Protein AF-A0A813ZMN7-F1 (afdb_monomer)

Secondary structure (DSSP, 8-state):
----------------------------------------SSTTS-S-EEEEEEEETTEEEEEEEE----S-S-----SS-TT----SSTT--SSEEEEEEEGGGTEEEEEEGGGTEEEEEETTSTTSPPEEEEE-S-S-SSSTT--S-EEEEEE-TT--EEEEETTTTEEEEE-TT--TTPPPEEEEE-SSEEEEEE-TTT--EEEEETTTTEEEEE-------HHHHHHHHHHHHHHHSS--HHHHHHHHHHHHHHHHHHHHHHHHHHHHTGGGS---TTS-TTT-SSHHIIIIIIHHHHHTT-TTTS-TTS-SSGGGHHHHHHHHHHHHTHHHHHHHHTT-HHHHHHHHHHHHHHHHHHHHHHHHH-TT----TTHHHHSTTHHHHIIIIIS-GGGTHHHHHHHHHHHHHHHHH-TT----HHHHHHHHHHHHHHHHHHHHTTHHHHHH-----HHHHHHHHHHHHHHHHHHHHHHHHHHHTT--HHHHHHHT-TTHHHHHHHHHHHHHHHHHHHHHHHHT--SPPP--HHHHHHHHHHHHHHHHHHHHHHIIIIIHHHHHHHHHHTT-

Mean predicted aligned error: 17.38 Å

pLDDT: mean 77.16, std 20.3, range [21.75, 97.31]

Structure (mmCIF, N/CA/C/O backbone):
data_AF-A0A813ZMN7-F1
#
_entry.id   AF-A0A813ZMN7-F1
#
loop_
_atom_site.group_PDB
_atom_site.id
_atom_site.type_symbol
_atom_site.label_atom_id
_atom_site.label_alt_id
_atom_site.label_comp_id
_atom_site.label_asym_id
_atom_site.label_entity_id
_atom_site.label_seq_id
_atom_site.pdbx_PDB_ins_code
_atom_site.Cartn_x
_atom_site.Cartn_y
_atom_site.Cartn_z
_atom_site.occupancy
_atom_site.B_iso_or_equiv
_atom_site.auth_seq_id
_atom_site.auth_comp_id
_atom_site.auth_asym_id
_atom_site.auth_atom_id
_atom_site.pdbx_PDB_model_num
ATOM 1 N N . MET A 1 1 ? 0.072 -62.029 56.275 1.00 32.22 1 MET A N 1
ATOM 2 C CA . MET A 1 1 ? -0.242 -61.185 55.103 1.00 32.22 1 MET A CA 1
ATOM 3 C C . MET A 1 1 ? -1.616 -61.601 54.606 1.00 32.22 1 MET A C 1
ATOM 5 O O . MET A 1 1 ? -1.806 -62.754 54.251 1.00 32.22 1 MET A O 1
ATOM 9 N N . ILE A 1 2 ? -2.563 -60.681 54.778 1.00 26.11 2 ILE A N 1
ATOM 10 C CA . ILE A 1 2 ? -4.036 -60.770 54.687 1.00 26.11 2 ILE A CA 1
ATOM 11 C C . ILE A 1 2 ? -4.437 -61.089 53.230 1.00 26.11 2 ILE A C 1
ATOM 13 O O . ILE A 1 2 ? -3.983 -60.393 52.329 1.00 26.11 2 ILE A O 1
ATOM 17 N N . SER A 1 3 ? -4.996 -62.264 52.907 1.00 22.25 3 SER A N 1
ATOM 18 C CA . SER A 1 3 ? -6.402 -62.733 53.009 1.00 22.25 3 SER A CA 1
ATOM 19 C C . SER A 1 3 ? -7.408 -61.857 52.230 1.00 22.25 3 SER A C 1
ATOM 21 O O . SER A 1 3 ? -7.733 -60.764 52.666 1.00 22.25 3 SER A O 1
ATOM 23 N N . SER A 1 4 ? -7.792 -62.206 50.999 1.00 24.48 4 SER A N 1
ATOM 24 C CA . SER A 1 4 ? -8.794 -63.219 50.605 1.00 24.48 4 SER A CA 1
ATOM 25 C C . SER A 1 4 ? -10.219 -62.668 50.402 1.00 24.48 4 SER A C 1
ATOM 27 O O . SER A 1 4 ? -10.789 -62.134 51.347 1.00 24.48 4 SER A O 1
ATOM 29 N N . LYS A 1 5 ? -10.787 -63.036 49.231 1.00 25.81 5 LYS A N 1
ATOM 30 C CA . LYS A 1 5 ? -12.204 -63.385 48.941 1.00 25.81 5 LYS A CA 1
ATOM 31 C C . LYS A 1 5 ? -13.212 -62.222 48.734 1.00 25.81 5 LYS A C 1
ATOM 33 O O . LYS A 1 5 ? -13.104 -61.215 49.410 1.00 25.81 5 LYS A O 1
ATOM 38 N N . THR A 1 6 ? -14.213 -62.260 47.834 1.00 25.73 6 THR A N 1
ATOM 39 C CA . THR A 1 6 ? -14.795 -63.323 46.968 1.00 25.73 6 THR A CA 1
ATOM 40 C C . THR A 1 6 ? -15.832 -62.736 45.977 1.00 25.73 6 THR A C 1
ATOM 42 O O . THR A 1 6 ? -16.518 -61.791 46.342 1.00 25.73 6 THR A O 1
ATOM 45 N N . GLU A 1 7 ? -15.914 -63.342 44.775 1.00 24.47 7 GLU A N 1
ATOM 46 C CA . GLU A 1 7 ? -17.092 -63.797 43.970 1.00 24.47 7 GLU A CA 1
ATOM 47 C C . GLU A 1 7 ? -18.316 -62.880 43.680 1.00 24.47 7 GLU A C 1
ATOM 49 O O . GLU A 1 7 ? -18.932 -62.347 44.590 1.00 24.47 7 GLU A O 1
ATOM 54 N N . CYS A 1 8 ? -18.618 -62.608 42.387 1.00 22.05 8 CYS A N 1
ATOM 55 C CA . CYS A 1 8 ? -19.657 -63.225 41.494 1.00 22.05 8 CYS A CA 1
ATOM 56 C C . CYS A 1 8 ? -21.108 -62.752 41.777 1.00 22.05 8 CYS A C 1
ATOM 58 O O . CYS A 1 8 ? -21.481 -62.630 42.926 1.00 22.05 8 CYS A O 1
ATOM 60 N N . ALA A 1 9 ? -22.057 -62.538 40.853 1.00 23.30 9 ALA A N 1
ATOM 61 C CA . ALA A 1 9 ? -22.191 -62.624 39.396 1.00 23.30 9 ALA A CA 1
ATOM 62 C C . ALA A 1 9 ? -23.596 -62.070 38.987 1.00 23.30 9 ALA A C 1
ATOM 64 O O . ALA A 1 9 ? -24.506 -62.036 39.805 1.00 23.30 9 ALA A O 1
ATOM 65 N N . HIS A 1 10 ? -23.770 -61.784 37.685 1.00 24.17 10 HIS A N 1
ATOM 66 C CA . HIS A 1 10 ? -24.981 -61.987 36.847 1.00 24.17 10 HIS A CA 1
ATOM 67 C C . HIS A 1 10 ? -26.207 -61.017 36.764 1.00 24.17 10 HIS A C 1
ATOM 69 O O . HIS A 1 10 ? -27.083 -61.017 37.614 1.00 24.17 10 HIS A O 1
ATOM 75 N N . LYS A 1 11 ? -26.351 -60.452 35.536 1.00 24.41 11 LYS A N 1
ATOM 76 C CA . LYS A 1 11 ? -27.468 -60.541 34.534 1.00 24.41 11 LYS A CA 1
ATOM 77 C C . LYS A 1 11 ? -28.683 -59.565 34.504 1.00 24.41 11 LYS A C 1
ATOM 79 O O . LYS A 1 11 ? -29.326 -59.305 35.505 1.00 24.41 11 LYS A O 1
ATOM 84 N N . CYS A 1 12 ? -29.047 -59.260 33.236 1.00 21.75 12 CYS A N 1
ATOM 85 C CA . CYS A 1 12 ? -30.327 -58.814 32.614 1.00 21.75 12 CYS A CA 1
ATOM 86 C C . CYS A 1 12 ? -30.653 -57.296 32.612 1.00 21.75 12 CYS A C 1
ATOM 88 O O . CYS A 1 12 ? -30.684 -56.690 33.670 1.00 21.75 12 CYS A O 1
ATOM 90 N N . LEU A 1 13 ? -30.747 -56.550 31.486 1.00 24.56 13 LEU A N 1
ATOM 91 C CA . LEU A 1 13 ? -31.627 -56.564 30.276 1.00 24.56 13 LEU A CA 1
ATOM 92 C C . LEU A 1 13 ? -33.136 -56.394 30.555 1.00 24.56 13 LEU A C 1
ATOM 94 O O . LEU A 1 13 ? -33.720 -57.362 31.018 1.00 24.56 13 LEU A O 1
ATOM 98 N N . THR A 1 14 ? -33.711 -55.217 30.201 1.00 24.73 14 THR A N 1
ATOM 99 C CA . THR A 1 14 ? -34.975 -54.908 29.437 1.00 24.73 14 THR A CA 1
ATOM 100 C C . THR A 1 14 ? -35.544 -53.509 29.793 1.00 24.73 14 THR A C 1
ATOM 102 O O . THR A 1 14 ? -35.632 -53.194 30.971 1.00 24.73 14 THR A O 1
ATOM 105 N N . TYR A 1 15 ? -35.725 -52.593 28.813 1.00 25.09 15 TYR A N 1
ATOM 106 C CA . TYR A 1 15 ? -37.006 -52.049 28.255 1.00 25.09 15 TYR A CA 1
ATOM 107 C C . TYR A 1 15 ? -38.019 -51.517 29.314 1.00 25.09 15 TYR A C 1
ATOM 109 O O . TYR A 1 15 ? -38.305 -52.213 30.273 1.00 25.09 15 TYR A O 1
ATOM 117 N N . THR A 1 16 ? -38.663 -50.334 29.238 1.00 24.77 16 THR A N 1
ATOM 118 C CA . THR A 1 16 ? -39.565 -49.837 28.170 1.00 24.77 16 THR A CA 1
ATOM 119 C C . THR A 1 16 ? -40.020 -48.374 28.435 1.00 24.77 16 THR A C 1
ATOM 121 O O . THR A 1 16 ? -40.242 -47.993 29.576 1.00 24.77 16 THR A O 1
ATOM 124 N N . MET A 1 17 ? -40.167 -47.607 27.345 1.00 22.91 17 MET A N 1
ATOM 125 C CA . MET A 1 17 ? -40.930 -46.368 27.051 1.00 22.91 17 MET A CA 1
ATOM 126 C C . MET A 1 17 ? -41.770 -45.624 28.121 1.00 22.91 17 MET A C 1
ATOM 128 O O . MET A 1 17 ? -42.698 -46.192 28.683 1.00 22.91 17 MET A O 1
ATOM 132 N N . CYS A 1 18 ? -41.619 -44.288 28.175 1.00 23.50 18 CYS A N 1
ATOM 133 C CA . CYS A 1 18 ? -42.688 -43.343 27.790 1.00 23.50 18 CYS A CA 1
ATOM 134 C C . CYS A 1 18 ? -42.127 -41.928 27.519 1.00 23.50 18 CYS A C 1
ATOM 136 O O . CYS A 1 18 ? -41.324 -41.403 28.286 1.00 23.50 18 CYS A O 1
ATOM 138 N N . GLN A 1 19 ? -42.524 -41.345 26.386 1.00 24.27 19 GLN A N 1
ATOM 139 C CA . GLN A 1 19 ? -42.164 -40.006 25.915 1.00 24.27 19 GLN A CA 1
ATOM 140 C C . GLN A 1 19 ? -43.077 -38.918 26.514 1.00 24.27 19 GLN A C 1
ATOM 142 O O . GLN A 1 19 ? -44.246 -39.166 26.787 1.00 24.27 19 GLN A O 1
ATOM 147 N N . THR A 1 20 ? -42.545 -37.689 26.500 1.00 23.92 20 THR A N 1
ATOM 148 C CA . THR A 1 20 ? -43.190 -36.358 26.408 1.00 23.92 20 THR A CA 1
ATOM 149 C C . THR A 1 20 ? -43.264 -35.467 27.663 1.00 23.92 20 THR A C 1
ATOM 151 O O . THR A 1 20 ? -43.864 -35.802 28.672 1.00 23.92 20 THR A O 1
ATOM 154 N N . ALA A 1 21 ? -42.696 -34.266 27.462 1.00 22.50 21 ALA A N 1
ATOM 155 C CA . ALA A 1 21 ? -42.939 -32.965 28.096 1.00 22.50 21 ALA A CA 1
ATOM 156 C C . ALA A 1 21 ? -42.191 -32.552 29.393 1.00 22.50 21 ALA A C 1
ATOM 158 O O . ALA A 1 21 ? -42.522 -32.941 30.502 1.00 22.50 21 ALA A O 1
ATOM 159 N N . THR A 1 22 ? -41.262 -31.605 29.168 1.00 23.03 22 THR A N 1
ATOM 160 C CA . THR A 1 22 ? -40.980 -30.363 29.927 1.00 23.03 22 THR A CA 1
ATOM 161 C C . THR A 1 22 ? -40.459 -30.409 31.370 1.00 23.03 22 THR A C 1
ATOM 163 O O . THR A 1 22 ? -41.184 -30.749 32.285 1.00 23.03 22 THR A O 1
ATOM 166 N N . TYR A 1 23 ? -39.245 -29.851 31.514 1.00 25.08 23 TYR A N 1
ATOM 167 C CA . TYR A 1 23 ? -38.775 -28.927 32.563 1.00 25.08 23 TYR A CA 1
ATOM 168 C C . TYR A 1 23 ? -38.907 -29.320 34.054 1.00 25.08 23 TYR A C 1
ATOM 170 O O . TYR A 1 23 ? -39.993 -29.510 34.576 1.00 25.08 23 TYR A O 1
ATOM 178 N N . TYR A 1 24 ? -37.762 -29.199 34.741 1.00 24.81 24 TYR A N 1
ATOM 179 C CA . TYR A 1 24 ? -37.528 -29.197 36.195 1.00 24.81 24 TYR A CA 1
ATOM 180 C C . TYR A 1 24 ? -37.445 -30.550 36.933 1.00 24.81 24 TYR A C 1
ATOM 182 O O . TYR A 1 24 ? -38.366 -31.348 36.946 1.00 24.81 24 TYR A O 1
ATOM 190 N N . GLU A 1 25 ? -36.296 -30.709 37.606 1.00 27.67 25 GLU A N 1
ATOM 191 C CA . GLU A 1 25 ? -36.029 -31.523 38.805 1.00 27.67 25 GLU A CA 1
ATOM 192 C C . GLU A 1 25 ? -36.238 -33.045 38.749 1.00 27.67 25 GLU A C 1
ATOM 194 O O . GLU A 1 25 ? -37.345 -33.541 38.885 1.00 27.67 25 GLU A O 1
ATOM 199 N N . GLN A 1 26 ? -35.121 -33.791 38.727 1.00 24.73 26 GLN A N 1
ATOM 200 C CA . GLN A 1 26 ? -34.881 -34.916 39.649 1.00 24.73 26 GLN A CA 1
ATOM 201 C C . GLN A 1 26 ? -33.433 -35.431 39.525 1.00 24.73 26 GLN A C 1
ATOM 203 O O . GLN A 1 26 ? -33.097 -36.217 38.644 1.00 24.73 26 GLN A O 1
ATOM 208 N N . ILE A 1 27 ? -32.563 -35.007 40.448 1.00 28.08 27 ILE A N 1
ATOM 209 C CA . ILE A 1 27 ? -31.417 -35.816 40.890 1.00 28.08 27 ILE A CA 1
ATOM 210 C C . ILE A 1 27 ? -31.822 -36.358 42.258 1.00 28.08 27 ILE A C 1
ATOM 212 O O . ILE A 1 27 ? -31.772 -35.643 43.257 1.00 28.08 27 ILE A O 1
ATOM 216 N N . GLN A 1 28 ? -32.290 -37.604 42.293 1.00 26.22 28 GLN A N 1
ATOM 217 C CA . GLN A 1 28 ? -32.590 -38.312 43.531 1.00 26.22 28 GLN A CA 1
ATOM 218 C C . GLN A 1 28 ? -31.318 -39.027 44.006 1.00 26.22 28 GLN A C 1
ATOM 220 O O . GLN A 1 28 ? -30.752 -39.868 43.310 1.00 26.22 28 GLN A O 1
ATOM 225 N N . ILE A 1 29 ? -30.855 -38.642 45.192 1.00 26.92 29 ILE A N 1
ATOM 226 C CA . ILE A 1 29 ? -29.760 -39.272 45.927 1.00 26.92 29 ILE A CA 1
ATOM 227 C C . ILE A 1 29 ? -30.293 -40.568 46.553 1.00 26.92 29 ILE A C 1
ATOM 229 O O . ILE A 1 29 ? -31.204 -40.520 47.377 1.00 26.92 29 ILE A O 1
ATOM 233 N N . CYS A 1 30 ? -29.696 -41.715 46.220 1.00 22.34 30 CYS A N 1
ATOM 234 C CA . CYS A 1 30 ? -29.740 -42.892 47.087 1.00 22.34 30 CYS A CA 1
ATOM 235 C C . CYS A 1 30 ? -28.824 -42.630 48.289 1.00 22.34 30 CYS A C 1
ATOM 237 O O . CYS A 1 30 ? -27.602 -42.668 48.151 1.00 22.34 30 CYS A O 1
ATOM 239 N N . SER A 1 31 ? -29.399 -42.367 49.463 1.00 25.11 31 SER A N 1
ATOM 240 C CA . SER A 1 31 ? -28.693 -42.493 50.737 1.00 25.11 31 SER A CA 1
ATOM 241 C C . SER A 1 31 ? -29.116 -43.799 51.414 1.00 25.11 31 SER A C 1
ATOM 243 O O . SER A 1 31 ? -30.293 -44.052 51.652 1.00 25.11 31 SER A O 1
ATOM 245 N N . LEU A 1 32 ? -28.138 -44.647 51.728 1.00 24.06 32 LEU A N 1
ATOM 246 C CA . LEU A 1 32 ? -28.273 -45.729 52.698 1.00 24.06 32 LEU A CA 1
ATOM 247 C C . LEU A 1 32 ? -27.152 -45.531 53.726 1.00 24.06 32 LEU A C 1
ATOM 249 O O . LEU A 1 32 ? -25.996 -45.751 53.394 1.00 24.06 32 LEU A O 1
ATOM 253 N N . TYR A 1 33 ? -27.562 -45.051 54.912 1.00 23.45 33 TYR A N 1
ATOM 254 C CA . TYR A 1 33 ? -27.023 -45.243 56.276 1.00 23.45 33 TYR A CA 1
ATOM 255 C C . TYR A 1 33 ? -25.490 -45.106 56.492 1.00 23.45 33 TYR A C 1
ATOM 257 O O . TYR A 1 33 ? -24.697 -45.734 55.817 1.00 23.45 33 TYR A O 1
ATOM 265 N N . SER A 1 34 ? -24.967 -44.364 57.476 1.00 22.88 34 SER A N 1
ATOM 266 C CA . SER A 1 34 ? -25.433 -44.252 58.860 1.00 22.88 34 SER A CA 1
ATOM 267 C C . SER A 1 34 ? -24.844 -43.046 59.619 1.00 22.88 34 SER A C 1
ATOM 269 O O . SER A 1 34 ? -23.657 -42.758 59.524 1.00 22.88 34 SER A O 1
ATOM 271 N N . GLU A 1 35 ? -25.699 -42.495 60.483 1.00 26.41 35 GLU A N 1
ATOM 272 C CA . GLU A 1 35 ? -25.437 -41.874 61.792 1.00 26.41 35 GLU A CA 1
ATOM 273 C C . GLU A 1 35 ? -24.870 -40.444 61.944 1.00 26.41 35 GLU A C 1
ATOM 275 O O . GLU A 1 35 ? -23.693 -40.162 61.767 1.00 26.41 35 GLU A O 1
ATOM 280 N N . LYS A 1 36 ? -25.781 -39.617 62.497 1.00 30.44 36 LYS A N 1
ATOM 281 C CA . LYS A 1 36 ? -25.610 -38.482 63.422 1.00 30.44 36 LYS A CA 1
ATOM 282 C C . LYS A 1 36 ? -24.902 -37.240 62.876 1.00 30.44 36 LYS A C 1
ATOM 284 O O . LYS A 1 36 ? -23.691 -37.154 62.914 1.00 30.44 36 LYS A O 1
ATOM 289 N N . TYR A 1 37 ? -25.690 -36.250 62.444 1.00 26.97 37 TYR A N 1
ATOM 290 C CA . TYR A 1 37 ? -25.838 -34.899 63.031 1.00 26.97 37 TYR A CA 1
ATOM 291 C C . TYR A 1 37 ? -26.870 -34.113 62.187 1.00 26.97 37 TYR A C 1
ATOM 293 O O . TYR A 1 37 ? -27.010 -34.336 60.987 1.00 26.97 37 TYR A O 1
ATOM 301 N N . SER A 1 38 ? -27.676 -33.257 62.820 1.00 28.86 38 SER A N 1
ATOM 302 C CA . SER A 1 38 ? -28.870 -32.624 62.239 1.00 28.86 38 SER A CA 1
ATOM 303 C C . SER A 1 38 ? -28.560 -31.601 61.135 1.00 28.86 38 SER A C 1
ATOM 305 O O . SER A 1 38 ? -28.075 -30.509 61.421 1.00 28.86 38 SER A O 1
ATOM 307 N N . VAL A 1 39 ? -28.938 -31.901 59.887 1.00 29.95 39 VAL A N 1
ATOM 308 C CA . VAL A 1 39 ? -28.857 -30.985 58.724 1.00 29.95 39 VAL A CA 1
ATOM 309 C C . VAL A 1 39 ? -30.263 -30.502 58.336 1.00 29.95 39 VAL A C 1
ATOM 311 O O . VAL A 1 39 ? -30.726 -30.681 57.217 1.00 29.95 39 VAL A O 1
ATOM 314 N N . GLY A 1 40 ? -30.992 -29.939 59.304 1.00 30.53 40 GLY A N 1
ATOM 315 C CA . GLY A 1 40 ? -32.387 -29.505 59.130 1.00 30.53 40 GLY A CA 1
ATOM 316 C C . GLY A 1 40 ? -32.600 -28.003 58.904 1.00 30.53 40 GLY A C 1
ATOM 317 O O . GLY A 1 40 ? -33.737 -27.588 58.730 1.00 30.53 40 GLY A O 1
ATOM 318 N N . GLN A 1 41 ? -31.553 -27.168 58.920 1.00 30.66 41 GLN A N 1
ATOM 319 C CA . GLN A 1 41 ? -31.711 -25.699 58.883 1.00 30.66 41 GLN A CA 1
ATOM 320 C C . GLN A 1 41 ? -30.813 -24.952 57.877 1.00 30.66 41 GLN A C 1
ATOM 322 O O . GLN A 1 41 ? -30.741 -23.730 57.926 1.00 30.66 41 GLN A O 1
ATOM 327 N N . ILE A 1 42 ? -30.148 -25.637 56.935 1.00 33.94 42 ILE A N 1
ATOM 328 C CA . ILE A 1 42 ? -29.199 -24.983 55.996 1.00 33.94 42 ILE A CA 1
ATOM 329 C C . ILE A 1 42 ? -29.599 -25.135 54.508 1.00 33.94 42 ILE A C 1
ATOM 331 O O . ILE A 1 42 ? -28.972 -24.561 53.624 1.00 33.94 42 ILE A O 1
ATOM 335 N N . LEU A 1 43 ? -30.693 -25.829 54.182 1.00 30.78 43 LEU A N 1
ATOM 336 C CA . LEU A 1 43 ? -31.072 -26.134 52.788 1.00 30.78 43 LEU A CA 1
ATOM 337 C C . LEU A 1 43 ? -32.051 -25.124 52.157 1.00 30.78 43 LEU A C 1
ATOM 339 O O . LEU A 1 43 ? -32.986 -25.504 51.464 1.00 30.78 43 LEU A O 1
ATOM 343 N N . GLY A 1 44 ? -31.825 -23.827 52.382 1.00 29.19 44 GLY A N 1
ATOM 344 C CA . GLY A 1 44 ? -32.607 -22.745 51.766 1.00 29.19 44 GLY A CA 1
ATOM 345 C C . GLY A 1 44 ? -31.935 -22.019 50.593 1.00 29.19 44 GLY A C 1
ATOM 346 O O . GLY A 1 44 ? -32.529 -21.093 50.054 1.00 29.19 44 GLY A O 1
ATOM 347 N N . GLY A 1 45 ? -30.702 -22.365 50.193 1.00 31.86 45 GLY A N 1
ATOM 348 C CA . GLY A 1 45 ? -29.975 -21.497 49.253 1.00 31.86 45 GLY A CA 1
ATOM 349 C C . GLY A 1 45 ? -28.700 -22.040 48.616 1.00 31.86 45 GLY A C 1
ATOM 350 O O . GLY A 1 45 ? -27.716 -21.309 48.545 1.00 31.86 45 GLY A O 1
ATOM 351 N N . ILE A 1 46 ? -28.669 -23.292 48.148 1.00 37.38 46 ILE A N 1
ATOM 352 C CA . ILE A 1 46 ? -27.467 -23.844 47.497 1.00 37.38 46 ILE A CA 1
ATOM 353 C C . ILE A 1 46 ? -27.847 -24.646 46.243 1.00 37.38 46 ILE A C 1
ATOM 355 O O . ILE A 1 46 ? -27.881 -25.867 46.276 1.00 37.38 46 ILE A O 1
ATOM 359 N N . ASN A 1 47 ? -28.103 -23.955 45.125 1.00 34.16 47 ASN A N 1
ATOM 360 C CA . ASN A 1 47 ? -28.304 -24.586 43.806 1.00 34.16 47 ASN A CA 1
ATOM 361 C C . ASN A 1 47 ? -27.114 -24.422 42.837 1.00 34.16 47 ASN A C 1
ATOM 363 O O . ASN A 1 47 ? -27.204 -24.857 41.694 1.00 34.16 47 ASN A O 1
ATOM 367 N N . GLN A 1 48 ? -25.987 -23.823 43.247 1.00 41.31 48 GLN A N 1
ATOM 368 C CA . GLN A 1 48 ? -24.813 -23.646 42.371 1.00 41.31 48 GLN A CA 1
ATOM 369 C C . GLN A 1 48 ? -23.489 -23.661 43.150 1.00 41.31 48 GLN A C 1
ATOM 371 O O . GLN A 1 48 ? -22.864 -22.621 43.354 1.00 41.31 48 GLN A O 1
ATOM 376 N N . ALA A 1 49 ? -23.038 -24.833 43.595 1.00 35.75 49 ALA A N 1
ATOM 377 C CA . ALA A 1 49 ? -21.684 -24.980 44.121 1.00 35.75 49 ALA A CA 1
ATOM 378 C C . ALA A 1 49 ? -20.996 -26.205 43.514 1.00 35.75 49 ALA A C 1
ATOM 380 O O . ALA A 1 49 ? -21.399 -27.342 43.745 1.00 35.75 49 ALA A O 1
ATOM 381 N N . SER A 1 50 ? -19.932 -25.966 42.753 1.00 40.41 50 SER A N 1
ATOM 382 C CA . SER A 1 50 ? -18.938 -26.978 42.404 1.00 40.41 50 SER A CA 1
ATOM 383 C C . SER A 1 50 ? -17.948 -27.106 43.564 1.00 40.41 50 SER A C 1
ATOM 385 O O . SER A 1 50 ? -17.258 -26.142 43.901 1.00 40.41 50 SER A O 1
ATOM 387 N N . SER A 1 51 ? -17.894 -28.276 44.198 1.00 39.09 51 SER A N 1
ATOM 388 C CA . SER A 1 51 ? -16.962 -28.589 45.284 1.00 39.09 51 SER A CA 1
ATOM 389 C C . SER A 1 5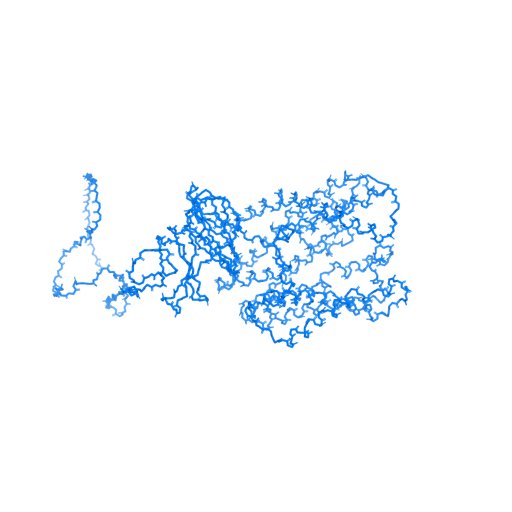1 ? -15.645 -29.145 44.734 1.00 39.09 51 SER A C 1
ATOM 391 O O . SER A 1 51 ? -15.632 -29.970 43.823 1.00 39.09 51 SER A O 1
ATOM 393 N N . VAL A 1 52 ? -14.520 -28.697 45.297 1.00 39.72 52 VAL A N 1
ATOM 394 C CA . VAL A 1 52 ? -13.186 -29.264 45.039 1.00 39.72 52 VAL A CA 1
ATOM 395 C C . VAL A 1 52 ? -12.700 -29.909 46.333 1.00 39.72 52 VAL A C 1
ATOM 397 O O . VAL A 1 52 ? -12.705 -29.272 47.386 1.00 39.72 52 VAL A O 1
ATOM 400 N N . LEU A 1 53 ? -12.307 -31.181 46.256 1.00 35.09 53 LEU A N 1
ATOM 401 C CA . LEU A 1 53 ? -11.679 -31.919 47.351 1.00 35.09 53 LEU A CA 1
ATOM 402 C C . LEU A 1 53 ? -10.169 -31.665 47.315 1.00 35.09 53 LEU A C 1
ATOM 404 O O . LEU A 1 53 ? -9.482 -32.152 46.421 1.00 35.09 53 LEU A O 1
ATOM 408 N N . GLU A 1 54 ? -9.649 -30.926 48.292 1.00 39.47 54 GLU A N 1
ATOM 409 C CA . GLU A 1 54 ? -8.209 -30.818 48.540 1.00 39.47 54 GLU A CA 1
ATOM 410 C C . GLU A 1 54 ? -7.856 -31.557 49.835 1.00 39.47 54 GLU A C 1
ATOM 412 O O . GLU A 1 54 ? -8.452 -31.327 50.887 1.00 39.47 54 GLU A O 1
ATOM 417 N N . MET A 1 55 ? -6.865 -32.450 49.771 1.00 35.03 55 MET A N 1
ATOM 418 C CA . MET A 1 55 ? -6.308 -33.096 50.957 1.00 35.03 55 MET A CA 1
ATOM 419 C C . MET A 1 55 ? -5.168 -32.247 51.514 1.00 35.03 55 MET A C 1
ATOM 421 O O . MET A 1 55 ? -4.089 -32.177 50.925 1.00 35.03 55 MET A O 1
ATOM 425 N N . LYS A 1 56 ? -5.374 -31.657 52.692 1.00 37.66 56 LYS A N 1
ATOM 426 C CA . LYS A 1 56 ? -4.299 -31.075 53.502 1.00 37.66 56 LYS A CA 1
ATOM 427 C C . LYS A 1 56 ? -4.329 -31.735 54.878 1.00 37.66 56 LYS A C 1
ATOM 429 O O . LYS A 1 56 ? -5.361 -31.748 55.529 1.00 37.66 56 LYS A O 1
ATOM 434 N N . ASN A 1 57 ? -3.202 -32.309 55.302 1.00 39.97 57 ASN A N 1
ATOM 435 C CA . ASN A 1 57 ? -3.021 -32.924 56.626 1.00 39.97 57 ASN A CA 1
ATOM 436 C C . ASN A 1 57 ? -4.055 -34.002 57.015 1.00 39.97 57 ASN A C 1
ATOM 438 O O . ASN A 1 57 ? -4.506 -34.038 58.151 1.00 39.97 57 ASN A O 1
ATOM 442 N N . ARG A 1 58 ? -4.383 -34.920 56.092 1.00 43.97 58 ARG A N 1
ATOM 443 C CA . ARG A 1 58 ? -5.206 -36.125 56.353 1.00 43.97 58 ARG A CA 1
ATOM 444 C C . ARG A 1 58 ? -6.626 -35.880 56.902 1.00 43.97 58 ARG A C 1
ATOM 446 O O . ARG A 1 58 ? -7.291 -36.852 57.243 1.00 43.97 58 ARG A O 1
ATOM 453 N N . GLU A 1 59 ? -7.132 -34.649 56.873 1.00 35.94 59 GLU A N 1
ATOM 454 C CA . GLU A 1 59 ? -8.548 -34.349 57.106 1.00 35.94 59 GLU A CA 1
ATOM 455 C C . GLU A 1 59 ? -9.203 -33.825 55.814 1.00 35.94 59 GLU A C 1
ATOM 457 O O . GLU A 1 59 ? -8.668 -32.907 55.180 1.00 35.94 59 GLU A O 1
ATOM 462 N N . PRO A 1 60 ? -10.339 -34.395 55.367 1.00 40.97 60 PRO A N 1
ATOM 463 C CA . PRO A 1 60 ? -11.059 -33.882 54.210 1.00 40.97 60 PRO A CA 1
ATOM 464 C C . PRO A 1 60 ? -11.785 -32.589 54.600 1.00 40.97 60 PRO A C 1
ATOM 466 O O . PRO A 1 60 ? -12.770 -32.615 55.333 1.00 40.97 60 PRO A O 1
ATOM 469 N N . THR A 1 61 ? -11.321 -31.446 54.094 1.00 42.03 61 THR A N 1
ATOM 470 C CA . THR A 1 61 ? -12.040 -30.172 54.244 1.00 42.03 61 THR A CA 1
ATOM 471 C C . THR A 1 61 ? -12.782 -29.848 52.949 1.00 42.03 61 THR A C 1
ATOM 473 O O . THR A 1 61 ? -12.185 -29.690 51.887 1.00 42.03 61 THR A O 1
ATOM 476 N N . ILE A 1 62 ? -14.115 -29.780 53.019 1.00 43.84 62 ILE A N 1
ATOM 477 C CA . ILE A 1 62 ? -14.964 -29.380 51.889 1.00 43.84 62 ILE A CA 1
ATOM 478 C C . ILE A 1 62 ? -15.028 -27.851 51.871 1.00 43.84 62 ILE A C 1
ATOM 480 O O . ILE A 1 62 ? -15.652 -27.243 52.740 1.00 43.84 62 ILE A O 1
ATOM 484 N N . ARG A 1 63 ? -14.412 -27.208 50.872 1.00 42.09 63 ARG A N 1
ATOM 485 C CA . ARG A 1 63 ? -14.684 -25.795 50.564 1.00 42.09 63 ARG A CA 1
ATOM 486 C C . ARG A 1 63 ? -15.826 -25.707 49.557 1.00 42.09 63 ARG A C 1
ATOM 488 O O . ARG A 1 63 ? -15.684 -26.109 48.405 1.00 42.09 63 ARG A O 1
ATOM 495 N N . VAL A 1 64 ? -16.950 -25.147 49.994 1.00 47.38 64 VAL A N 1
ATOM 496 C CA . VAL A 1 64 ? -18.055 -24.750 49.115 1.00 47.38 64 VAL A CA 1
ATOM 497 C C . VAL A 1 64 ? -17.668 -23.423 48.462 1.00 47.38 64 VAL A C 1
ATOM 499 O O . VAL A 1 64 ? -17.663 -22.385 49.118 1.00 47.38 64 VAL A O 1
ATOM 502 N N . LEU A 1 65 ? -17.298 -23.450 47.181 1.00 44.16 65 LEU A N 1
ATOM 503 C CA . LEU A 1 65 ? -17.137 -22.238 46.380 1.00 44.16 65 LEU A CA 1
ATOM 504 C C . LEU A 1 65 ? -18.505 -21.884 45.791 1.00 44.16 65 LEU A C 1
ATOM 506 O O . LEU A 1 65 ? -18.893 -22.413 44.751 1.00 44.16 65 LEU A O 1
ATOM 510 N N . SER A 1 66 ? -19.259 -21.015 46.465 1.00 47.66 66 SER A N 1
ATOM 511 C CA . SER A 1 66 ? -20.423 -20.380 45.851 1.00 47.66 66 SER A CA 1
ATOM 512 C C . SER A 1 66 ? -19.932 -19.226 44.976 1.00 47.66 66 SER A C 1
ATOM 514 O O . SER A 1 66 ? -19.515 -18.178 45.466 1.00 47.66 66 SER A O 1
ATOM 516 N N . SER A 1 67 ? -19.955 -19.396 43.653 1.00 50.03 67 SER A N 1
ATOM 517 C CA . SER A 1 67 ? -19.860 -18.245 42.755 1.00 50.03 67 SER A CA 1
ATOM 518 C C . SER A 1 67 ? -21.215 -17.542 42.767 1.00 50.03 67 SER A C 1
ATOM 520 O O . SER A 1 67 ? -22.065 -17.797 41.915 1.00 50.03 67 SER A O 1
ATOM 522 N N . GLN A 1 68 ? -21.466 -16.703 43.772 1.00 56.47 68 GLN A N 1
ATOM 523 C CA . GLN A 1 68 ? -22.624 -15.816 43.721 1.00 56.47 68 GLN A CA 1
ATOM 524 C C . GLN A 1 68 ? -22.483 -14.913 42.490 1.00 56.47 68 GLN A C 1
ATOM 526 O O . GLN A 1 68 ? -21.409 -14.366 42.231 1.00 56.47 68 GLN A O 1
ATOM 531 N N . SER A 1 69 ? -23.551 -14.790 41.701 1.00 56.56 69 SER A N 1
ATOM 532 C CA . SER A 1 69 ? -23.568 -13.883 40.558 1.00 56.56 69 SER A CA 1
ATOM 533 C C . SER A 1 69 ? -23.257 -12.465 41.038 1.00 56.56 69 SER A C 1
ATOM 535 O O . SER A 1 69 ? -23.968 -11.936 41.886 1.00 56.56 69 SER A O 1
ATOM 537 N N . THR A 1 70 ? -22.242 -11.824 40.465 1.00 66.12 70 THR A N 1
ATOM 538 C CA . THR A 1 70 ? -21.898 -10.421 40.754 1.00 66.12 70 THR A CA 1
ATOM 539 C C . THR A 1 70 ? -22.841 -9.420 40.072 1.00 66.12 70 THR A C 1
ATOM 541 O O . THR A 1 70 ? -22.607 -8.215 40.120 1.00 66.12 70 THR A O 1
ATOM 544 N N . TRP A 1 71 ? -23.888 -9.910 39.403 1.00 70.25 71 TRP A N 1
ATOM 545 C CA . TRP A 1 71 ? -24.884 -9.098 38.716 1.00 70.25 71 TRP A CA 1
ATOM 546 C C . TRP A 1 71 ? -25.868 -8.490 39.715 1.00 70.25 71 TRP A C 1
ATOM 548 O O . TRP A 1 71 ? -26.406 -9.186 40.577 1.00 70.25 71 TRP A O 1
ATOM 558 N N . SER A 1 72 ? -26.123 -7.188 39.575 1.00 74.12 72 SER A N 1
ATOM 559 C CA . SER A 1 72 ? -27.195 -6.518 40.310 1.00 74.12 72 SER A CA 1
ATOM 560 C C . SER A 1 72 ? -28.550 -7.127 39.946 1.00 74.12 72 SER A C 1
ATOM 562 O O . SER A 1 72 ? -28.813 -7.400 38.776 1.00 74.12 72 SER A O 1
ATOM 564 N N . GLN A 1 73 ? -29.424 -7.289 40.940 1.00 81.19 73 GLN A N 1
ATOM 565 C CA . GLN A 1 73 ? -30.824 -7.684 40.734 1.00 81.19 73 GLN A CA 1
ATOM 566 C C . GLN A 1 73 ? -31.722 -6.486 40.374 1.00 81.19 73 GLN A C 1
ATOM 568 O O . GLN A 1 73 ? -32.899 -6.662 40.074 1.00 81.19 73 GLN A O 1
ATOM 573 N N . SER A 1 74 ? -31.180 -5.263 40.395 1.00 78.31 74 SER A N 1
ATOM 574 C CA . SER A 1 74 ? -31.853 -4.052 39.922 1.00 78.31 74 SER A CA 1
ATOM 575 C C . SER A 1 74 ? -31.296 -3.606 38.568 1.00 78.31 74 SER A C 1
ATOM 577 O O . SER A 1 74 ? -30.079 -3.541 38.371 1.00 78.31 74 SER A O 1
ATOM 579 N N . ALA A 1 75 ? -32.199 -3.283 37.640 1.00 76.69 75 ALA A N 1
ATOM 580 C CA . ALA A 1 75 ? -31.883 -2.724 36.329 1.00 76.69 75 ALA A CA 1
ATOM 581 C C . ALA A 1 75 ? -32.176 -1.217 36.296 1.00 76.69 75 ALA A C 1
ATOM 583 O O . ALA A 1 75 ? -33.090 -0.737 36.965 1.00 76.69 75 ALA A O 1
ATOM 584 N N . ILE A 1 76 ? -31.408 -0.480 35.494 1.00 81.00 76 ILE A N 1
ATOM 585 C CA . ILE A 1 76 ? -31.602 0.952 35.248 1.00 81.00 76 ILE A CA 1
ATOM 586 C C . ILE A 1 76 ? -31.889 1.192 33.765 1.00 81.00 76 ILE A C 1
ATOM 588 O O . ILE A 1 76 ? -31.283 0.560 32.899 1.00 81.00 76 ILE A O 1
ATOM 592 N N . THR A 1 77 ? -32.799 2.117 33.465 1.00 81.38 77 THR A N 1
ATOM 593 C CA . THR A 1 77 ? -33.096 2.521 32.086 1.00 81.38 77 THR A CA 1
ATOM 594 C C . THR A 1 77 ? -32.011 3.470 31.585 1.00 81.38 77 THR A C 1
ATOM 596 O O . THR A 1 77 ? -31.815 4.545 32.149 1.00 81.38 77 THR A O 1
ATOM 599 N N . LEU A 1 78 ? -31.306 3.066 30.526 1.00 80.75 78 LEU A N 1
ATOM 600 C CA . LEU A 1 78 ? -30.215 3.843 29.921 1.00 80.75 78 LEU A CA 1
ATOM 601 C C . LEU A 1 78 ? -30.638 4.625 28.666 1.00 80.75 78 LEU A C 1
ATOM 603 O O . LEU A 1 78 ? -29.973 5.590 28.298 1.00 80.75 78 LEU A O 1
ATOM 607 N N . ALA A 1 79 ? -31.712 4.197 27.997 1.00 83.12 79 ALA A N 1
ATOM 608 C CA . ALA A 1 79 ? -32.253 4.815 26.790 1.00 83.12 79 ALA A CA 1
ATOM 609 C C . ALA A 1 79 ? -33.771 4.597 26.712 1.00 83.12 79 ALA A C 1
ATOM 611 O O . ALA A 1 79 ? -34.266 3.531 27.081 1.00 83.12 79 ALA A O 1
ATOM 612 N N . GLY A 1 80 ? -34.493 5.595 26.195 1.00 79.94 80 GLY A N 1
ATOM 613 C CA . GLY A 1 80 ? -35.957 5.624 26.209 1.00 79.94 80 GLY A CA 1
ATOM 614 C C . GLY A 1 80 ? -36.536 6.198 27.508 1.00 79.94 80 GLY A C 1
ATOM 615 O O . GLY A 1 80 ? -35.819 6.504 28.459 1.00 79.94 80 GLY A O 1
ATOM 616 N N . ASN A 1 81 ? -37.856 6.373 27.539 1.00 78.56 81 ASN A N 1
ATOM 617 C CA . ASN A 1 81 ? -38.556 6.976 28.668 1.00 78.56 81 ASN A CA 1
ATOM 618 C C . ASN A 1 81 ? -38.522 6.044 29.897 1.00 78.56 81 ASN A C 1
ATOM 620 O O . ASN A 1 81 ? -38.855 4.862 29.798 1.00 78.56 81 ASN A O 1
ATOM 624 N N . SER A 1 82 ? -38.185 6.589 31.069 1.00 69.69 82 SER A N 1
ATOM 625 C CA . SER A 1 82 ? -38.197 5.878 32.355 1.00 69.69 82 SER A CA 1
ATOM 626 C C . SER A 1 82 ? -39.586 5.379 32.775 1.00 69.69 82 SER A C 1
ATOM 628 O O . SER A 1 82 ? -39.674 4.436 33.555 1.00 69.69 82 SER A O 1
ATOM 630 N N . ALA A 1 83 ? -40.662 5.956 32.233 1.00 73.50 83 ALA A N 1
ATOM 631 C CA . ALA A 1 83 ? -42.039 5.506 32.436 1.00 73.50 83 ALA A CA 1
ATOM 632 C C . ALA A 1 83 ? -42.419 4.262 31.605 1.00 73.50 83 ALA A C 1
ATOM 634 O O . ALA A 1 83 ? -43.531 3.761 31.746 1.00 73.50 83 ALA A O 1
ATOM 635 N N . GLY A 1 84 ? -41.539 3.775 30.716 1.00 71.75 84 GLY A N 1
ATOM 636 C CA . GLY A 1 84 ? -41.786 2.569 29.911 1.00 71.75 84 GLY A CA 1
ATOM 637 C C . GLY A 1 84 ? -42.814 2.740 28.785 1.00 71.75 84 GLY A C 1
ATOM 638 O O . GLY A 1 84 ? -43.322 1.754 28.260 1.00 71.75 84 GLY A O 1
ATOM 639 N N . ILE A 1 85 ? -43.133 3.981 28.407 1.00 80.88 85 ILE A N 1
ATOM 640 C CA . ILE A 1 85 ? -44.129 4.287 27.373 1.00 80.88 85 ILE A CA 1
ATOM 641 C C . ILE A 1 85 ? -43.465 4.280 25.990 1.00 80.88 85 ILE A C 1
ATOM 643 O O . ILE A 1 85 ? -42.461 4.963 25.772 1.00 80.88 85 ILE A O 1
ATOM 647 N N . SER A 1 86 ? -44.046 3.543 25.041 1.00 86.56 86 SER A N 1
ATOM 648 C CA . SER A 1 86 ? -43.612 3.544 23.640 1.00 86.56 86 SER A CA 1
ATOM 649 C C . SER A 1 86 ? -44.028 4.820 22.908 1.00 86.56 86 SER A C 1
ATOM 651 O O . SER A 1 86 ? -45.133 5.319 23.115 1.00 86.56 86 SER A O 1
ATOM 653 N N . GLY A 1 87 ? -43.196 5.318 21.993 1.00 86.69 87 GLY A N 1
ATOM 654 C CA . GLY A 1 87 ? -43.539 6.492 21.185 1.00 86.69 87 GLY A CA 1
ATOM 655 C C . GLY A 1 87 ? -42.471 6.876 20.164 1.00 86.69 87 GLY A C 1
ATOM 656 O O . GLY A 1 87 ? -41.446 6.209 20.039 1.00 86.69 87 GLY A O 1
ATOM 657 N N . SER A 1 88 ? -42.711 7.973 19.444 1.00 85.44 88 SER A N 1
ATOM 658 C CA . SER A 1 88 ? -41.846 8.481 18.365 1.00 85.44 88 SER A CA 1
ATOM 659 C C . SER A 1 88 ? -41.049 9.741 18.731 1.00 85.44 88 SER A C 1
ATOM 661 O O . SER A 1 88 ? -40.184 10.178 17.965 1.00 85.44 88 SER A O 1
ATOM 663 N N . GLY A 1 89 ? -41.293 10.328 19.909 1.00 82.50 89 GLY A N 1
ATOM 664 C CA . GLY A 1 89 ? -40.528 11.470 20.422 1.00 82.50 89 GLY A CA 1
ATOM 665 C C . GLY A 1 89 ? -39.036 11.149 20.593 1.00 82.50 89 GLY A C 1
ATOM 666 O O . GLY A 1 89 ? -38.650 9.985 20.657 1.00 82.50 89 GLY A O 1
ATOM 667 N N . GLY A 1 90 ? -38.177 12.171 20.678 1.00 81.81 90 GLY A N 1
ATOM 668 C CA . GLY A 1 90 ? -36.718 11.983 20.805 1.00 81.81 90 GLY A CA 1
ATOM 669 C C . GLY A 1 90 ? -36.284 11.238 22.075 1.00 81.81 90 GLY A C 1
ATOM 670 O O . GLY A 1 90 ? -35.218 10.635 22.107 1.00 81.81 90 GLY A O 1
ATOM 671 N N . SER A 1 91 ? -37.121 11.239 23.110 1.00 81.31 91 SER A N 1
ATOM 672 C CA . SER A 1 91 ? -36.939 10.486 24.355 1.00 81.31 91 SER A CA 1
ATOM 673 C C . SER A 1 91 ? -37.675 9.139 24.385 1.00 81.31 91 SER A C 1
ATOM 675 O O . SER A 1 91 ? -37.600 8.430 25.383 1.00 81.31 91 SER A O 1
ATOM 677 N N . HIS A 1 92 ? -38.403 8.779 23.324 1.00 88.12 92 HIS A N 1
ATOM 678 C CA . HIS A 1 92 ? -39.219 7.566 23.256 1.00 88.12 92 HIS A CA 1
ATOM 679 C C . HIS A 1 92 ? -38.658 6.585 22.220 1.00 88.12 92 HIS A C 1
ATOM 681 O O . HIS A 1 92 ? -38.077 6.984 21.211 1.00 88.12 92 HIS A O 1
ATOM 687 N N . LEU A 1 93 ? -38.850 5.294 22.485 1.00 89.50 93 LEU A N 1
ATOM 688 C CA . LEU A 1 93 ? -38.487 4.194 21.594 1.00 89.50 93 LEU A CA 1
ATOM 689 C C . LEU A 1 93 ? -39.732 3.346 21.317 1.00 89.50 93 LEU A C 1
ATOM 691 O O . LEU A 1 93 ? -40.631 3.262 22.157 1.00 89.50 93 LEU A O 1
ATOM 695 N N . TYR A 1 94 ? -39.780 2.701 20.159 1.00 91.75 94 TYR A N 1
ATOM 696 C CA . TYR A 1 94 ? -40.817 1.757 19.772 1.00 91.75 94 TYR A CA 1
ATOM 697 C C . TYR A 1 94 ? -40.173 0.536 19.102 1.00 91.75 94 TYR A C 1
ATOM 699 O O . TYR A 1 94 ? -39.654 0.607 17.993 1.00 91.75 94 TYR A O 1
ATOM 707 N N . ILE A 1 95 ? -40.207 -0.607 19.794 1.00 91.19 95 ILE A N 1
ATOM 708 C CA . ILE A 1 95 ? -39.546 -1.856 19.374 1.00 91.19 95 ILE A CA 1
ATOM 709 C C . ILE A 1 95 ? -38.021 -1.653 19.168 1.00 91.19 95 ILE A C 1
ATOM 711 O O . ILE A 1 95 ? -37.514 -1.787 18.051 1.00 91.19 95 ILE A O 1
ATOM 715 N N . PRO A 1 96 ? -37.261 -1.294 20.225 1.00 91.75 96 PRO A N 1
ATOM 716 C CA . PRO A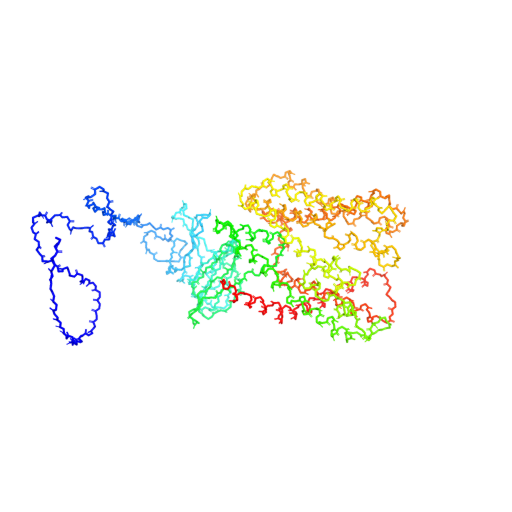 1 96 ? -35.806 -1.215 20.138 1.00 91.75 96 PRO A CA 1
ATOM 717 C C . PRO A 1 96 ? -35.205 -2.627 20.060 1.00 91.75 96 PRO A C 1
ATOM 719 O O . PRO A 1 96 ? -35.348 -3.400 21.005 1.00 91.75 96 PRO A O 1
ATOM 722 N N . ILE A 1 97 ? -34.557 -2.977 18.941 1.00 89.31 97 ILE A N 1
ATOM 723 C CA . ILE A 1 97 ? -34.000 -4.329 18.721 1.00 89.31 97 ILE A CA 1
ATOM 724 C C . ILE A 1 97 ? -32.470 -4.317 18.819 1.00 89.31 97 ILE A C 1
ATOM 726 O O . ILE A 1 97 ? -31.946 -4.741 19.851 1.00 89.31 97 ILE A O 1
ATOM 730 N N . PRO A 1 98 ? -31.708 -3.839 17.814 1.00 92.56 98 PRO A N 1
ATOM 731 C CA . PRO A 1 98 ? -30.267 -3.786 17.962 1.00 92.56 98 PRO A CA 1
ATOM 732 C C . PRO A 1 98 ? -29.869 -2.599 18.830 1.00 92.56 98 PRO A C 1
ATOM 734 O O . PRO A 1 98 ? -30.398 -1.495 18.687 1.00 92.56 98 PRO A O 1
ATOM 737 N N . PHE A 1 99 ? -28.858 -2.799 19.666 1.00 92.81 99 PHE A N 1
ATOM 738 C CA . PHE A 1 99 ? -28.134 -1.703 20.286 1.00 92.81 99 PHE A CA 1
ATOM 739 C C . PHE A 1 99 ? -26.628 -1.918 20.166 1.00 92.81 99 PHE A C 1
ATOM 741 O O . PHE A 1 99 ? -26.145 -3.043 20.038 1.00 92.81 99 PHE A O 1
ATOM 748 N N . TYR A 1 100 ? -25.883 -0.822 20.217 1.00 93.44 100 TYR A N 1
ATOM 749 C CA . TYR A 1 100 ? -24.431 -0.813 20.244 1.00 93.44 100 TYR A CA 1
ATOM 750 C C . TYR A 1 100 ? -23.952 0.185 21.296 1.00 93.44 100 TYR A C 1
ATOM 752 O O . TYR A 1 100 ? -24.378 1.341 21.310 1.00 93.44 100 TYR A O 1
ATOM 760 N N . TYR A 1 101 ? -23.057 -0.259 22.174 1.00 91.25 101 TYR A N 1
ATOM 761 C CA . TYR A 1 101 ? -22.447 0.588 23.193 1.00 91.25 101 TYR A CA 1
ATOM 762 C C . TYR A 1 101 ? -21.088 1.115 22.712 1.00 91.25 101 TYR A C 1
ATOM 764 O O . TYR A 1 101 ? -20.132 0.358 22.544 1.00 91.25 101 TYR A O 1
ATOM 772 N N . ASP A 1 102 ? -20.999 2.427 22.501 1.00 87.69 102 ASP A N 1
ATOM 773 C CA . ASP A 1 102 ? -19.771 3.132 22.132 1.00 87.69 102 ASP A CA 1
ATOM 774 C C . ASP A 1 102 ? -19.053 3.609 23.403 1.00 87.69 102 ASP A C 1
ATOM 776 O O . ASP A 1 102 ? -19.210 4.746 23.861 1.00 87.69 102 ASP A O 1
ATOM 780 N N . GLN A 1 103 ? -18.270 2.696 23.985 1.00 83.62 103 GLN A N 1
ATOM 781 C CA . GLN A 1 103 ? -17.561 2.889 25.253 1.00 83.62 103 GLN A CA 1
ATOM 782 C C . GLN A 1 103 ? -16.693 4.170 25.309 1.00 83.62 103 GLN A C 1
ATOM 784 O O . GLN A 1 103 ? -16.779 4.869 26.318 1.00 83.62 103 GLN A O 1
ATOM 789 N N . PRO A 1 104 ? -15.892 4.538 24.284 1.00 79.00 104 PRO A N 1
ATOM 790 C CA . PRO A 1 104 ? -15.087 5.766 24.307 1.00 79.00 104 PRO A CA 1
ATOM 791 C C . PRO A 1 104 ? -15.878 7.063 24.509 1.00 79.00 104 PRO A C 1
ATOM 793 O O . PRO A 1 104 ? -15.387 7.979 25.162 1.00 79.00 104 PRO A O 1
ATOM 796 N N . ASN A 1 105 ? -17.089 7.156 23.952 1.00 80.88 105 ASN A N 1
ATOM 797 C CA . ASN A 1 105 ? -17.904 8.376 23.999 1.00 80.88 105 ASN A CA 1
ATOM 798 C C . ASN A 1 105 ? -19.028 8.305 25.037 1.00 80.88 105 ASN A C 1
ATOM 800 O O . ASN A 1 105 ? -19.809 9.250 25.160 1.00 80.88 105 ASN A O 1
ATOM 804 N N . ASN A 1 106 ? -19.115 7.188 25.765 1.00 87.56 106 ASN A N 1
ATOM 805 C CA . ASN A 1 106 ? -20.199 6.886 26.692 1.00 87.56 106 ASN A CA 1
ATOM 806 C C . ASN A 1 106 ? -21.586 7.074 26.037 1.00 87.56 106 ASN A C 1
ATOM 808 O O . ASN A 1 106 ? -22.485 7.724 26.582 1.00 87.56 106 ASN A O 1
ATOM 812 N N . LEU A 1 107 ? -21.718 6.554 24.814 1.00 90.06 107 LEU A N 1
ATOM 813 C CA . LEU A 1 107 ? -22.912 6.642 23.975 1.00 90.06 107 LEU A CA 1
ATOM 814 C C . LEU A 1 107 ? -23.545 5.260 23.819 1.00 90.06 107 LEU A C 1
ATOM 816 O O . LEU A 1 107 ? -22.840 4.262 23.659 1.00 90.06 107 LEU A O 1
ATOM 820 N N . ILE A 1 108 ? -24.874 5.209 23.782 1.00 91.19 108 ILE A N 1
ATOM 821 C CA . ILE A 1 108 ? -25.615 4.025 23.341 1.00 91.19 108 ILE A CA 1
ATOM 822 C C . ILE A 1 108 ? -26.372 4.352 22.058 1.00 91.19 108 ILE A C 1
ATOM 824 O O . ILE A 1 108 ? -27.087 5.350 21.980 1.00 91.19 108 ILE A O 1
ATOM 828 N N . ILE A 1 109 ? -26.181 3.525 21.038 1.00 93.88 109 ILE A N 1
ATOM 829 C CA . ILE A 1 109 ? -26.852 3.626 19.744 1.00 93.88 109 ILE A CA 1
ATOM 830 C C . ILE A 1 109 ? -27.902 2.530 19.694 1.00 93.88 109 ILE A C 1
ATOM 832 O O . ILE A 1 109 ? -27.592 1.377 19.975 1.00 93.88 109 ILE A O 1
ATOM 836 N N . VAL A 1 110 ? -29.129 2.878 19.336 1.00 93.62 110 VAL A N 1
ATOM 837 C CA . VAL A 1 110 ? -30.278 1.977 19.350 1.00 93.62 110 VAL A CA 1
ATOM 838 C C . VAL A 1 110 ? -30.976 2.029 17.996 1.00 93.62 110 VAL A C 1
ATOM 840 O O . VAL A 1 110 ? -31.249 3.107 17.463 1.00 93.62 110 VAL A O 1
ATOM 843 N N . GLY A 1 111 ? -31.268 0.860 17.435 1.00 93.94 111 GLY A N 1
ATOM 844 C CA . GLY A 1 111 ? -32.175 0.708 16.305 1.00 93.94 111 GLY A CA 1
ATOM 845 C C . GLY A 1 111 ? -33.605 0.701 16.811 1.00 93.94 111 GLY A C 1
ATOM 846 O O . GLY A 1 111 ? -34.055 -0.270 17.414 1.00 93.94 111 GLY A O 1
ATOM 847 N N . ASP A 1 112 ? -34.299 1.802 16.569 1.00 93.56 112 ASP A N 1
ATOM 848 C CA . ASP A 1 112 ? -35.692 2.029 16.922 1.00 93.56 112 ASP A CA 1
ATOM 849 C C . ASP A 1 112 ? -36.563 1.561 15.749 1.00 93.56 112 ASP A C 1
ATOM 851 O O . ASP A 1 112 ? -36.923 2.337 14.857 1.00 93.56 112 ASP A O 1
ATOM 855 N N . ASN A 1 113 ? -36.778 0.244 15.693 1.00 91.69 113 ASN A N 1
ATOM 856 C CA . ASN A 1 113 ? -37.274 -0.454 14.509 1.00 91.69 113 ASN A CA 1
ATOM 857 C C . ASN A 1 113 ? -38.711 -0.044 14.166 1.00 91.69 113 ASN A C 1
ATOM 859 O O . ASN A 1 113 ? -39.015 0.257 13.013 1.00 91.69 113 ASN A O 1
ATOM 863 N N . GLY A 1 114 ? -39.566 0.101 15.180 1.00 91.06 114 GLY A N 1
ATOM 864 C CA . GLY A 1 114 ? -40.943 0.550 15.002 1.00 91.06 114 GLY A CA 1
ATOM 865 C C . GLY A 1 114 ? -41.062 1.985 14.475 1.00 91.06 114 GLY A C 1
ATOM 866 O O . GLY A 1 114 ? -42.057 2.314 13.836 1.00 91.06 114 GLY A O 1
ATOM 867 N N . ASN A 1 115 ? -40.041 2.824 14.680 1.00 93.25 115 ASN A N 1
ATOM 868 C CA . ASN A 1 115 ? -39.943 4.164 14.088 1.00 93.25 115 ASN A CA 1
ATOM 869 C C . ASN A 1 115 ? -38.991 4.219 12.869 1.00 93.25 115 ASN A C 1
ATOM 871 O O . ASN A 1 115 ? -38.663 5.311 12.395 1.00 93.25 115 ASN A O 1
ATOM 875 N N . SER A 1 116 ? -38.513 3.068 12.377 1.00 94.12 116 SER A N 1
ATOM 876 C CA . SER A 1 116 ? -37.609 2.921 11.223 1.00 94.12 116 SER A CA 1
ATOM 877 C C . SER A 1 116 ? -36.388 3.854 11.258 1.00 94.12 116 SER A C 1
ATOM 879 O O . SER A 1 116 ? -36.005 4.452 10.244 1.00 94.12 116 SER A O 1
ATOM 881 N N . ARG A 1 117 ? -35.771 4.020 12.433 1.00 94.50 117 ARG A N 1
ATOM 882 C CA . ARG A 1 117 ? -34.646 4.948 12.648 1.00 94.50 117 ARG A CA 1
ATOM 883 C C . ARG A 1 117 ? -33.563 4.353 13.542 1.00 94.50 117 ARG A C 1
ATOM 885 O O . ARG A 1 117 ? -33.800 3.422 14.303 1.00 94.50 117 ARG A O 1
ATOM 892 N N . VAL A 1 118 ? -32.369 4.928 13.472 1.00 95.38 118 VAL A N 1
ATOM 893 C CA . VAL A 1 118 ? -31.268 4.675 14.404 1.00 95.38 118 VAL A CA 1
ATOM 894 C C . VAL A 1 118 ? -30.999 5.956 15.181 1.00 95.38 118 VAL A C 1
ATOM 896 O O . VAL A 1 118 ? -30.776 7.019 14.593 1.00 95.38 118 VAL A O 1
ATOM 899 N N . ILE A 1 119 ? -31.042 5.858 16.503 1.00 93.38 119 ILE A N 1
ATOM 900 C CA . ILE A 1 119 ? -30.960 6.981 17.437 1.00 93.38 119 ILE A CA 1
ATOM 901 C C . ILE A 1 119 ? -29.842 6.729 18.452 1.00 93.38 119 ILE A C 1
ATOM 903 O O . ILE A 1 119 ? -29.609 5.589 18.845 1.00 93.38 119 ILE A O 1
ATOM 907 N N . GLN A 1 120 ? -29.133 7.775 18.871 1.00 92.19 120 GLN A N 1
ATOM 908 C CA . GLN A 1 120 ? -28.088 7.681 19.896 1.00 92.19 120 GLN A CA 1
ATOM 909 C C . GLN A 1 120 ? -28.434 8.512 21.137 1.00 92.19 120 GLN A C 1
ATOM 911 O O . GLN A 1 120 ? -28.985 9.611 21.018 1.00 92.19 120 GLN A O 1
ATOM 916 N N . PHE A 1 121 ? -28.057 8.010 22.313 1.00 90.19 121 PHE A N 1
ATOM 917 C CA . PHE A 1 121 ? -28.247 8.654 23.614 1.00 90.19 121 PHE A CA 1
ATOM 918 C C . PHE A 1 121 ? -26.913 8.799 24.351 1.00 90.19 121 PHE A C 1
ATOM 920 O O . PHE A 1 121 ? -26.077 7.892 24.335 1.00 90.19 121 PHE A O 1
ATOM 927 N N . HIS A 1 122 ? -26.733 9.933 25.031 1.00 86.31 122 HIS A N 1
ATOM 928 C CA . HIS A 1 122 ? -25.602 10.166 25.927 1.00 86.31 122 HIS A CA 1
ATOM 929 C C . HIS A 1 122 ? -25.908 9.647 27.328 1.00 86.31 122 HIS A C 1
ATOM 931 O O . HIS A 1 122 ? -26.823 10.128 27.992 1.00 86.31 122 HIS A O 1
ATOM 937 N N . LEU A 1 123 ? -25.075 8.733 27.822 1.00 81.75 123 LEU A N 1
ATOM 938 C CA . LEU A 1 123 ? -25.275 8.114 29.135 1.00 81.75 123 LEU A CA 1
ATOM 939 C C . LEU A 1 123 ? -24.945 9.054 30.305 1.00 81.75 123 LEU A C 1
ATOM 941 O O . LEU A 1 123 ? -25.344 8.790 31.432 1.00 81.75 123 LEU A O 1
ATOM 945 N N . ASN A 1 124 ? -24.276 10.183 30.044 1.00 74.75 124 ASN A N 1
ATOM 946 C CA . ASN A 1 124 ? -24.061 11.234 31.047 1.00 74.75 124 ASN A CA 1
ATOM 947 C C . ASN A 1 124 ? -25.360 11.973 31.415 1.00 74.75 124 ASN A C 1
ATOM 949 O O . ASN A 1 124 ? -25.402 12.650 32.439 1.00 74.75 124 ASN A O 1
ATOM 953 N N . ASN A 1 125 ? -26.397 11.888 30.574 1.00 70.06 125 ASN A N 1
ATOM 954 C CA . ASN A 1 125 ? -27.691 12.511 30.824 1.00 70.06 125 ASN A CA 1
ATOM 955 C C . ASN A 1 125 ? -28.824 11.598 30.307 1.00 70.06 125 ASN A C 1
ATOM 957 O O . ASN A 1 125 ? -29.365 11.843 29.226 1.00 70.06 125 ASN A O 1
ATOM 961 N N . PRO A 1 126 ? -29.166 10.521 31.038 1.00 59.81 126 PRO A N 1
ATOM 962 C CA . PRO A 1 126 ? -30.088 9.475 30.576 1.00 59.81 126 PRO A CA 1
ATOM 963 C C . PRO A 1 126 ? -31.532 9.960 30.338 1.00 59.81 126 PRO A C 1
ATOM 965 O O . PRO A 1 126 ? -32.308 9.266 29.692 1.00 59.81 126 PRO A O 1
ATOM 968 N N . SER A 1 127 ? -31.891 11.162 30.802 1.00 58.50 127 SER A N 1
ATOM 969 C CA . SER A 1 127 ? -33.174 11.835 30.541 1.00 58.50 127 SER A CA 1
ATOM 970 C C . SER A 1 127 ? -33.147 12.792 29.335 1.00 58.50 127 SER A C 1
ATOM 972 O O . SER A 1 127 ? -34.142 13.461 29.055 1.00 58.50 127 SER A O 1
ATOM 974 N N . SER A 1 128 ? -32.025 12.880 28.612 1.00 67.88 128 SER A N 1
ATOM 975 C CA . SER A 1 128 ? -31.890 13.740 27.430 1.00 67.88 128 SER A CA 1
ATOM 976 C C . SER A 1 128 ? -32.533 13.132 26.178 1.00 67.88 128 SER A C 1
ATOM 978 O O . SER A 1 128 ? -32.583 11.916 25.997 1.00 67.88 128 SER A O 1
ATOM 980 N N . ASN A 1 129 ? -33.028 13.998 25.288 1.00 81.00 129 ASN A N 1
ATOM 981 C CA . ASN A 1 129 ? -33.530 13.581 23.981 1.00 81.00 129 ASN A CA 1
ATOM 982 C C . ASN A 1 129 ? -32.406 12.934 23.160 1.00 81.00 129 ASN A C 1
ATOM 984 O O . ASN A 1 129 ? -31.329 13.513 23.005 1.00 81.00 129 ASN A O 1
ATOM 988 N N . GLY A 1 130 ? -32.684 11.763 22.594 1.00 85.94 130 GLY A N 1
ATOM 989 C CA . GLY A 1 130 ? -31.789 11.095 21.663 1.00 85.94 130 GLY A CA 1
ATOM 990 C C . GLY A 1 130 ? -31.676 11.852 20.339 1.00 85.94 130 GLY A C 1
ATOM 991 O O . GLY A 1 130 ? -32.576 12.592 19.931 1.00 85.94 130 GLY A O 1
ATOM 992 N N . THR A 1 131 ? -30.556 11.654 19.648 1.00 90.69 131 THR A N 1
ATOM 993 C CA . THR A 1 131 ? -30.285 12.265 18.337 1.00 90.69 131 THR A CA 1
ATOM 994 C C . THR A 1 131 ? -30.366 11.211 17.238 1.00 90.69 131 THR A C 1
ATOM 996 O O . THR A 1 131 ? -29.746 10.153 17.336 1.00 90.69 131 THR A O 1
ATOM 999 N N . VAL A 1 132 ? -31.166 11.467 16.198 1.00 93.31 132 VAL A N 1
ATOM 1000 C CA . VAL A 1 132 ? -31.325 10.536 15.070 1.00 93.31 132 VAL A CA 1
ATOM 1001 C C . VAL A 1 132 ? -30.099 10.625 14.171 1.00 93.31 132 VAL A C 1
ATOM 1003 O O . VAL A 1 132 ? -29.810 11.691 13.629 1.00 93.31 132 VAL A O 1
ATOM 1006 N N . ILE A 1 133 ? -29.409 9.500 13.994 1.00 93.62 133 ILE A N 1
ATOM 1007 C CA . ILE A 1 133 ? -28.165 9.417 13.217 1.00 93.62 133 ILE A CA 1
ATOM 1008 C C . ILE A 1 133 ? -28.336 8.715 11.868 1.00 93.62 133 ILE A C 1
ATOM 1010 O O . ILE A 1 133 ? -27.505 8.901 10.985 1.00 93.62 133 ILE A O 1
ATOM 1014 N N . ALA A 1 134 ? -29.406 7.943 11.674 1.00 94.12 134 ALA A N 1
ATOM 1015 C CA . ALA A 1 134 ? -29.776 7.381 10.375 1.00 94.12 134 ALA A CA 1
ATOM 1016 C C . ALA A 1 134 ? -31.273 7.033 10.337 1.00 94.12 134 ALA A C 1
ATOM 1018 O O . ALA A 1 134 ? -31.861 6.695 11.365 1.00 94.12 134 ALA A O 1
ATOM 1019 N N . GLY A 1 135 ? -31.885 7.051 9.152 1.00 92.62 135 GLY A N 1
ATOM 1020 C CA . GLY A 1 135 ? -33.287 6.652 8.973 1.00 92.62 135 GLY A CA 1
ATOM 1021 C C . GLY A 1 135 ? -34.306 7.702 9.430 1.00 92.62 135 GLY A C 1
ATOM 1022 O O . GLY A 1 135 ? -33.994 8.887 9.542 1.00 92.62 135 GLY A O 1
ATOM 1023 N N . GLY A 1 136 ? -35.540 7.259 9.686 1.00 89.38 136 GLY A N 1
ATOM 1024 C CA . GLY A 1 136 ? -36.657 8.118 10.102 1.00 89.38 136 GLY A CA 1
ATOM 1025 C C . GLY A 1 136 ? -37.446 8.768 8.958 1.00 89.38 136 GLY A C 1
ATOM 1026 O O . GLY A 1 136 ? -38.278 9.629 9.221 1.00 89.38 136 GLY A O 1
ATOM 1027 N N . ASN A 1 137 ? -37.220 8.356 7.705 1.00 90.62 137 ASN A N 1
ATOM 1028 C CA . ASN A 1 137 ? -37.904 8.904 6.519 1.00 90.62 137 ASN A CA 1
ATOM 1029 C C . ASN A 1 137 ? -38.928 7.936 5.908 1.00 90.62 137 ASN A C 1
ATOM 1031 O O . ASN A 1 137 ? -39.174 7.968 4.702 1.00 90.62 137 ASN A O 1
ATOM 1035 N N . GLY A 1 138 ? -39.489 7.047 6.726 1.00 87.69 138 GLY A N 1
ATOM 1036 C CA . GLY A 1 138 ? -40.461 6.041 6.308 1.00 87.69 138 GLY A CA 1
ATOM 1037 C C . GLY A 1 138 ? -39.908 4.617 6.277 1.00 87.69 138 GLY A C 1
ATOM 1038 O O . GLY A 1 138 ? -38.698 4.386 6.223 1.00 87.69 138 GLY A O 1
ATOM 1039 N N . ASN A 1 139 ? -40.847 3.675 6.313 1.00 91.12 139 ASN A N 1
ATOM 1040 C CA . ASN A 1 139 ? -40.613 2.238 6.351 1.00 91.12 139 ASN A CA 1
ATOM 1041 C C . ASN A 1 139 ? -40.664 1.662 4.924 1.00 91.12 139 ASN A C 1
ATOM 1043 O O . ASN A 1 139 ? -41.705 1.194 4.463 1.00 91.12 139 ASN A O 1
ATOM 1047 N N . SER A 1 140 ? -39.575 1.807 4.164 1.00 90.38 140 SER A N 1
ATOM 1048 C CA . SER A 1 140 ? -39.509 1.370 2.763 1.00 90.38 140 SER A CA 1
ATOM 1049 C C . SER A 1 140 ? -38.075 1.050 2.329 1.00 90.38 140 SER A C 1
ATOM 1051 O O . SER A 1 140 ? -37.112 1.523 2.931 1.00 90.38 140 SER A O 1
ATOM 1053 N N . CYS A 1 141 ? -37.929 0.284 1.244 1.00 89.00 141 CYS A N 1
ATOM 1054 C CA . CYS A 1 141 ? -36.630 -0.048 0.647 1.00 89.00 141 CYS A CA 1
ATOM 1055 C C . CYS A 1 141 ? -36.237 0.854 -0.537 1.00 89.00 141 CYS A C 1
ATOM 1057 O O . CYS A 1 141 ? -35.209 0.613 -1.168 1.00 89.00 141 CYS A O 1
ATOM 1059 N N . THR A 1 142 ? -37.041 1.873 -0.862 1.00 88.81 142 THR A N 1
ATOM 1060 C CA . THR A 1 142 ? -36.863 2.685 -2.084 1.00 88.81 142 THR A CA 1
ATOM 1061 C C . THR A 1 142 ? -35.685 3.651 -2.010 1.00 88.81 142 THR A C 1
ATOM 1063 O O . THR A 1 142 ? -35.063 3.940 -3.029 1.00 88.81 142 THR A O 1
ATOM 1066 N N . SER A 1 143 ? -35.339 4.112 -0.807 1.00 89.81 143 SER A N 1
ATOM 1067 C CA . SER A 1 143 ? -34.228 5.032 -0.576 1.00 89.81 143 SER A CA 1
ATOM 1068 C C . SER A 1 143 ? -33.190 4.456 0.395 1.00 89.81 143 SER A C 1
ATOM 1070 O O . SER A 1 143 ? -33.465 3.545 1.182 1.00 89.81 143 SER A O 1
ATOM 1072 N N . LEU A 1 144 ? -31.967 4.993 0.344 1.00 90.50 144 LEU A N 1
ATOM 1073 C CA . LEU A 1 144 ? -30.839 4.610 1.208 1.00 90.50 144 LEU A CA 1
ATOM 1074 C C . LEU A 1 144 ? -30.826 5.357 2.556 1.00 90.50 144 LEU A C 1
ATOM 1076 O O . LEU A 1 144 ? -29.935 5.140 3.370 1.00 90.50 144 LEU A O 1
ATOM 1080 N N . ASN A 1 145 ? -31.798 6.239 2.801 1.00 91.12 145 ASN A N 1
ATOM 1081 C CA . ASN A 1 145 ? -32.050 6.898 4.092 1.00 91.12 145 ASN A CA 1
ATOM 1082 C C . ASN A 1 145 ? -33.355 6.411 4.761 1.00 91.12 145 ASN A C 1
ATOM 1084 O O . ASN A 1 145 ? -33.903 7.088 5.633 1.00 91.12 145 ASN A O 1
ATOM 1088 N N . GLN A 1 146 ? -33.871 5.262 4.325 1.00 93.69 146 GLN A N 1
ATOM 1089 C CA . GLN A 1 146 ? -35.050 4.584 4.865 1.00 93.69 146 GLN A CA 1
ATOM 1090 C C . GLN A 1 146 ? -34.657 3.176 5.309 1.00 93.69 146 GLN A C 1
ATOM 1092 O O . GLN A 1 146 ? -33.727 2.593 4.750 1.00 93.69 146 GLN A O 1
ATOM 1097 N N . PHE A 1 147 ? -35.360 2.635 6.299 1.00 93.44 147 PHE A N 1
ATOM 1098 C CA . PHE A 1 147 ? -35.135 1.279 6.791 1.00 93.44 147 PHE A CA 1
ATOM 1099 C C . PHE A 1 147 ? -36.451 0.526 6.845 1.00 93.44 147 PHE A C 1
ATOM 1101 O O . PHE A 1 147 ? -37.458 1.119 7.228 1.00 93.44 147 PHE A O 1
ATOM 1108 N N . TYR A 1 148 ? -36.428 -0.766 6.514 1.00 93.00 148 TYR A N 1
ATOM 1109 C CA . TYR A 1 148 ? -37.609 -1.609 6.674 1.00 93.00 148 TYR A CA 1
ATOM 1110 C C . TYR A 1 148 ? -37.574 -2.420 7.965 1.00 93.00 148 TYR A C 1
ATOM 1112 O O . TYR A 1 148 ? -38.558 -2.475 8.696 1.00 93.00 148 TYR A O 1
ATOM 1120 N N . ASN A 1 149 ? -36.432 -3.042 8.263 1.00 92.44 149 ASN A N 1
ATOM 1121 C CA . ASN A 1 149 ? -36.265 -3.830 9.481 1.00 92.44 149 ASN A CA 1
ATOM 1122 C C . ASN A 1 149 ? -34.788 -3.853 9.895 1.00 92.44 149 ASN A C 1
ATOM 1124 O O . ASN A 1 149 ? -33.989 -4.583 9.302 1.00 92.44 149 ASN A O 1
ATOM 1128 N N . THR A 1 150 ? -34.421 -3.056 10.900 1.00 93.62 150 THR A N 1
ATOM 1129 C CA . THR A 1 150 ? -33.043 -2.970 11.405 1.00 93.62 150 THR A CA 1
ATOM 1130 C C . THR A 1 150 ? -32.798 -4.010 12.496 1.00 93.62 150 THR A C 1
ATOM 1132 O O . THR A 1 150 ? -33.435 -3.987 13.549 1.00 93.62 150 THR A O 1
ATOM 1135 N N . VAL A 1 151 ? -31.865 -4.935 12.254 1.00 92.81 151 VAL A N 1
ATOM 1136 C CA . VAL A 1 151 ? -31.636 -6.098 13.143 1.00 92.81 151 VAL A CA 1
ATOM 1137 C C . VAL A 1 151 ? -30.240 -6.097 13.766 1.00 92.81 151 VAL A C 1
ATOM 1139 O O . VAL A 1 151 ? -30.030 -6.685 14.823 1.00 92.81 151 VAL A O 1
ATOM 1142 N N . GLY A 1 152 ? -29.287 -5.384 13.172 1.00 93.44 152 GLY A N 1
ATOM 1143 C CA . GLY A 1 152 ? -27.915 -5.307 13.654 1.00 93.44 152 GLY A CA 1
ATOM 1144 C C . GLY A 1 152 ? -27.310 -3.926 13.434 1.00 93.44 152 GLY A C 1
ATOM 1145 O O . GLY A 1 152 ? -27.548 -3.271 12.417 1.00 93.44 152 GLY A O 1
ATOM 1146 N N . ILE A 1 153 ? -26.516 -3.488 14.412 1.00 95.69 153 ILE A N 1
ATOM 1147 C CA . ILE A 1 153 ? -25.788 -2.218 14.392 1.00 95.69 153 ILE A CA 1
ATOM 1148 C C . ILE A 1 153 ? -24.349 -2.465 14.839 1.00 95.69 153 ILE A C 1
ATOM 1150 O O . ILE A 1 153 ? -24.113 -3.118 15.854 1.00 95.69 153 ILE A O 1
ATOM 1154 N N . ALA A 1 154 ? -23.389 -1.908 14.105 1.00 94.94 154 ALA A N 1
ATOM 1155 C CA . ALA A 1 154 ? -21.981 -1.916 14.482 1.00 94.94 154 ALA A CA 1
ATOM 1156 C C . ALA A 1 154 ? -21.292 -0.609 14.073 1.00 94.94 154 ALA A C 1
ATOM 1158 O O . ALA A 1 154 ? -21.702 0.050 13.118 1.00 94.94 154 ALA A O 1
ATOM 1159 N N . LEU A 1 155 ? -20.221 -0.252 14.780 1.00 91.81 155 LEU A N 1
ATOM 1160 C CA . LEU A 1 155 ? -19.333 0.853 14.416 1.00 91.81 155 LEU A CA 1
ATOM 1161 C C . LEU A 1 155 ? -17.959 0.318 14.006 1.00 91.81 155 LEU A C 1
ATOM 1163 O O . LEU A 1 155 ? -17.440 -0.603 14.636 1.00 91.81 155 LEU A O 1
ATOM 1167 N N . ASP A 1 156 ? -17.354 0.912 12.974 1.00 84.00 156 ASP A N 1
ATOM 1168 C CA . ASP A 1 156 ? -15.944 0.657 12.651 1.00 84.00 156 ASP A CA 1
ATOM 1169 C C . ASP A 1 156 ? -14.981 1.530 13.470 1.00 84.00 156 ASP A C 1
ATOM 1171 O O . ASP A 1 156 ? -15.387 2.452 14.184 1.00 84.00 156 ASP A O 1
ATOM 1175 N N . SER A 1 157 ? -13.672 1.279 13.352 1.00 73.88 157 SER A N 1
ATOM 1176 C CA . SER A 1 157 ? -12.643 2.059 14.058 1.00 73.88 157 SER A CA 1
ATOM 1177 C C . SER A 1 157 ? -12.592 3.543 13.663 1.00 73.88 157 SER A C 1
ATOM 1179 O O . SER A 1 157 ? -11.914 4.336 14.322 1.00 73.88 157 SER A O 1
ATOM 1181 N N . SER A 1 158 ? -13.260 3.924 12.573 1.00 72.44 158 SER A N 1
ATOM 1182 C CA . SER A 1 158 ? -13.422 5.298 12.093 1.00 72.44 158 SER A CA 1
ATOM 1183 C C . SER A 1 158 ? -14.805 5.877 12.420 1.00 72.44 158 SER A C 1
ATOM 1185 O O . SER A 1 158 ? -15.106 6.988 11.986 1.00 72.44 158 SER A O 1
ATOM 1187 N N . ARG A 1 159 ? -15.612 5.160 13.215 1.00 84.94 159 ARG A N 1
ATOM 1188 C CA . ARG A 1 159 ? -16.971 5.515 13.646 1.00 84.94 159 ARG A CA 1
ATOM 1189 C C . ARG A 1 159 ? -17.977 5.672 12.503 1.00 84.94 159 ARG A C 1
ATOM 1191 O O . ARG A 1 159 ? -18.926 6.442 12.623 1.00 84.94 159 ARG A O 1
ATOM 1198 N N . HIS A 1 160 ? -17.800 4.936 11.411 1.00 88.75 160 HIS A N 1
ATOM 1199 C CA . HIS A 1 160 ? -18.879 4.736 10.446 1.00 88.75 160 HIS A CA 1
ATOM 1200 C C . HIS A 1 160 ? -19.887 3.752 11.033 1.00 88.75 160 HIS A C 1
ATOM 1202 O O . HIS A 1 160 ? -19.501 2.701 11.550 1.00 88.75 160 HIS A O 1
ATOM 1208 N N . LEU A 1 161 ? -21.165 4.102 10.942 1.00 94.00 161 LEU A N 1
ATOM 1209 C CA . LEU A 1 161 ? -22.288 3.290 11.391 1.00 94.00 161 LEU A CA 1
ATOM 1210 C C . LEU A 1 161 ? -22.655 2.287 10.307 1.00 94.00 161 LEU A C 1
ATOM 1212 O O . LEU A 1 161 ? -23.006 2.682 9.201 1.00 94.00 161 LEU A O 1
ATOM 1216 N N . TYR A 1 162 ? -22.623 1.005 10.637 1.00 95.31 162 TYR A N 1
ATOM 1217 C CA . TYR A 1 162 ? -23.121 -0.065 9.787 1.00 95.31 162 TYR A CA 1
ATOM 1218 C C . TYR A 1 162 ? -24.444 -0.549 10.353 1.00 95.31 162 TYR A C 1
ATOM 1220 O O . TYR A 1 162 ? -24.563 -0.774 11.559 1.00 95.31 162 TYR A O 1
ATOM 1228 N N . VAL A 1 163 ? -25.431 -0.693 9.477 1.00 95.69 163 VAL A N 1
ATOM 1229 C CA . VAL A 1 163 ? -26.780 -1.135 9.827 1.00 95.69 163 VAL A CA 1
ATOM 1230 C C . VAL A 1 163 ? -27.163 -2.267 8.889 1.00 95.69 163 VAL A C 1
ATOM 1232 O O . VAL A 1 163 ? -27.124 -2.093 7.667 1.00 95.69 163 VAL A O 1
ATOM 1235 N N . SER A 1 164 ? -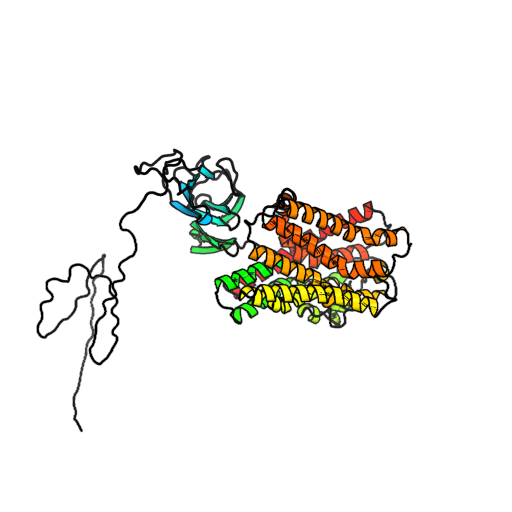27.528 -3.421 9.445 1.00 94.81 164 SER A N 1
ATOM 1236 C CA . SER A 1 164 ? -28.194 -4.474 8.680 1.00 94.81 164 SER A CA 1
ATOM 1237 C C . SER A 1 164 ? -29.688 -4.181 8.612 1.00 94.81 164 SER A C 1
ATOM 1239 O O . SER A 1 164 ? -30.387 -4.120 9.626 1.00 94.81 164 SER A O 1
ATOM 1241 N N . ASP A 1 165 ? -30.163 -3.972 7.390 1.00 94.06 165 ASP A N 1
ATOM 1242 C CA . ASP A 1 165 ? -31.569 -3.780 7.059 1.00 94.06 165 ASP A CA 1
ATOM 1243 C C . ASP A 1 165 ? -32.081 -5.096 6.470 1.00 94.06 165 ASP A C 1
ATOM 1245 O O . ASP A 1 165 ? -32.032 -5.336 5.257 1.00 94.06 165 ASP A O 1
ATOM 1249 N N . SER A 1 166 ? -32.490 -5.988 7.373 1.00 92.50 166 SER A N 1
ATOM 1250 C CA . SER A 1 166 ? -32.872 -7.364 7.062 1.00 92.50 166 SER A CA 1
ATOM 1251 C C . SER A 1 166 ? -34.048 -7.413 6.093 1.00 92.50 166 SER A C 1
ATOM 1253 O O . SER A 1 166 ? -34.071 -8.231 5.174 1.00 92.50 166 SER A O 1
ATOM 1255 N N . GLY A 1 167 ? -35.005 -6.500 6.264 1.00 90.56 167 GLY A N 1
ATOM 1256 C CA . GLY A 1 167 ? -36.195 -6.403 5.422 1.00 90.56 167 GLY A CA 1
ATOM 1257 C C . GLY A 1 167 ? -35.883 -6.053 3.974 1.00 90.56 167 GLY A C 1
ATOM 1258 O O . GLY A 1 167 ? -36.496 -6.587 3.055 1.00 90.56 167 GLY A O 1
ATOM 1259 N N . CYS A 1 168 ? -34.867 -5.218 3.770 1.00 91.75 168 CYS A N 1
ATOM 1260 C CA . CYS A 1 168 ? -34.397 -4.838 2.444 1.00 91.75 168 CYS A CA 1
ATOM 1261 C C . CYS A 1 168 ? -33.217 -5.690 1.948 1.00 91.75 168 CYS A C 1
ATOM 1263 O O . CYS A 1 168 ? -32.628 -5.353 0.921 1.00 91.75 168 CYS A O 1
ATOM 1265 N N . SER A 1 169 ? -32.849 -6.770 2.655 1.00 93.50 169 SER A N 1
ATOM 1266 C CA . SER A 1 169 ? -31.747 -7.674 2.282 1.00 93.50 169 SER A CA 1
ATOM 1267 C C . SER A 1 169 ? -30.426 -6.942 1.981 1.00 93.50 169 SER A C 1
ATOM 1269 O O . SER A 1 169 ? -29.740 -7.206 0.988 1.00 93.50 169 SER A O 1
ATOM 1271 N N . ARG A 1 170 ? -30.068 -5.966 2.826 1.00 93.56 170 ARG A N 1
ATOM 1272 C CA . ARG A 1 170 ? -28.912 -5.087 2.588 1.00 93.56 170 ARG A CA 1
ATOM 1273 C C . ARG A 1 170 ? -28.197 -4.668 3.863 1.00 93.56 170 ARG A C 1
ATOM 1275 O O . ARG A 1 170 ? -28.772 -4.660 4.948 1.00 93.56 170 ARG A O 1
ATOM 1282 N N . ILE A 1 171 ? -26.944 -4.253 3.700 1.00 94.38 171 ILE A N 1
ATOM 1283 C CA . ILE A 1 171 ? -26.174 -3.564 4.738 1.00 94.38 171 ILE A CA 1
ATOM 1284 C C . ILE A 1 171 ? -25.791 -2.179 4.236 1.00 94.38 171 ILE A C 1
ATOM 1286 O O . ILE A 1 171 ? -25.203 -2.033 3.158 1.00 94.38 171 ILE A O 1
ATOM 1290 N N . LEU A 1 172 ? -26.111 -1.170 5.040 1.00 94.19 172 LEU A N 1
ATOM 1291 C CA . LEU A 1 172 ? -25.814 0.229 4.764 1.00 94.19 172 LEU A CA 1
ATOM 1292 C C . LEU A 1 172 ? -24.733 0.744 5.712 1.00 94.19 172 LEU A C 1
ATOM 1294 O O . LEU A 1 172 ? -24.723 0.398 6.892 1.00 94.19 172 LEU A O 1
ATOM 1298 N N . MET A 1 173 ? -23.847 1.591 5.191 1.00 93.19 173 MET A N 1
ATOM 1299 C CA . MET A 1 173 ? -22.856 2.335 5.964 1.00 93.19 173 MET A CA 1
ATOM 1300 C C . MET A 1 173 ? -23.194 3.828 5.954 1.00 93.19 173 MET A C 1
ATOM 1302 O O . MET A 1 173 ? -23.439 4.402 4.893 1.00 93.19 173 MET A O 1
ATOM 1306 N N . PHE A 1 174 ? -23.131 4.474 7.114 1.00 92.38 174 PHE A N 1
ATOM 1307 C CA . PHE A 1 174 ? -23.301 5.912 7.283 1.00 92.38 174 PHE A CA 1
ATOM 1308 C C . PHE A 1 174 ? -22.021 6.534 7.859 1.00 92.38 174 PHE A C 1
ATOM 1310 O O . PHE A 1 174 ? -21.402 5.953 8.757 1.00 92.38 174 PHE A O 1
ATOM 1317 N N . PRO A 1 175 ? -21.585 7.697 7.346 1.00 85.75 175 PRO A N 1
ATOM 1318 C CA . PRO A 1 175 ? -20.417 8.399 7.863 1.00 85.75 175 PRO A CA 1
ATOM 1319 C C . PRO A 1 175 ? -20.653 8.959 9.274 1.00 85.75 175 PRO A C 1
ATOM 1321 O O . PRO A 1 175 ? -21.797 9.192 9.661 1.00 85.75 175 PRO A O 1
ATOM 1324 N N . PRO A 1 176 ? -19.582 9.222 10.045 1.00 86.62 176 PRO A N 1
ATOM 1325 C CA . PRO A 1 176 ? -19.710 9.858 11.352 1.00 86.62 176 PRO A CA 1
ATOM 1326 C C . PRO A 1 176 ? -20.403 11.225 11.237 1.00 86.62 176 PRO A C 1
ATOM 1328 O O . PRO A 1 176 ? -20.163 11.975 10.289 1.00 86.62 176 PRO A O 1
ATOM 1331 N N . ASN A 1 177 ? -21.220 11.566 12.239 1.00 83.44 177 ASN A N 1
ATOM 1332 C CA . ASN A 1 177 ? -22.084 12.758 12.276 1.00 83.44 177 ASN A CA 1
ATOM 1333 C C . ASN A 1 177 ? -23.211 12.772 11.224 1.00 83.44 177 ASN A C 1
ATOM 1335 O O . ASN A 1 177 ? -23.689 13.844 10.847 1.00 83.44 177 ASN A O 1
ATOM 1339 N N . SER A 1 178 ? -23.639 11.602 10.747 1.00 89.50 178 SER A N 1
ATOM 1340 C CA . SER A 1 178 ? -24.851 11.470 9.940 1.00 89.50 178 SER A CA 1
ATOM 1341 C C . SER A 1 178 ? -26.110 11.852 10.729 1.00 89.50 178 SER A C 1
ATOM 1343 O O . SER A 1 178 ? -26.133 11.844 11.961 1.00 89.50 178 SER A O 1
ATOM 1345 N N . ASN A 1 179 ? -27.166 12.197 9.999 1.00 92.31 179 ASN A N 1
ATOM 1346 C CA . ASN A 1 179 ? -28.488 12.535 10.525 1.00 92.31 179 ASN A CA 1
ATOM 1347 C C . ASN A 1 179 ? -29.586 11.854 9.687 1.00 92.31 179 ASN A C 1
ATOM 1349 O O . ASN A 1 179 ? -29.286 11.135 8.732 1.00 92.31 179 ASN A O 1
ATOM 1353 N N . SER A 1 180 ? -30.861 12.115 9.991 1.00 91.00 180 SER A N 1
ATOM 1354 C CA . SER A 1 180 ? -31.992 11.546 9.238 1.00 91.00 180 SER A CA 1
ATOM 1355 C C . SER A 1 180 ? -31.940 11.838 7.733 1.00 91.00 180 SER A C 1
ATOM 1357 O O . SER A 1 180 ? -32.310 10.987 6.935 1.00 91.00 180 SER A O 1
ATOM 1359 N N . SER A 1 181 ? -31.428 12.994 7.303 1.00 90.06 181 SER A N 1
ATOM 1360 C CA . SER A 1 181 ? -31.331 13.345 5.875 1.00 90.06 181 SER A CA 1
ATOM 1361 C C . SER A 1 181 ? -30.178 12.656 5.129 1.00 90.06 181 SER A C 1
ATOM 1363 O O . SER A 1 181 ? -30.098 12.737 3.905 1.00 90.06 181 SER A O 1
ATOM 1365 N N . THR A 1 182 ? -29.273 11.978 5.841 1.00 88.56 182 THR A N 1
ATOM 1366 C CA . THR A 1 182 ? -28.080 11.369 5.241 1.00 88.56 182 THR A CA 1
ATOM 1367 C C . THR A 1 182 ? -28.439 10.076 4.511 1.00 88.56 182 THR A C 1
ATOM 1369 O O . THR A 1 182 ? -28.992 9.154 5.105 1.00 88.56 182 THR A O 1
ATOM 1372 N N . PHE A 1 183 ? -28.086 9.982 3.228 1.00 87.25 183 PHE A N 1
ATOM 1373 C CA . PHE A 1 183 ? -28.191 8.737 2.465 1.00 87.25 183 PHE A CA 1
ATOM 1374 C C . PHE A 1 183 ? -27.063 7.781 2.855 1.00 87.25 183 PHE A C 1
ATOM 1376 O O . PHE A 1 183 ? -25.891 8.163 2.868 1.00 87.25 183 PHE A O 1
ATOM 1383 N N . GLY A 1 184 ? -27.419 6.537 3.167 1.00 85.69 184 GLY A N 1
ATOM 1384 C CA . GLY A 1 184 ? -26.455 5.476 3.415 1.00 85.69 184 GLY A CA 1
ATOM 1385 C C . GLY A 1 184 ? -25.731 5.062 2.137 1.00 85.69 184 GLY A C 1
ATOM 1386 O O . GLY A 1 184 ? -26.215 5.255 1.023 1.00 85.69 184 GLY A O 1
ATOM 1387 N N . VAL A 1 185 ? -24.565 4.451 2.300 1.00 86.56 185 VAL A N 1
ATOM 1388 C CA . VAL A 1 185 ? -23.819 3.806 1.220 1.00 86.56 185 VAL A CA 1
ATOM 1389 C C . VAL A 1 185 ? -24.111 2.312 1.268 1.00 86.56 185 VAL A C 1
ATOM 1391 O O . VAL A 1 185 ? -23.905 1.675 2.301 1.00 86.56 185 VAL A O 1
ATOM 1394 N N . LEU A 1 186 ? -24.579 1.745 0.154 1.00 86.88 186 LEU A N 1
ATOM 1395 C CA . LEU A 1 186 ? -24.778 0.303 0.032 1.00 86.88 186 LEU A CA 1
ATOM 1396 C C . LEU A 1 186 ? -23.422 -0.410 0.042 1.00 86.88 186 LEU A C 1
ATOM 1398 O O . LEU A 1 186 ? -22.616 -0.221 -0.867 1.00 86.88 186 LEU A O 1
ATOM 1402 N N . ILE A 1 187 ? -23.180 -1.229 1.066 1.00 83.25 187 ILE A N 1
ATOM 1403 C CA . ILE A 1 187 ? -21.954 -2.031 1.169 1.00 83.25 187 ILE A CA 1
ATOM 1404 C C . ILE A 1 187 ? -22.110 -3.336 0.401 1.00 83.25 187 ILE A C 1
ATOM 1406 O O . ILE A 1 187 ? -21.240 -3.703 -0.387 1.00 83.25 187 ILE A O 1
ATOM 1410 N N . ILE A 1 188 ? -23.212 -4.044 0.650 1.00 79.75 188 ILE A N 1
ATOM 1411 C CA . ILE A 1 188 ? -23.508 -5.337 0.039 1.00 79.75 188 ILE A CA 1
ATOM 1412 C C . ILE A 1 188 ? -25.000 -5.661 0.175 1.00 79.75 188 ILE A C 1
ATOM 1414 O O . ILE A 1 188 ? -25.662 -5.219 1.121 1.00 79.75 188 ILE A O 1
ATOM 1418 N N . THR A 1 189 ? -25.511 -6.465 -0.753 1.00 88.56 189 THR A N 1
ATOM 1419 C CA . THR A 1 189 ? -26.810 -7.131 -0.652 1.00 88.56 189 THR A CA 1
ATOM 1420 C C . THR A 1 189 ? -26.606 -8.578 -0.211 1.00 88.56 189 THR A C 1
ATOM 1422 O O . THR A 1 189 ? -25.798 -9.314 -0.776 1.00 88.56 189 THR A O 1
ATOM 1425 N N . LEU A 1 190 ? -27.312 -8.982 0.840 1.00 85.12 190 LEU A N 1
ATOM 1426 C CA . LEU A 1 190 ? -27.271 -10.327 1.416 1.00 85.12 190 LEU A CA 1
ATOM 1427 C C . LEU A 1 190 ? -28.709 -10.739 1.705 1.00 85.12 190 LEU A C 1
ATOM 1429 O O . LEU A 1 190 ? -29.512 -9.901 2.092 1.00 85.12 190 LEU A O 1
ATOM 1433 N N . SER A 1 191 ? -29.057 -12.008 1.520 1.00 85.56 191 SER A N 1
ATOM 1434 C CA . SER A 1 191 ? -30.430 -12.453 1.763 1.00 85.56 191 SER A CA 1
ATOM 1435 C C . SER A 1 191 ? -30.674 -12.606 3.270 1.00 85.56 191 SER A C 1
ATOM 1437 O O . SER A 1 191 ? -30.187 -13.553 3.883 1.00 85.56 191 SER A O 1
ATOM 1439 N N . ILE A 1 192 ? -31.428 -11.672 3.859 1.00 90.62 192 ILE A N 1
ATOM 1440 C CA . ILE A 1 192 ? -31.783 -11.634 5.294 1.00 90.62 192 ILE A CA 1
ATOM 1441 C C . ILE A 1 192 ? -30.541 -11.528 6.222 1.00 90.62 192 ILE A C 1
ATOM 1443 O O . ILE A 1 192 ? -30.190 -12.490 6.914 1.00 90.62 192 ILE A O 1
ATOM 1447 N N . PRO A 1 193 ? -29.819 -10.386 6.217 1.00 93.06 193 PRO A N 1
ATOM 1448 C CA . PRO A 1 193 ? -28.717 -10.125 7.141 1.00 93.06 193 PRO A CA 1
ATOM 1449 C C . PRO A 1 193 ? -29.249 -9.750 8.530 1.00 93.06 193 PRO A C 1
ATOM 1451 O O . PRO A 1 193 ? -30.014 -8.798 8.667 1.00 93.06 193 PRO A O 1
ATOM 1454 N N . GLU A 1 194 ? -28.789 -10.446 9.564 1.00 92.50 194 GLU A N 1
ATOM 1455 C CA . GLU A 1 194 ? -29.216 -10.223 10.948 1.00 92.50 194 GLU A CA 1
ATOM 1456 C C . GLU A 1 194 ? -28.111 -9.545 11.770 1.00 92.50 194 GLU A C 1
ATOM 1458 O O . GLU A 1 194 ? -27.781 -8.378 11.545 1.00 92.50 194 GLU A O 1
ATOM 1463 N N . GLY A 1 195 ? -27.527 -10.268 12.730 1.00 91.00 195 GLY A N 1
ATOM 1464 C CA . GLY A 1 195 ? -26.471 -9.773 13.595 1.00 91.00 195 GLY A CA 1
ATOM 1465 C C . GLY A 1 195 ? -25.229 -9.396 12.797 1.00 91.00 195 GLY A C 1
ATOM 1466 O O . GLY A 1 195 ? -24.720 -10.183 11.995 1.00 91.00 195 GLY A O 1
ATOM 1467 N N . ILE A 1 196 ? -24.722 -8.193 13.052 1.00 94.31 196 ILE A N 1
ATOM 1468 C CA . ILE A 1 196 ? -23.461 -7.718 12.490 1.00 94.31 196 ILE A CA 1
ATOM 1469 C C . ILE A 1 196 ? -22.461 -7.438 13.598 1.00 94.31 196 ILE A C 1
ATOM 1471 O O . ILE A 1 196 ? -22.807 -6.983 14.686 1.00 94.31 196 ILE A O 1
ATOM 1475 N N . PHE A 1 197 ? -21.200 -7.697 13.297 1.00 92.50 197 PHE A N 1
ATOM 1476 C CA . PHE A 1 197 ? -20.083 -7.432 14.181 1.00 92.50 197 PHE A CA 1
ATOM 1477 C C . PHE A 1 197 ? -18.925 -6.904 13.349 1.00 92.50 197 PHE A C 1
ATOM 1479 O O . PHE A 1 197 ? -18.586 -7.479 12.318 1.00 92.50 197 PHE A O 1
ATOM 1486 N N . ILE A 1 198 ? -18.291 -5.825 13.794 1.00 86.50 198 ILE A N 1
ATOM 1487 C CA . ILE A 1 198 ? -17.069 -5.336 13.160 1.00 86.50 198 ILE A CA 1
ATOM 1488 C C . ILE A 1 198 ? -15.901 -5.673 14.062 1.00 86.50 198 ILE A C 1
ATOM 1490 O O . ILE A 1 198 ? -15.876 -5.339 15.248 1.00 86.50 198 ILE A O 1
ATOM 1494 N N . ASN A 1 199 ? -14.907 -6.336 13.483 1.00 75.25 199 ASN A N 1
ATOM 1495 C CA . ASN A 1 199 ? -13.668 -6.590 14.185 1.00 75.25 199 ASN A CA 1
ATOM 1496 C C . ASN A 1 199 ? -12.913 -5.269 14.340 1.00 75.25 199 ASN A C 1
ATOM 1498 O O . ASN A 1 199 ? -12.377 -4.734 13.373 1.00 75.25 199 ASN A O 1
ATOM 1502 N N . SER A 1 200 ? -12.815 -4.780 15.575 1.00 61.69 200 SER A N 1
ATOM 1503 C CA . SER A 1 200 ? -12.150 -3.517 15.922 1.00 61.69 200 SER A CA 1
ATOM 1504 C C . SER A 1 200 ? -10.674 -3.424 15.500 1.00 61.69 200 SER A C 1
ATOM 1506 O O . SER A 1 200 ? -10.087 -2.342 15.538 1.00 61.69 200 SER A O 1
ATOM 1508 N N . LEU A 1 201 ? -10.049 -4.540 15.103 1.00 48.25 201 LEU A N 1
ATOM 1509 C CA . LEU A 1 201 ? -8.637 -4.609 14.718 1.00 48.25 201 LEU A CA 1
ATOM 1510 C C . LEU A 1 201 ? -8.414 -4.494 13.211 1.00 48.25 201 LEU A C 1
ATOM 1512 O O . LEU A 1 201 ? -7.457 -3.839 12.791 1.00 48.25 201 LEU A O 1
ATOM 1516 N N . THR A 1 202 ? -9.254 -5.163 12.423 1.00 52.31 202 THR A N 1
ATOM 1517 C CA . THR A 1 202 ? -9.128 -5.243 10.961 1.00 52.31 202 THR A CA 1
ATOM 1518 C C . THR A 1 202 ? -10.155 -4.381 10.233 1.00 52.31 202 THR A C 1
ATOM 1520 O O . THR A 1 202 ? -9.999 -4.147 9.039 1.00 52.31 202 THR A O 1
ATOM 1523 N N . ASP A 1 203 ? -11.165 -3.879 10.954 1.00 70.69 203 ASP A N 1
ATOM 1524 C CA . ASP A 1 203 ? -12.392 -3.291 10.409 1.00 70.69 203 ASP A CA 1
ATOM 1525 C C . ASP A 1 203 ? -13.115 -4.228 9.417 1.00 70.69 203 ASP A C 1
ATOM 1527 O O . ASP A 1 203 ? -13.885 -3.772 8.573 1.00 70.69 203 ASP A O 1
ATOM 1531 N N . ASP A 1 204 ? -12.879 -5.542 9.506 1.00 77.88 204 ASP A N 1
ATOM 1532 C CA . ASP A 1 204 ? -13.644 -6.521 8.737 1.00 77.88 204 ASP A CA 1
ATOM 1533 C C . ASP A 1 204 ? -15.042 -6.664 9.345 1.00 77.88 204 ASP A C 1
ATOM 1535 O O . ASP A 1 204 ? -15.199 -6.772 10.568 1.00 77.88 204 ASP A O 1
ATOM 1539 N N . LEU A 1 205 ? -16.049 -6.686 8.477 1.00 85.25 205 LEU A N 1
ATOM 1540 C CA . LEU A 1 205 ? -17.456 -6.793 8.838 1.00 85.25 205 LEU A CA 1
ATOM 1541 C C . LEU A 1 205 ? -17.890 -8.261 8.782 1.00 85.25 205 LEU A C 1
ATOM 1543 O O . LEU A 1 205 ? -17.804 -8.899 7.739 1.00 85.25 205 LEU A O 1
ATOM 1547 N N . TYR A 1 206 ? -18.377 -8.787 9.896 1.00 89.75 206 TYR A N 1
ATOM 1548 C CA . TYR A 1 206 ? -18.938 -10.127 10.028 1.00 89.75 206 TYR A CA 1
ATOM 1549 C C . TYR A 1 206 ? -20.456 -10.015 10.102 1.00 89.75 206 TYR A C 1
ATOM 1551 O O . TYR A 1 206 ? -20.981 -9.177 10.835 1.00 89.75 206 TYR A O 1
ATOM 1559 N N . VAL A 1 207 ? -21.155 -10.846 9.339 1.00 91.88 207 VAL A N 1
ATOM 1560 C CA . VAL A 1 207 ? -22.609 -10.783 9.173 1.00 91.88 207 VAL A CA 1
ATOM 1561 C C . VAL A 1 207 ? -23.182 -12.181 9.313 1.00 91.88 207 VAL A C 1
ATOM 1563 O O . VAL A 1 207 ? -22.799 -13.076 8.560 1.00 91.88 207 VAL A O 1
ATOM 1566 N N . ALA A 1 208 ? -24.117 -12.369 10.238 1.00 92.38 208 ALA A N 1
ATOM 1567 C CA . ALA A 1 208 ? -24.964 -13.553 10.268 1.00 92.38 208 ALA A CA 1
ATOM 1568 C C . ALA A 1 208 ? -26.035 -13.439 9.175 1.00 92.38 208 ALA A C 1
ATOM 1570 O O . ALA A 1 208 ? -26.761 -12.446 9.107 1.00 92.38 208 ALA A O 1
ATOM 1571 N N . VAL A 1 209 ? -26.112 -14.440 8.301 1.00 91.12 209 VAL A N 1
ATOM 1572 C CA . VAL A 1 209 ? -27.057 -14.491 7.183 1.00 91.12 209 VAL A CA 1
ATOM 1573 C C . VAL A 1 209 ? -28.020 -15.645 7.431 1.00 91.12 209 VAL A C 1
ATOM 1575 O O . VAL A 1 209 ? -27.613 -16.811 7.412 1.00 91.12 209 VAL A O 1
ATOM 1578 N N . TYR A 1 210 ? -29.288 -15.312 7.677 1.00 87.12 210 TYR A N 1
ATOM 1579 C CA . TYR A 1 210 ? -30.305 -16.284 8.084 1.00 87.12 210 TYR A CA 1
ATOM 1580 C C . TYR A 1 210 ? -30.594 -17.302 6.975 1.00 87.12 210 TYR A C 1
ATOM 1582 O O . TYR A 1 210 ? -30.528 -18.511 7.192 1.00 87.12 210 TYR A O 1
ATOM 1590 N N . SER A 1 211 ? -30.834 -16.817 5.754 1.00 82.69 211 SER A N 1
ATOM 1591 C CA . SER A 1 211 ? -31.224 -17.650 4.605 1.00 82.69 211 SER A CA 1
ATOM 1592 C C . SER A 1 211 ? -30.193 -18.724 4.243 1.00 82.69 211 SER A C 1
ATOM 1594 O O . SER A 1 211 ? -30.556 -19.821 3.825 1.00 82.69 211 SER A O 1
ATOM 1596 N N . THR A 1 212 ? -28.906 -18.426 4.419 1.00 80.25 212 THR A N 1
ATOM 1597 C CA . THR A 1 212 ? -27.802 -19.332 4.086 1.00 80.25 212 THR A CA 1
ATOM 1598 C C . THR A 1 212 ? -27.261 -20.079 5.301 1.00 80.25 212 THR A C 1
ATOM 1600 O O . THR A 1 212 ? -26.299 -20.831 5.155 1.00 80.25 212 THR A O 1
ATOM 1603 N N . SER A 1 213 ? -27.849 -19.885 6.491 1.00 85.94 213 SER A N 1
ATOM 1604 C CA . SER A 1 213 ? -27.406 -20.507 7.751 1.00 85.94 213 SER A CA 1
ATOM 1605 C C . SER A 1 213 ? -25.895 -20.357 7.985 1.00 85.94 213 SER A C 1
ATOM 1607 O O . SER A 1 213 ? -25.206 -21.301 8.372 1.00 85.94 213 SER A O 1
ATOM 1609 N N . SER A 1 214 ? -25.350 -19.173 7.694 1.00 82.25 214 SER A N 1
ATOM 1610 C CA . SER A 1 214 ? -23.902 -18.947 7.669 1.00 82.25 214 SER A CA 1
ATOM 1611 C C . SER A 1 214 ? -23.517 -17.582 8.222 1.00 82.25 214 SER A C 1
ATOM 1613 O O . SER A 1 214 ? -24.279 -16.626 8.106 1.00 82.25 214 SER A O 1
ATOM 1615 N N . VAL A 1 215 ? -22.285 -17.462 8.715 1.00 85.69 215 VAL A N 1
ATOM 1616 C CA . VAL A 1 215 ? -21.666 -16.167 9.024 1.00 85.69 215 VAL A CA 1
ATOM 1617 C C . VAL A 1 215 ? -20.667 -15.823 7.921 1.00 85.69 215 VAL A C 1
ATOM 1619 O O . VAL A 1 215 ? -19.759 -16.603 7.637 1.00 85.69 215 VAL A O 1
ATOM 1622 N N . VAL A 1 216 ? -20.834 -14.662 7.292 1.00 77.50 216 VAL A N 1
ATOM 1623 C CA . VAL A 1 216 ? -19.986 -14.179 6.194 1.00 77.50 216 VAL A CA 1
ATOM 1624 C C . VAL A 1 216 ? -19.070 -13.068 6.700 1.00 77.50 216 VAL A C 1
ATOM 1626 O O . VAL A 1 216 ? -19.507 -12.189 7.438 1.00 77.50 216 VAL A O 1
ATOM 1629 N N . MET A 1 217 ? -17.802 -13.086 6.280 1.00 79.62 217 MET A N 1
ATOM 1630 C CA . MET A 1 217 ? -16.836 -12.011 6.521 1.00 79.62 217 MET A CA 1
ATOM 1631 C C . MET A 1 217 ? -16.641 -11.176 5.251 1.00 79.62 217 MET A C 1
ATOM 1633 O O . MET A 1 217 ? -16.296 -11.692 4.187 1.00 79.62 217 MET A O 1
ATOM 1637 N N . ILE A 1 218 ? -16.789 -9.865 5.386 1.00 72.25 218 ILE A N 1
ATOM 1638 C CA . ILE A 1 218 ? -16.525 -8.858 4.366 1.00 72.25 218 ILE A CA 1
ATOM 1639 C C . ILE A 1 218 ? -15.252 -8.129 4.786 1.00 72.25 218 ILE A C 1
ATOM 1641 O O . ILE A 1 218 ? -15.249 -7.333 5.726 1.00 72.25 218 ILE A O 1
ATOM 1645 N N . ALA A 1 219 ? -14.151 -8.432 4.100 1.00 58.97 219 ALA A N 1
ATOM 1646 C CA . ALA A 1 219 ? -12.864 -7.846 4.441 1.00 58.97 219 ALA A CA 1
ATOM 1647 C C . ALA A 1 219 ? -12.763 -6.393 3.971 1.00 58.97 219 ALA A C 1
ATOM 1649 O O . ALA A 1 219 ? -13.070 -6.079 2.813 1.00 58.97 219 ALA A O 1
ATOM 1650 N N . LYS A 1 220 ? -12.248 -5.512 4.830 1.00 59.50 220 LYS A N 1
ATOM 1651 C CA . LYS A 1 220 ? -11.902 -4.145 4.431 1.00 59.50 220 LYS A CA 1
ATOM 1652 C C . LYS A 1 220 ? -10.568 -4.214 3.692 1.00 59.50 220 LYS A C 1
ATOM 1654 O O . LYS A 1 220 ? -9.502 -4.221 4.303 1.00 59.50 220 LYS A O 1
ATOM 1659 N N . ASN A 1 221 ? -10.633 -4.336 2.360 1.00 45.28 221 ASN A N 1
ATOM 1660 C CA . ASN A 1 221 ? -9.461 -4.452 1.483 1.00 45.28 221 ASN A CA 1
ATOM 1661 C C . ASN A 1 221 ? -8.431 -3.356 1.794 1.00 45.28 221 ASN A C 1
ATOM 1663 O O . ASN A 1 221 ? -8.575 -2.215 1.354 1.00 45.28 221 ASN A O 1
ATOM 1667 N N . SER A 1 222 ? -7.383 -3.712 2.534 1.00 41.97 222 SER A N 1
ATOM 1668 C CA . SER A 1 222 ? -6.253 -2.839 2.814 1.00 41.97 222 SER A CA 1
ATOM 1669 C C . SER A 1 222 ? -5.099 -3.227 1.895 1.00 41.97 222 SER A C 1
ATOM 1671 O O . SER A 1 222 ? -4.488 -4.298 1.972 1.00 41.97 222 SER A O 1
ATOM 1673 N N . THR A 1 223 ? -4.827 -2.341 0.949 1.00 35.69 223 THR A N 1
ATOM 1674 C CA . THR A 1 223 ? -3.564 -2.269 0.220 1.00 35.69 223 THR A CA 1
ATOM 1675 C C . THR A 1 223 ? -2.489 -1.900 1.225 1.00 35.69 223 THR A C 1
ATOM 1677 O O . THR A 1 223 ? -2.535 -0.837 1.849 1.00 35.69 223 THR A O 1
ATOM 1680 N N . VAL A 1 224 ? -1.578 -2.832 1.476 1.00 44.41 224 VAL A N 1
ATOM 1681 C CA . VAL A 1 224 ? -0.644 -2.715 2.589 1.00 44.41 224 VAL A CA 1
ATOM 1682 C C . VAL A 1 224 ? 0.543 -1.864 2.147 1.00 44.41 224 VAL A C 1
ATOM 1684 O O . VAL A 1 224 ? 1.475 -2.344 1.516 1.00 44.41 224 VAL A O 1
ATOM 1687 N N . SER A 1 225 ? 0.502 -0.583 2.505 1.00 55.47 225 SER A N 1
ATOM 1688 C CA . SER A 1 225 ? 1.715 0.217 2.696 1.00 55.47 225 SER A CA 1
ATOM 1689 C C . SER A 1 225 ? 2.536 -0.374 3.853 1.00 55.47 225 SER A C 1
ATOM 1691 O O . SER A 1 225 ? 1.968 -0.953 4.781 1.00 55.47 225 SER A O 1
ATOM 1693 N N . VAL A 1 226 ? 3.861 -0.199 3.848 1.00 56.34 226 VAL A N 1
ATOM 1694 C CA . VAL A 1 226 ? 4.782 -0.636 4.922 1.00 56.34 226 VAL A CA 1
ATOM 1695 C C . VAL A 1 226 ? 4.297 -0.200 6.310 1.00 56.34 226 VAL A C 1
ATOM 1697 O O . VAL A 1 226 ? 4.344 -0.976 7.264 1.00 56.34 226 VAL A O 1
ATOM 1700 N N . VAL A 1 227 ? 3.748 1.015 6.404 1.00 56.50 227 VAL A N 1
ATOM 1701 C CA . VAL A 1 227 ? 3.152 1.564 7.632 1.00 56.50 227 VAL A CA 1
ATOM 1702 C C . VAL A 1 227 ? 1.972 0.708 8.096 1.00 56.50 227 VAL A C 1
ATOM 1704 O O . VAL A 1 227 ? 1.872 0.371 9.270 1.00 56.50 227 VAL A O 1
ATOM 1707 N N . VAL A 1 228 ? 1.100 0.302 7.173 1.00 62.72 228 VAL A N 1
ATOM 1708 C CA . VAL A 1 228 ? -0.062 -0.548 7.464 1.00 62.72 228 VAL A CA 1
ATOM 1709 C C . VAL A 1 228 ? 0.391 -1.950 7.872 1.00 62.72 228 VAL A C 1
ATOM 1711 O O . VAL A 1 228 ? -0.150 -2.495 8.828 1.00 62.72 228 VAL A O 1
ATOM 1714 N N . ALA A 1 229 ? 1.425 -2.508 7.233 1.00 60.88 229 ALA A N 1
ATOM 1715 C CA . ALA A 1 229 ? 1.970 -3.825 7.583 1.00 60.88 229 ALA A CA 1
ATOM 1716 C C . ALA A 1 229 ? 2.517 -3.836 9.016 1.00 60.88 229 ALA A C 1
ATOM 1718 O O . ALA A 1 229 ? 2.205 -4.729 9.804 1.00 60.88 229 ALA A O 1
ATOM 1719 N N . ALA A 1 230 ? 3.305 -2.811 9.356 1.00 59.59 230 ALA A N 1
ATOM 1720 C CA . ALA A 1 230 ? 3.854 -2.611 10.689 1.00 59.59 230 ALA A CA 1
ATOM 1721 C C . ALA A 1 230 ? 2.738 -2.435 11.730 1.00 59.59 230 ALA A C 1
ATOM 1723 O O . ALA A 1 230 ? 2.756 -3.097 12.765 1.00 59.59 230 ALA A O 1
ATOM 1724 N N . VAL A 1 231 ? 1.731 -1.605 11.440 1.00 63.97 231 VAL A N 1
ATOM 1725 C CA . VAL A 1 231 ? 0.578 -1.374 12.327 1.00 63.97 231 VAL A CA 1
ATOM 1726 C C . VAL A 1 231 ? -0.227 -2.654 12.550 1.00 63.97 231 VAL A C 1
ATOM 1728 O O . VAL A 1 231 ? -0.550 -2.970 13.695 1.00 63.97 231 VAL A O 1
ATOM 1731 N N . LEU A 1 232 ? -0.535 -3.408 11.492 1.00 65.50 232 LEU A N 1
ATOM 1732 C CA . LEU A 1 232 ? -1.291 -4.659 11.588 1.00 65.50 232 LEU A CA 1
ATOM 1733 C C . LEU A 1 232 ? -0.519 -5.721 12.377 1.00 65.50 232 LEU A C 1
ATOM 1735 O O . LEU A 1 232 ? -1.095 -6.364 13.251 1.00 65.50 232 LEU A O 1
ATOM 1739 N N . PHE A 1 233 ? 0.785 -5.864 12.130 1.00 67.62 233 PHE A N 1
ATOM 1740 C CA . PHE A 1 233 ? 1.636 -6.804 12.861 1.00 67.62 233 PHE A CA 1
ATOM 1741 C C . PHE A 1 233 ? 1.739 -6.455 14.352 1.00 67.62 233 PHE A C 1
ATOM 1743 O O . PHE A 1 233 ? 1.534 -7.315 15.209 1.00 67.62 233 PHE A O 1
ATOM 1750 N N . VAL A 1 234 ? 1.984 -5.180 14.676 1.00 66.44 234 VAL A N 1
ATOM 1751 C CA . VAL A 1 234 ? 2.053 -4.703 16.066 1.00 66.44 234 VAL A CA 1
ATOM 1752 C C . VAL A 1 234 ? 0.725 -4.937 16.788 1.00 66.44 234 VAL A C 1
ATOM 1754 O O . VAL A 1 234 ? 0.718 -5.473 17.897 1.00 66.44 234 VAL A O 1
ATOM 1757 N N . ARG A 1 235 ? -0.405 -4.599 16.155 1.00 66.12 235 ARG A N 1
ATOM 1758 C CA . ARG A 1 235 ? -1.746 -4.813 16.727 1.00 66.12 235 ARG A CA 1
ATOM 1759 C C . ARG A 1 235 ? -2.068 -6.293 16.922 1.00 66.12 235 ARG A C 1
ATOM 1761 O O . ARG A 1 235 ? -2.665 -6.657 17.933 1.00 66.12 235 ARG A O 1
ATOM 1768 N N . GLN A 1 236 ? -1.652 -7.151 15.992 1.00 66.31 236 GLN A N 1
ATOM 1769 C CA . GLN A 1 236 ? -1.858 -8.594 16.095 1.00 66.31 236 GLN A CA 1
ATOM 1770 C C . GLN A 1 236 ? -1.139 -9.184 17.315 1.00 66.31 236 GLN A C 1
ATOM 1772 O O . GLN A 1 236 ? -1.739 -9.961 18.056 1.00 66.31 236 GLN A O 1
ATOM 1777 N N . ILE A 1 237 ? 0.109 -8.784 17.579 1.00 66.12 237 ILE A N 1
ATOM 1778 C CA . ILE A 1 237 ? 0.846 -9.295 18.745 1.00 66.12 237 ILE A CA 1
ATOM 1779 C C . ILE A 1 237 ? 0.330 -8.686 20.054 1.00 66.12 237 ILE A C 1
ATOM 1781 O O . ILE A 1 237 ? 0.244 -9.389 21.061 1.00 66.12 237 ILE A O 1
ATOM 1785 N N . GLN A 1 238 ? -0.075 -7.410 20.049 1.00 66.06 238 GLN A N 1
ATOM 1786 C CA . GLN A 1 238 ? -0.747 -6.802 21.205 1.00 66.06 238 GLN A CA 1
ATOM 1787 C C . GLN A 1 238 ? -2.006 -7.587 21.610 1.00 66.06 238 GLN A C 1
ATOM 1789 O O . GLN A 1 238 ? -2.274 -7.728 22.803 1.00 66.06 238 GLN A O 1
ATOM 1794 N N . LYS A 1 239 ? -2.738 -8.153 20.636 1.00 56.47 239 LYS A N 1
ATOM 1795 C CA . LYS A 1 239 ? -3.903 -9.016 20.881 1.00 56.47 239 LYS A CA 1
ATOM 1796 C C . LYS A 1 239 ? -3.518 -10.366 21.491 1.00 56.47 239 LYS A C 1
ATOM 1798 O O . LYS A 1 239 ? -4.145 -10.798 22.453 1.00 56.47 239 LYS A O 1
ATOM 1803 N N . GLU A 1 240 ? -2.508 -11.038 20.939 1.00 64.31 240 GLU A N 1
ATOM 1804 C CA . GLU A 1 240 ? -2.110 -12.383 21.384 1.00 64.31 240 GLU A CA 1
ATOM 1805 C C . GLU A 1 240 ? -1.309 -12.379 22.696 1.00 64.31 240 GLU A C 1
ATOM 1807 O O . GLU A 1 240 ? -1.136 -13.432 23.309 1.00 64.31 240 GLU A O 1
ATOM 1812 N N . LYS A 1 241 ? -0.826 -11.209 23.152 1.00 62.28 241 LYS A N 1
ATOM 1813 C CA . LYS A 1 241 ? -0.011 -11.002 24.372 1.00 62.28 241 LYS A CA 1
ATOM 1814 C C . LYS A 1 241 ? 1.246 -11.885 24.469 1.00 62.28 241 LYS A C 1
ATOM 1816 O O . LYS A 1 241 ? 1.934 -11.868 25.488 1.00 62.28 241 LYS A O 1
ATOM 1821 N N . LYS A 1 242 ? 1.570 -12.641 23.419 1.00 68.69 242 LYS A N 1
ATOM 1822 C CA . LYS A 1 242 ? 2.751 -13.491 23.282 1.00 68.69 242 LYS A CA 1
ATOM 1823 C C . LYS A 1 242 ? 3.246 -13.429 21.845 1.00 68.69 242 LYS A C 1
ATOM 1825 O O . LYS A 1 242 ? 2.470 -13.535 20.900 1.00 68.69 242 LYS A O 1
ATOM 1830 N N . LEU A 1 243 ? 4.559 -13.298 21.692 1.00 76.75 243 LEU A N 1
ATOM 1831 C CA . LEU A 1 243 ? 5.221 -13.489 20.410 1.00 76.75 243 LEU A CA 1
ATOM 1832 C C . LEU A 1 243 ? 5.344 -14.998 20.162 1.00 76.75 243 LEU A C 1
ATOM 1834 O O . LEU A 1 243 ? 6.139 -15.670 20.814 1.00 76.75 243 LEU A O 1
ATOM 1838 N N . SER A 1 244 ? 4.534 -15.535 19.251 1.00 78.75 244 SER A N 1
ATOM 1839 C CA . SER A 1 244 ? 4.631 -16.935 18.830 1.00 78.75 244 SER A CA 1
ATOM 1840 C C . SER A 1 244 ? 5.489 -17.060 17.573 1.00 78.75 244 SER A C 1
ATOM 1842 O O . SER A 1 244 ? 5.323 -16.290 16.627 1.00 78.75 244 SER A O 1
ATOM 1844 N N . PHE A 1 245 ? 6.357 -18.073 17.517 1.00 84.00 245 PHE A N 1
ATOM 1845 C CA . PHE A 1 245 ? 7.116 -18.406 16.305 1.00 84.00 245 PHE A CA 1
ATOM 1846 C C . PHE A 1 245 ? 6.189 -18.667 15.105 1.00 84.00 245 PHE A C 1
ATOM 1848 O O . PHE A 1 245 ? 6.466 -18.235 13.988 1.00 84.00 245 PHE A O 1
ATOM 1855 N N . ARG A 1 246 ? 5.017 -19.268 15.357 1.00 82.56 246 ARG A N 1
ATOM 1856 C CA . ARG A 1 246 ? 3.969 -19.471 14.348 1.00 82.56 246 ARG A CA 1
ATOM 1857 C C . ARG A 1 246 ? 3.496 -18.152 13.732 1.00 82.56 246 ARG A C 1
ATOM 1859 O O . ARG A 1 246 ? 3.260 -18.096 12.532 1.00 82.56 246 ARG A O 1
ATOM 1866 N N . LEU A 1 247 ? 3.367 -17.098 14.535 1.00 78.94 247 LEU A N 1
ATOM 1867 C CA . LEU A 1 247 ? 2.908 -15.794 14.063 1.00 78.94 247 LEU A CA 1
ATOM 1868 C C . LEU A 1 247 ? 3.954 -15.114 13.170 1.00 78.94 247 LEU A C 1
ATOM 1870 O O . LEU A 1 247 ? 3.593 -14.486 12.179 1.00 78.94 247 LEU A O 1
ATOM 1874 N N . LEU A 1 248 ? 5.241 -15.278 13.490 1.00 83.06 248 LEU A N 1
ATOM 1875 C CA . LEU A 1 248 ? 6.334 -14.784 12.653 1.00 83.06 248 LEU A CA 1
ATOM 1876 C C . LEU A 1 248 ? 6.402 -15.529 11.311 1.00 83.06 248 LEU A C 1
ATOM 1878 O O . LEU A 1 248 ? 6.589 -14.903 10.275 1.00 83.06 248 LEU A O 1
ATOM 1882 N N . ILE A 1 249 ? 6.182 -16.846 11.307 1.00 86.44 249 ILE A N 1
ATOM 1883 C CA . ILE A 1 249 ? 6.072 -17.615 10.058 1.00 86.44 249 ILE A CA 1
ATOM 1884 C C . ILE A 1 249 ? 4.887 -17.119 9.221 1.00 86.44 249 ILE A C 1
ATOM 1886 O O . ILE A 1 249 ? 5.040 -16.844 8.032 1.00 86.44 249 ILE A O 1
ATOM 1890 N N . LEU A 1 250 ? 3.713 -16.962 9.840 1.00 81.38 250 LEU A N 1
ATOM 1891 C CA . LEU A 1 250 ? 2.518 -16.479 9.148 1.00 81.38 250 LEU A CA 1
ATOM 1892 C C . LEU A 1 250 ? 2.712 -15.065 8.585 1.00 81.38 250 LEU A C 1
ATOM 1894 O O . LEU A 1 250 ? 2.264 -14.801 7.474 1.00 81.38 250 LEU A O 1
ATOM 1898 N N . TYR A 1 251 ? 3.425 -14.182 9.293 1.00 82.31 251 TYR A N 1
ATOM 1899 C CA . TYR A 1 251 ? 3.774 -12.843 8.804 1.00 82.31 251 TYR A CA 1
ATOM 1900 C C . TYR A 1 251 ? 4.444 -12.883 7.422 1.00 82.31 251 TYR A C 1
ATOM 1902 O O . TYR A 1 251 ? 4.023 -12.150 6.528 1.00 82.31 251 TYR A O 1
ATOM 1910 N N . TYR A 1 252 ? 5.414 -13.782 7.224 1.00 86.38 252 TYR A N 1
ATOM 1911 C CA . TYR A 1 252 ? 6.094 -13.941 5.938 1.00 86.38 252 TYR A CA 1
ATOM 1912 C C . TYR A 1 252 ? 5.233 -14.660 4.894 1.00 86.38 252 TYR A C 1
ATOM 1914 O O . TYR A 1 252 ? 5.156 -14.216 3.747 1.00 86.38 252 TYR A O 1
ATOM 1922 N N . ILE A 1 253 ? 4.561 -15.748 5.284 1.00 85.25 253 ILE A N 1
ATOM 1923 C CA . ILE A 1 253 ? 3.758 -16.565 4.364 1.00 85.25 253 ILE A CA 1
ATOM 1924 C C . ILE A 1 253 ? 2.604 -15.758 3.762 1.00 85.25 253 ILE A C 1
ATOM 1926 O O . ILE A 1 253 ? 2.408 -15.803 2.548 1.00 85.25 253 ILE A O 1
ATOM 1930 N N . HIS A 1 254 ? 1.881 -14.982 4.576 1.00 77.25 254 HIS A N 1
ATOM 1931 C CA . HIS A 1 254 ? 0.762 -14.163 4.103 1.00 77.25 254 HIS A CA 1
ATOM 1932 C C . HIS A 1 254 ? 1.204 -13.165 3.028 1.00 77.25 254 HIS A C 1
ATOM 1934 O O . HIS A 1 254 ? 0.569 -13.029 1.983 1.00 77.25 254 HIS A O 1
ATOM 1940 N N . ARG A 1 255 ? 2.340 -12.484 3.237 1.00 82.19 255 ARG A N 1
ATOM 1941 C CA . ARG A 1 255 ? 2.844 -11.533 2.239 1.00 82.19 255 ARG A CA 1
ATOM 1942 C C . ARG A 1 255 ? 3.308 -12.237 0.966 1.00 82.19 255 ARG A C 1
ATOM 1944 O O . ARG A 1 255 ? 3.041 -11.737 -0.125 1.00 82.19 255 ARG A O 1
ATOM 1951 N N . TYR A 1 256 ? 3.967 -13.386 1.099 1.00 86.88 256 TYR A N 1
ATOM 1952 C CA . TYR A 1 256 ? 4.443 -14.163 -0.043 1.00 86.88 256 TYR A CA 1
ATOM 1953 C C . TYR A 1 256 ? 3.288 -14.669 -0.918 1.00 86.88 256 TYR A C 1
ATOM 1955 O O . TYR A 1 256 ? 3.288 -14.442 -2.125 1.00 86.88 256 TYR A O 1
ATOM 1963 N N . ILE A 1 257 ? 2.272 -15.294 -0.317 1.00 84.19 257 ILE A N 1
ATOM 1964 C CA . ILE A 1 257 ? 1.109 -15.833 -1.044 1.00 84.19 257 ILE A CA 1
ATOM 1965 C C . ILE A 1 257 ? 0.286 -14.718 -1.694 1.00 84.19 257 ILE A C 1
ATOM 1967 O O . ILE A 1 257 ? -0.277 -14.929 -2.764 1.00 84.19 257 ILE A O 1
ATOM 1971 N N . ARG A 1 258 ? 0.250 -13.520 -1.103 1.00 79.50 258 ARG A N 1
ATOM 1972 C CA . ARG A 1 258 ? -0.454 -12.371 -1.680 1.00 79.50 258 ARG A CA 1
ATOM 1973 C C . ARG A 1 258 ? 0.212 -11.816 -2.945 1.00 79.50 258 ARG A C 1
ATOM 1975 O O . ARG A 1 258 ? -0.493 -11.465 -3.884 1.00 79.50 258 ARG A O 1
ATOM 1982 N N . LEU A 1 259 ? 1.539 -11.669 -2.956 1.00 86.62 259 LEU A N 1
ATOM 1983 C CA . LEU A 1 259 ? 2.259 -10.981 -4.042 1.00 86.62 259 LEU A CA 1
ATOM 1984 C C . LEU A 1 259 ? 2.618 -11.932 -5.196 1.00 86.62 259 LEU A C 1
ATOM 1986 O O . LEU A 1 259 ? 2.416 -11.622 -6.369 1.00 86.62 259 LEU A O 1
ATOM 1990 N N . THR A 1 260 ? 3.103 -13.127 -4.872 1.00 90.38 260 THR A N 1
ATOM 1991 C CA . THR A 1 260 ? 3.713 -14.035 -5.852 1.00 90.38 260 THR A CA 1
ATOM 1992 C C . THR A 1 260 ? 2.786 -14.495 -6.993 1.00 90.38 260 THR A C 1
ATOM 1994 O O . THR A 1 260 ? 3.282 -14.594 -8.113 1.00 90.38 260 THR A O 1
ATOM 1997 N N . PRO A 1 261 ? 1.470 -14.741 -6.812 1.00 89.75 261 PRO A N 1
ATOM 1998 C CA . PRO A 1 261 ? 0.613 -15.213 -7.906 1.00 89.75 261 PRO A CA 1
ATOM 1999 C C . PRO A 1 261 ? 0.513 -14.241 -9.088 1.00 89.75 261 PRO A C 1
ATOM 2001 O O . PRO A 1 261 ? 0.639 -14.658 -10.239 1.00 89.75 261 PRO A O 1
ATOM 2004 N N . ALA A 1 262 ? 0.329 -12.944 -8.821 1.00 90.00 262 ALA A N 1
ATOM 2005 C CA . ALA A 1 262 ? 0.255 -11.939 -9.882 1.00 90.00 262 ALA A CA 1
ATOM 2006 C C . ALA A 1 262 ? 1.624 -11.718 -10.547 1.00 90.00 262 ALA A C 1
ATOM 2008 O O . ALA A 1 262 ? 1.700 -11.545 -11.762 1.00 90.00 262 ALA A O 1
ATOM 2009 N N . LEU A 1 263 ? 2.717 -11.797 -9.776 1.00 90.44 263 LEU A N 1
ATOM 2010 C CA . LEU A 1 263 ? 4.072 -11.773 -10.329 1.00 90.44 263 LEU A CA 1
ATOM 2011 C C . LEU A 1 263 ? 4.318 -12.963 -11.268 1.00 90.44 263 LEU A C 1
ATOM 2013 O O . LEU A 1 263 ? 4.822 -12.776 -12.372 1.00 90.44 263 LEU A O 1
ATOM 2017 N N . LEU A 1 264 ? 3.930 -14.174 -10.858 1.00 91.50 264 LEU A N 1
ATOM 2018 C CA . LEU A 1 264 ? 4.087 -15.383 -11.666 1.00 91.50 264 LEU A CA 1
ATOM 2019 C C . LEU A 1 264 ? 3.314 -15.279 -12.982 1.00 91.50 264 LEU A C 1
ATOM 2021 O O . LEU A 1 264 ? 3.848 -15.635 -14.031 1.00 91.50 264 LEU A O 1
ATOM 2025 N N . LEU A 1 265 ? 2.091 -14.739 -12.944 1.00 91.81 265 LEU A N 1
ATOM 2026 C CA . LEU A 1 265 ? 1.342 -14.435 -14.159 1.00 91.81 265 LEU A CA 1
ATOM 2027 C C . LEU A 1 265 ? 2.148 -13.524 -15.085 1.00 91.81 265 LEU A C 1
ATOM 2029 O O . LEU A 1 265 ? 2.282 -13.832 -16.264 1.00 91.81 265 LEU A O 1
ATOM 2033 N N . MET A 1 266 ? 2.701 -12.427 -14.570 1.00 91.00 266 MET A N 1
ATOM 2034 C CA . MET A 1 266 ? 3.455 -11.495 -15.408 1.00 91.00 266 MET A CA 1
ATOM 2035 C C . MET A 1 266 ? 4.731 -12.104 -15.981 1.00 91.00 266 MET A C 1
ATOM 2037 O O . MET A 1 266 ? 5.078 -11.803 -17.120 1.00 91.00 266 MET A O 1
ATOM 2041 N N . ILE A 1 267 ? 5.393 -13.004 -15.254 1.00 91.12 267 ILE A N 1
ATOM 2042 C CA . ILE A 1 267 ? 6.519 -13.782 -15.786 1.00 91.12 267 ILE A CA 1
ATOM 2043 C C . ILE A 1 267 ? 6.045 -14.660 -16.955 1.00 91.12 267 ILE A C 1
ATOM 2045 O O . ILE A 1 267 ? 6.670 -14.668 -18.014 1.00 91.12 267 ILE A O 1
ATOM 2049 N N . LEU A 1 268 ? 4.911 -15.353 -16.813 1.00 90.75 268 LEU A N 1
ATOM 2050 C CA . LEU A 1 268 ? 4.344 -16.184 -17.883 1.00 90.75 268 LEU A CA 1
ATOM 2051 C C . LEU A 1 268 ? 3.911 -15.358 -19.101 1.00 90.75 268 LEU A C 1
ATOM 2053 O O . LEU A 1 268 ? 4.157 -15.775 -20.234 1.00 90.75 268 LEU A O 1
ATOM 2057 N N . VAL A 1 269 ? 3.297 -14.195 -18.875 1.00 90.44 269 VAL A N 1
ATOM 2058 C CA . VAL A 1 269 ? 2.933 -13.226 -19.919 1.00 90.44 269 VAL A CA 1
ATOM 2059 C C . VAL A 1 269 ? 4.189 -12.737 -20.636 1.00 90.44 269 VAL A C 1
ATOM 2061 O O . VAL A 1 269 ? 4.214 -12.729 -21.864 1.00 90.44 269 VAL A O 1
ATOM 2064 N N . SER A 1 270 ? 5.244 -12.399 -19.890 1.00 87.88 270 SER A N 1
ATOM 2065 C CA . SER A 1 270 ? 6.530 -11.977 -20.450 1.00 87.88 270 SER A CA 1
ATOM 2066 C C . SER A 1 270 ? 7.106 -13.030 -21.389 1.00 87.88 270 SER A C 1
ATOM 2068 O O . SER A 1 270 ? 7.335 -12.758 -22.564 1.00 87.88 270 SER A O 1
ATOM 2070 N N . ILE A 1 271 ? 7.224 -14.264 -20.901 1.00 87.88 271 ILE A N 1
ATOM 2071 C CA . ILE A 1 271 ? 7.850 -15.379 -21.617 1.00 87.88 271 ILE A CA 1
ATOM 2072 C C . ILE A 1 271 ? 7.048 -15.818 -22.854 1.00 87.88 271 ILE A C 1
ATOM 2074 O O . ILE A 1 271 ? 7.644 -16.280 -23.830 1.00 87.88 271 ILE A O 1
ATOM 2078 N N . ASN A 1 272 ? 5.711 -15.753 -22.813 1.00 88.50 272 ASN A N 1
ATOM 2079 C CA . ASN A 1 272 ? 4.863 -16.399 -23.827 1.00 88.50 272 ASN A CA 1
ATOM 2080 C C . ASN A 1 272 ? 4.030 -15.439 -24.679 1.00 88.50 272 ASN A C 1
ATOM 2082 O O . ASN A 1 272 ? 3.712 -15.784 -25.813 1.00 88.50 272 ASN A O 1
ATOM 2086 N N . LEU A 1 273 ? 3.641 -14.274 -24.158 1.00 89.62 273 LEU A N 1
ATOM 2087 C CA . LEU A 1 273 ? 2.689 -13.382 -24.829 1.00 89.62 273 LEU A CA 1
ATOM 2088 C C . LEU A 1 273 ? 3.333 -12.107 -25.368 1.00 89.62 273 LEU A C 1
ATOM 2090 O O . LEU A 1 273 ? 2.897 -11.616 -26.409 1.00 89.62 273 LEU A O 1
ATOM 2094 N N . THR A 1 274 ? 4.395 -11.599 -24.734 1.00 89.44 274 THR A N 1
ATOM 2095 C CA . THR A 1 274 ? 5.070 -10.387 -25.228 1.00 89.44 274 THR A CA 1
ATOM 2096 C C . THR A 1 274 ? 5.618 -10.499 -26.647 1.00 89.44 274 THR A C 1
ATOM 2098 O O . THR A 1 274 ? 5.635 -9.472 -27.306 1.00 89.44 274 THR A O 1
ATOM 2101 N N . PRO A 1 275 ? 5.981 -11.656 -27.230 1.00 87.56 275 PRO A N 1
ATOM 2102 C CA . PRO A 1 275 ? 6.332 -11.694 -28.654 1.00 87.56 275 PRO A CA 1
ATOM 2103 C C . PRO A 1 275 ? 5.199 -11.233 -29.593 1.00 87.56 275 PRO A C 1
ATOM 2105 O O . PRO A 1 275 ? 5.473 -10.788 -30.703 1.00 87.56 275 PRO A O 1
ATOM 2108 N N . TYR A 1 276 ? 3.939 -11.280 -29.143 1.00 87.38 276 TYR A N 1
ATOM 2109 C CA . TYR A 1 276 ? 2.750 -11.017 -29.963 1.00 87.38 276 TYR A CA 1
ATOM 2110 C C . TYR A 1 276 ? 2.080 -9.659 -29.707 1.00 87.38 276 TYR A C 1
ATOM 2112 O O . TYR A 1 276 ? 1.116 -9.321 -30.390 1.00 87.38 276 TYR A O 1
ATOM 2120 N N . PHE A 1 277 ? 2.536 -8.881 -28.722 1.00 88.44 277 PHE A N 1
ATOM 2121 C CA . PHE A 1 277 ? 1.848 -7.650 -28.305 1.00 88.44 277 PHE A CA 1
ATOM 2122 C C . PHE A 1 277 ? 2.019 -6.462 -29.251 1.00 88.44 277 PHE A C 1
ATOM 2124 O O . PHE A 1 277 ? 1.212 -5.534 -29.204 1.00 88.44 277 PHE A O 1
ATOM 2131 N N . GLY A 1 278 ? 3.032 -6.470 -30.111 1.00 83.00 278 GLY A N 1
ATOM 2132 C CA . GLY A 1 278 ? 3.340 -5.325 -30.952 1.00 83.00 278 GLY A CA 1
ATOM 2133 C C . GLY A 1 278 ? 4.019 -5.688 -32.259 1.00 83.00 278 GLY A C 1
ATOM 2134 O O . GLY A 1 278 ? 4.465 -6.811 -32.485 1.00 83.00 278 GLY A O 1
ATOM 2135 N N . GLN A 1 279 ? 4.070 -4.696 -33.141 1.00 80.62 279 GLN A N 1
ATOM 2136 C CA . GLN A 1 279 ? 4.757 -4.760 -34.424 1.00 80.62 279 GLN A CA 1
ATOM 2137 C C . GLN A 1 279 ? 5.413 -3.405 -34.672 1.00 80.62 279 GLN A C 1
ATOM 2139 O O . GLN A 1 279 ? 4.739 -2.375 -34.690 1.00 80.62 279 GLN A O 1
ATOM 2144 N N . GLY A 1 280 ? 6.719 -3.393 -34.904 1.00 82.25 280 GLY A N 1
ATOM 2145 C CA . GLY A 1 280 ? 7.466 -2.165 -35.136 1.00 82.25 280 GLY A CA 1
ATOM 2146 C C . GLY A 1 280 ? 8.905 -2.456 -35.552 1.00 82.25 280 GLY A C 1
ATOM 2147 O O . GLY A 1 280 ? 9.387 -3.563 -35.319 1.00 82.25 280 GLY A O 1
ATOM 2148 N N . PRO A 1 281 ? 9.597 -1.481 -36.162 1.00 80.38 281 PRO A N 1
ATOM 2149 C CA . PRO A 1 281 ? 10.980 -1.645 -36.612 1.00 80.38 281 PRO A CA 1
ATOM 2150 C C . PRO A 1 281 ? 11.962 -1.918 -35.463 1.00 80.38 281 PRO A C 1
ATOM 2152 O O . PRO A 1 281 ? 12.983 -2.557 -35.680 1.00 80.38 281 PRO A O 1
ATOM 2155 N N . VAL A 1 282 ? 11.645 -1.461 -34.245 1.00 80.88 282 VAL A N 1
ATOM 2156 C CA . VAL A 1 282 ? 12.445 -1.693 -33.027 1.00 80.88 282 VAL A CA 1
ATOM 2157 C C . VAL A 1 282 ? 11.872 -2.848 -32.192 1.00 80.88 282 VAL A C 1
ATOM 2159 O O . VAL A 1 282 ? 12.468 -3.258 -31.200 1.00 80.88 282 VAL A O 1
ATOM 2162 N N . TYR A 1 283 ? 10.712 -3.395 -32.575 1.00 82.88 283 TYR A N 1
ATOM 2163 C CA . TYR A 1 283 ? 10.076 -4.464 -31.819 1.00 82.88 283 TYR A CA 1
ATOM 2164 C C . TYR A 1 283 ? 10.880 -5.762 -31.954 1.00 82.88 283 TYR A C 1
ATOM 2166 O O . TYR A 1 283 ? 11.110 -6.213 -33.081 1.00 82.88 283 TYR A O 1
ATOM 2174 N N . PRO A 1 284 ? 11.268 -6.414 -30.845 1.00 75.56 284 PRO A N 1
ATOM 2175 C CA . PRO A 1 284 ? 11.983 -7.686 -30.882 1.00 75.56 284 PRO A CA 1
ATOM 2176 C C . PRO A 1 284 ? 11.026 -8.830 -31.263 1.00 75.56 284 PRO A C 1
ATOM 2178 O O . PRO A 1 284 ? 10.674 -9.668 -30.441 1.00 75.56 284 PRO A O 1
ATOM 2181 N N . THR A 1 285 ? 10.581 -8.873 -32.520 1.00 62.53 285 THR A N 1
ATOM 2182 C CA . THR A 1 285 ? 9.498 -9.748 -33.022 1.00 62.53 285 THR A CA 1
ATOM 2183 C C . THR A 1 285 ? 9.725 -11.245 -32.805 1.00 62.53 285 THR A C 1
ATOM 2185 O O . THR A 1 285 ? 8.757 -11.977 -32.642 1.00 62.53 285 THR A O 1
ATOM 2188 N N . GLN A 1 286 ? 10.976 -11.717 -32.752 1.00 62.41 286 GLN A N 1
ATOM 2189 C CA . GLN A 1 286 ? 11.276 -13.131 -32.479 1.00 62.41 286 GLN A CA 1
ATOM 2190 C C . GLN A 1 286 ? 11.334 -13.483 -30.989 1.00 62.41 286 GLN A C 1
ATOM 2192 O O . GLN A 1 286 ? 11.138 -14.641 -30.630 1.00 62.41 286 GLN A O 1
ATOM 2197 N N . LYS A 1 287 ? 11.633 -12.511 -30.124 1.00 67.00 287 LYS A N 1
ATOM 2198 C CA . LYS A 1 287 ? 11.970 -12.762 -28.716 1.00 67.00 287 LYS A CA 1
ATOM 2199 C C . LYS A 1 287 ? 10.927 -12.203 -27.754 1.00 67.00 287 LYS A C 1
ATOM 2201 O O . LYS A 1 287 ? 10.739 -12.778 -26.692 1.00 67.00 287 LYS A O 1
ATOM 2206 N N . GLY A 1 288 ? 10.191 -11.160 -28.134 1.00 73.50 288 GLY A N 1
ATOM 2207 C CA . GLY A 1 288 ? 9.464 -10.315 -27.188 1.00 73.50 288 GLY A CA 1
ATOM 2208 C C . GLY A 1 288 ? 10.426 -9.419 -26.402 1.00 73.50 288 GLY A C 1
ATOM 2209 O O . GLY A 1 288 ? 11.646 -9.525 -26.535 1.00 73.50 288 GLY A O 1
ATOM 2210 N N . PHE A 1 289 ? 9.887 -8.498 -25.609 1.00 73.88 289 PHE A N 1
ATOM 2211 C CA . PHE A 1 289 ? 10.688 -7.660 -24.714 1.00 73.88 289 PHE A CA 1
ATOM 2212 C C . PHE A 1 289 ? 10.778 -8.332 -23.332 1.00 73.88 289 PHE A C 1
ATOM 2214 O O . PHE A 1 289 ? 9.784 -8.867 -22.853 1.00 73.88 289 PHE A O 1
ATOM 2221 N N . GLU A 1 290 ? 11.969 -8.349 -22.715 1.00 71.94 290 GLU A N 1
ATOM 2222 C CA . GLU A 1 290 ? 12.259 -8.965 -21.392 1.00 71.94 290 GLU A CA 1
ATOM 2223 C C . GLU A 1 290 ? 12.054 -10.503 -21.295 1.00 71.94 290 GLU A C 1
ATOM 2225 O O . GLU A 1 290 ? 12.210 -11.100 -20.228 1.00 71.94 290 GLU A O 1
ATOM 2230 N N . SER A 1 291 ? 11.710 -11.168 -22.402 1.00 70.31 291 SER A N 1
ATOM 2231 C CA . SER A 1 291 ? 11.372 -12.600 -22.462 1.00 70.31 291 SER A CA 1
ATOM 2232 C C . SER A 1 291 ? 12.587 -13.528 -22.348 1.00 70.31 291 SER A C 1
ATOM 2234 O O . SER A 1 291 ? 12.520 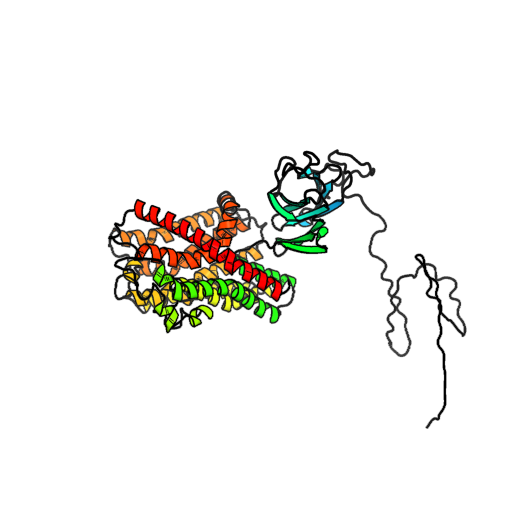-14.514 -21.615 1.00 70.31 291 SER A O 1
ATOM 2236 N N . ASP A 1 292 ? 13.708 -13.216 -23.010 1.00 72.31 292 ASP A N 1
ATOM 2237 C CA . ASP A 1 292 ? 14.921 -14.051 -22.970 1.00 72.31 292 ASP A CA 1
ATOM 2238 C C . ASP A 1 292 ? 15.548 -14.081 -21.566 1.00 72.31 292 ASP A C 1
ATOM 2240 O O . ASP A 1 292 ? 15.858 -15.162 -21.054 1.00 72.31 292 ASP A O 1
ATOM 2244 N N . ASP A 1 293 ? 15.638 -12.918 -20.911 1.00 74.94 293 ASP A N 1
ATOM 2245 C CA . ASP A 1 293 ? 16.158 -12.769 -19.542 1.00 74.94 293 ASP A CA 1
ATOM 2246 C C . ASP A 1 293 ? 15.338 -13.611 -18.545 1.00 74.94 293 ASP A C 1
ATOM 2248 O O . ASP A 1 293 ? 15.866 -14.304 -17.665 1.00 74.94 293 ASP A O 1
ATOM 2252 N N . CYS A 1 294 ? 14.014 -13.626 -18.731 1.00 77.62 294 CYS A N 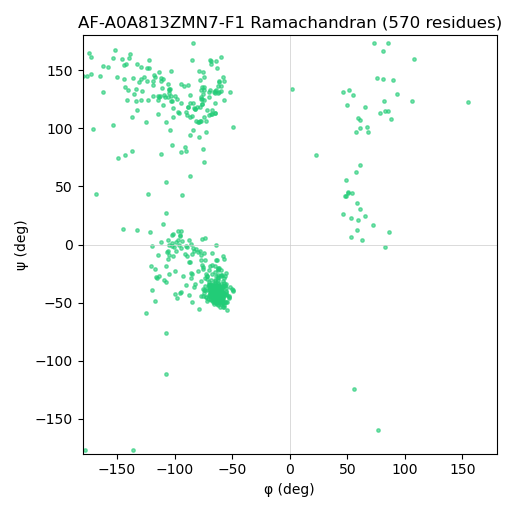1
ATOM 2253 C CA . CYS A 1 294 ? 13.103 -14.452 -17.948 1.00 77.62 294 CYS A CA 1
ATOM 2254 C C . CYS A 1 294 ? 13.192 -15.947 -18.275 1.00 77.62 294 CYS A C 1
ATOM 2256 O O . CYS A 1 294 ? 13.262 -16.768 -17.357 1.00 77.62 294 CYS A O 1
ATOM 2258 N N . ARG A 1 295 ? 13.163 -16.319 -19.560 1.00 76.00 295 ARG A N 1
ATOM 2259 C CA . ARG A 1 295 ? 13.039 -17.708 -20.029 1.00 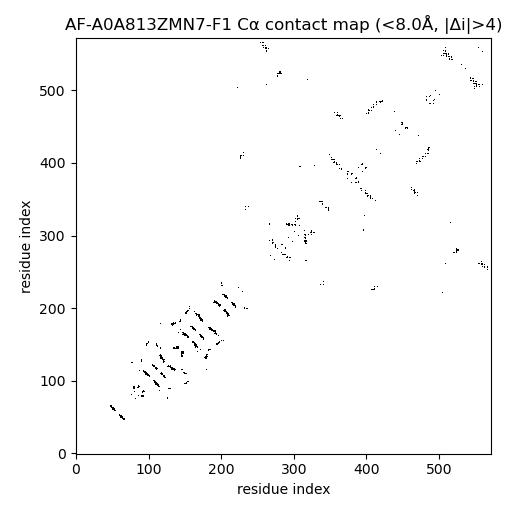76.00 295 ARG A CA 1
ATOM 2260 C C . ARG A 1 295 ? 14.286 -18.535 -19.734 1.00 76.00 295 ARG A C 1
ATOM 2262 O O . ARG A 1 295 ? 14.150 -19.691 -19.338 1.00 76.00 295 ARG A O 1
ATOM 2269 N N . TYR A 1 296 ? 15.472 -17.964 -19.927 1.00 67.50 296 TYR A N 1
ATOM 2270 C CA . TYR A 1 296 ? 16.718 -18.733 -19.903 1.00 67.50 296 TYR A CA 1
ATOM 2271 C C . TYR A 1 296 ? 17.539 -18.544 -18.633 1.00 67.50 296 TYR A C 1
ATOM 2273 O O . TYR A 1 296 ? 18.290 -19.449 -18.274 1.00 67.50 296 TYR A O 1
ATOM 2281 N N . VAL A 1 297 ? 17.395 -17.410 -17.943 1.00 63.22 297 VAL A N 1
ATOM 2282 C CA . VAL A 1 297 ? 18.392 -17.014 -16.945 1.00 63.22 297 VAL A CA 1
ATOM 2283 C C . VAL A 1 297 ? 17.803 -16.946 -15.529 1.00 63.22 297 VAL A C 1
ATOM 2285 O O . VAL A 1 297 ? 18.359 -17.558 -14.610 1.00 63.22 297 VAL A O 1
ATOM 2288 N N . HIS A 1 298 ? 16.648 -16.288 -15.318 1.00 72.88 298 HIS A N 1
ATOM 2289 C CA . HIS A 1 298 ? 16.330 -15.786 -13.968 1.00 72.88 298 HIS A CA 1
ATOM 2290 C C . HIS A 1 298 ? 14.863 -15.801 -13.484 1.00 72.88 298 HIS A C 1
ATOM 2292 O O . HIS A 1 298 ? 14.594 -15.236 -12.427 1.00 72.88 298 HIS A O 1
ATOM 2298 N N . TRP A 1 299 ? 13.900 -16.479 -14.127 1.00 85.81 299 TRP A N 1
ATOM 2299 C CA . TRP A 1 299 ? 12.506 -16.516 -13.612 1.00 85.81 299 TRP A CA 1
ATOM 2300 C C . TRP A 1 299 ? 12.391 -16.936 -12.130 1.00 85.81 299 TRP A C 1
ATOM 2302 O O . TRP A 1 299 ? 11.572 -16.402 -11.378 1.00 85.81 299 TRP A O 1
ATOM 2312 N N . TRP A 1 300 ? 13.241 -17.865 -11.687 1.00 87.56 300 TRP A N 1
ATOM 2313 C CA . TRP A 1 300 ? 13.264 -18.368 -10.314 1.00 87.56 300 TRP A CA 1
ATOM 2314 C C . TRP A 1 300 ? 13.809 -17.339 -9.311 1.00 87.56 300 TRP A C 1
ATOM 2316 O O . TRP A 1 300 ? 13.377 -17.330 -8.155 1.00 87.56 300 TRP A O 1
ATOM 2326 N N . THR A 1 301 ? 14.709 -16.437 -9.726 1.00 88.88 301 THR A N 1
ATOM 2327 C CA . THR A 1 301 ? 15.246 -15.394 -8.835 1.00 88.88 301 THR A CA 1
ATOM 2328 C C . THR A 1 301 ? 14.176 -14.360 -8.505 1.00 88.88 301 THR A C 1
ATOM 2330 O O . THR A 1 301 ? 14.146 -13.868 -7.375 1.00 88.88 301 THR A O 1
ATOM 2333 N N . SER A 1 302 ? 13.253 -14.094 -9.437 1.00 88.25 302 SER A N 1
ATOM 2334 C CA . SER A 1 302 ? 12.112 -13.205 -9.206 1.00 88.25 302 SER A CA 1
ATOM 2335 C C . SER A 1 302 ? 11.090 -13.809 -8.236 1.00 88.25 302 SER A C 1
ATOM 2337 O O . SER A 1 302 ? 10.552 -13.105 -7.387 1.00 88.25 302 SER A O 1
ATOM 2339 N N . ILE A 1 303 ? 10.890 -15.132 -8.267 1.00 90.81 303 ILE A N 1
ATOM 2340 C CA . ILE A 1 303 ? 10.014 -15.849 -7.317 1.00 90.81 303 ILE A CA 1
ATOM 2341 C C . ILE A 1 303 ? 10.605 -15.887 -5.902 1.00 90.81 303 ILE A C 1
ATOM 2343 O O . ILE A 1 303 ? 9.867 -15.846 -4.914 1.00 90.81 303 ILE A O 1
ATOM 2347 N N . LEU A 1 304 ? 11.932 -15.972 -5.792 1.00 91.19 304 LEU A N 1
ATOM 2348 C CA . LEU A 1 304 ? 12.648 -15.892 -4.517 1.00 91.19 304 LEU A CA 1
ATOM 2349 C C . LEU A 1 304 ? 12.912 -14.449 -4.069 1.00 91.19 304 LEU A C 1
ATOM 2351 O O . LEU A 1 304 ? 13.418 -14.240 -2.972 1.00 91.19 304 LEU A O 1
ATOM 2355 N N . TYR A 1 305 ? 12.545 -13.458 -4.881 1.00 91.19 305 TYR A N 1
ATOM 2356 C CA . TYR A 1 305 ? 12.765 -12.036 -4.637 1.00 91.19 305 TYR A CA 1
ATOM 2357 C C . TYR A 1 305 ? 14.243 -11.641 -4.447 1.00 91.19 305 TYR A C 1
ATOM 2359 O O . TYR A 1 305 ? 14.560 -10.748 -3.661 1.00 91.19 305 TYR A O 1
ATOM 2367 N N . ILE A 1 306 ? 15.159 -12.294 -5.166 1.00 91.12 306 ILE A N 1
ATOM 2368 C CA . ILE A 1 306 ? 16.621 -12.079 -5.087 1.00 91.12 306 ILE A CA 1
ATOM 2369 C C . ILE A 1 306 ? 17.252 -11.667 -6.426 1.00 91.12 306 ILE A C 1
ATOM 2371 O O . ILE A 1 306 ? 18.478 -11.628 -6.545 1.00 91.12 306 ILE A O 1
ATOM 2375 N N . GLY A 1 307 ? 16.441 -11.339 -7.438 1.00 86.75 307 GLY A N 1
ATOM 2376 C CA . GLY A 1 307 ? 16.934 -10.969 -8.773 1.00 86.75 307 GLY A CA 1
ATOM 2377 C C . GLY A 1 307 ? 17.807 -9.707 -8.802 1.00 86.75 307 GLY A C 1
ATOM 2378 O O . GLY A 1 307 ? 18.604 -9.522 -9.707 1.00 86.75 307 GLY A O 1
ATOM 2379 N N . ASN A 1 308 ? 17.720 -8.850 -7.786 1.00 86.00 308 ASN A N 1
ATOM 2380 C CA . ASN A 1 308 ? 18.604 -7.689 -7.626 1.00 86.00 308 ASN A CA 1
ATOM 2381 C C . ASN A 1 308 ? 20.022 -8.043 -7.119 1.00 86.00 308 ASN A C 1
ATOM 2383 O O . ASN A 1 308 ? 20.924 -7.217 -7.252 1.00 86.00 308 ASN A O 1
ATOM 2387 N N . PHE A 1 309 ? 20.235 -9.233 -6.540 1.00 85.19 309 PHE A N 1
ATOM 2388 C CA . PHE A 1 309 ? 21.551 -9.708 -6.088 1.00 85.19 309 PHE A CA 1
ATOM 2389 C C . PHE A 1 309 ? 22.254 -10.570 -7.132 1.00 85.19 309 PHE A C 1
ATOM 2391 O O . PHE A 1 309 ? 23.466 -10.460 -7.316 1.00 85.19 309 PHE A O 1
ATOM 2398 N N . ILE A 1 310 ? 21.496 -11.445 -7.790 1.00 79.50 310 ILE A N 1
ATOM 2399 C CA . ILE A 1 310 ? 22.022 -12.415 -8.748 1.00 79.50 310 ILE A CA 1
ATOM 2400 C C . ILE A 1 310 ? 21.842 -11.840 -10.147 1.00 79.50 310 ILE A C 1
ATOM 2402 O O . ILE A 1 310 ? 20.709 -11.691 -10.590 1.00 79.50 310 ILE A O 1
ATOM 2406 N N . ASN A 1 311 ? 22.956 -11.542 -10.827 1.00 69.69 311 ASN A N 1
ATOM 2407 C CA . ASN A 1 311 ? 22.982 -11.094 -12.226 1.00 69.69 311 ASN A CA 1
ATOM 2408 C C . ASN A 1 311 ? 21.992 -9.958 -12.526 1.00 69.69 311 ASN A C 1
ATOM 2410 O O . ASN A 1 311 ? 21.177 -10.019 -13.440 1.00 69.69 311 ASN A O 1
ATOM 2414 N N . SER A 1 312 ? 22.114 -8.870 -11.771 1.00 71.38 312 SER A N 1
ATOM 2415 C CA . SER A 1 312 ? 21.245 -7.694 -11.852 1.00 71.38 312 SER A CA 1
ATOM 2416 C C . SER A 1 312 ? 21.160 -6.988 -13.215 1.00 71.38 312 SER A C 1
ATOM 2418 O O . SER A 1 312 ? 20.324 -6.103 -13.381 1.00 71.38 312 SER A O 1
ATOM 2420 N N . HIS A 1 313 ? 22.016 -7.336 -14.177 1.00 69.81 313 HIS A N 1
ATOM 2421 C CA . HIS A 1 313 ? 21.941 -6.818 -15.544 1.00 69.81 313 HIS A CA 1
ATOM 2422 C C . HIS A 1 313 ? 20.884 -7.532 -16.399 1.00 69.81 313 HIS A C 1
ATOM 2424 O O . HIS A 1 313 ? 20.394 -6.933 -17.347 1.00 69.81 313 HIS A O 1
ATOM 2430 N N . GLU A 1 314 ? 20.505 -8.759 -16.039 1.00 74.31 314 GLU A N 1
ATOM 2431 C CA . GLU A 1 314 ? 19.604 -9.634 -16.806 1.00 74.31 314 GLU A CA 1
ATOM 2432 C C . GLU A 1 314 ? 18.405 -10.042 -15.931 1.00 74.31 314 GLU A C 1
ATOM 2434 O O . GLU A 1 314 ? 18.014 -11.205 -15.832 1.00 74.31 314 GLU A O 1
ATOM 2439 N N . MET A 1 315 ? 17.838 -9.083 -15.193 1.00 79.19 315 MET A N 1
ATOM 2440 C CA . MET A 1 315 ? 16.717 -9.361 -14.297 1.00 79.19 315 MET A CA 1
ATOM 2441 C C . MET A 1 315 ? 15.475 -9.796 -15.076 1.00 79.19 315 MET A C 1
ATOM 2443 O O . MET A 1 315 ? 15.032 -9.104 -15.989 1.00 79.19 315 MET A O 1
ATOM 2447 N N . CYS A 1 316 ? 14.833 -10.881 -14.634 1.00 82.31 316 CYS A N 1
ATOM 2448 C CA . CYS A 1 316 ? 13.524 -11.239 -15.160 1.00 82.31 316 CYS A CA 1
ATOM 2449 C C . CYS A 1 316 ? 12.484 -10.194 -14.730 1.00 82.31 316 CYS A C 1
ATOM 2451 O O . CYS A 1 316 ? 12.155 -10.105 -13.542 1.00 82.31 316 CYS A O 1
ATOM 2453 N N . LEU A 1 317 ? 11.970 -9.443 -15.715 1.00 85.19 317 LEU A N 1
ATOM 2454 C CA . LEU A 1 317 ? 11.142 -8.241 -15.572 1.00 85.19 317 LEU A CA 1
ATOM 2455 C C . LEU A 1 317 ? 11.882 -7.132 -14.824 1.00 85.19 317 LEU A C 1
ATOM 2457 O O . LEU A 1 317 ? 11.893 -7.114 -13.588 1.00 85.19 317 LEU A O 1
ATOM 2461 N N . GLY A 1 318 ? 12.434 -6.156 -15.548 1.00 80.50 318 GLY A N 1
ATOM 2462 C CA . GLY A 1 318 ? 13.271 -5.109 -14.961 1.00 80.50 318 GLY A CA 1
ATOM 2463 C C . GLY A 1 318 ? 12.562 -4.372 -13.827 1.00 80.50 318 GLY A C 1
ATOM 2464 O O . GLY A 1 318 ? 13.146 -4.155 -12.770 1.00 80.50 318 GLY A O 1
ATOM 2465 N N . ILE A 1 319 ? 11.264 -4.092 -13.986 1.00 84.44 319 ILE A N 1
ATOM 2466 C CA . ILE A 1 319 ? 10.437 -3.389 -12.995 1.00 84.44 319 ILE A CA 1
ATOM 2467 C C . ILE A 1 319 ? 10.423 -4.056 -11.610 1.00 84.44 319 ILE A C 1
ATOM 2469 O O . ILE A 1 319 ? 10.295 -3.361 -10.604 1.00 84.44 319 ILE A O 1
ATOM 2473 N N . THR A 1 320 ? 10.626 -5.373 -11.521 1.00 88.81 320 THR A N 1
ATOM 2474 C CA . THR A 1 320 ? 10.545 -6.138 -10.262 1.00 88.81 320 THR A CA 1
ATOM 2475 C C . THR A 1 320 ? 11.653 -5.811 -9.258 1.00 88.81 320 THR A C 1
ATOM 2477 O O . THR A 1 320 ? 11.557 -6.221 -8.101 1.00 88.81 320 THR A O 1
ATOM 2480 N N . TRP A 1 321 ? 12.658 -5.005 -9.625 1.00 86.00 321 TRP A N 1
ATOM 2481 C CA . TRP A 1 321 ? 13.704 -4.523 -8.712 1.00 86.00 321 TRP A CA 1
ATOM 2482 C C . TRP A 1 321 ? 13.153 -3.938 -7.404 1.00 86.00 321 TRP A C 1
ATOM 2484 O O . TRP A 1 321 ? 13.702 -4.188 -6.328 1.00 86.00 321 TRP A O 1
ATOM 2494 N N . TYR A 1 322 ? 12.051 -3.185 -7.469 1.00 87.31 322 TYR A N 1
ATOM 2495 C CA . TYR A 1 322 ? 11.436 -2.603 -6.276 1.00 87.31 322 TYR A CA 1
ATOM 2496 C C . TYR A 1 322 ? 10.747 -3.677 -5.438 1.00 87.31 322 TYR A C 1
ATOM 2498 O O . TYR A 1 322 ? 10.855 -3.656 -4.215 1.00 87.31 322 TYR A O 1
ATOM 2506 N N . LEU A 1 323 ? 10.097 -4.638 -6.092 1.00 89.88 323 LEU A N 1
ATOM 2507 C CA . LEU A 1 323 ? 9.427 -5.746 -5.430 1.00 89.88 323 LEU A CA 1
ATOM 2508 C C . LEU A 1 323 ? 10.435 -6.648 -4.688 1.00 89.88 323 LEU A C 1
ATOM 2510 O O . LEU A 1 323 ? 10.177 -7.051 -3.553 1.00 89.88 323 LEU A O 1
ATOM 2514 N N . HIS A 1 324 ? 11.612 -6.892 -5.275 1.00 90.19 324 HIS A N 1
ATOM 2515 C CA . HIS A 1 324 ? 12.725 -7.583 -4.613 1.00 90.19 324 HIS A CA 1
ATOM 2516 C C . HIS A 1 324 ? 13.188 -6.840 -3.358 1.00 90.19 324 HIS A C 1
ATOM 2518 O O . HIS A 1 324 ? 13.231 -7.420 -2.273 1.00 90.19 324 HIS A O 1
ATOM 2524 N N . ASN A 1 325 ? 13.451 -5.537 -3.482 1.00 89.81 325 ASN A N 1
ATOM 2525 C CA . ASN A 1 325 ? 13.845 -4.701 -2.349 1.00 89.81 325 ASN A CA 1
ATOM 2526 C C . ASN A 1 325 ? 12.787 -4.699 -1.236 1.00 89.81 325 ASN A C 1
ATOM 2528 O O . ASN A 1 325 ? 13.117 -4.871 -0.066 1.00 89.81 325 ASN A O 1
ATOM 2532 N N . ASP A 1 326 ? 11.514 -4.535 -1.587 1.00 89.75 326 ASP A N 1
ATOM 2533 C CA . ASP A 1 326 ? 10.404 -4.486 -0.635 1.00 89.75 326 ASP A CA 1
ATOM 2534 C C . ASP A 1 326 ? 10.237 -5.802 0.147 1.00 89.75 326 ASP A C 1
ATOM 2536 O O . ASP A 1 326 ? 10.060 -5.779 1.371 1.00 89.75 326 ASP A O 1
ATOM 2540 N N . MET A 1 327 ? 10.376 -6.955 -0.517 1.00 89.50 327 MET A N 1
ATOM 2541 C CA . MET A 1 327 ? 10.357 -8.259 0.156 1.00 89.50 327 MET A CA 1
ATOM 2542 C C . MET A 1 327 ? 11.571 -8.446 1.077 1.00 89.50 327 MET A C 1
ATOM 2544 O O . MET A 1 327 ? 11.434 -8.909 2.209 1.00 89.50 327 MET A O 1
ATOM 2548 N N . GLN A 1 328 ? 12.756 -8.018 0.651 1.00 92.31 328 GLN A N 1
ATOM 2549 C CA . GLN A 1 328 ? 13.964 -8.095 1.476 1.00 92.31 328 GLN A CA 1
ATOM 2550 C C . GLN A 1 328 ? 13.864 -7.199 2.715 1.00 92.31 328 GLN A C 1
ATOM 2552 O O . GLN A 1 328 ? 14.220 -7.611 3.821 1.00 92.31 328 GLN A O 1
ATOM 2557 N N . PHE A 1 329 ? 13.307 -5.995 2.571 1.00 91.50 329 PHE A N 1
ATOM 2558 C CA . PHE A 1 329 ? 13.031 -5.116 3.706 1.00 91.50 329 PHE A CA 1
ATOM 2559 C C . PHE A 1 329 ? 11.990 -5.712 4.652 1.00 91.50 329 PHE A C 1
ATOM 2561 O O . PHE A 1 329 ? 12.100 -5.557 5.870 1.00 91.50 329 PHE A O 1
ATOM 2568 N N . HIS A 1 330 ? 11.006 -6.438 4.123 1.00 87.69 330 HIS A N 1
ATOM 2569 C CA . HIS A 1 330 ? 10.049 -7.183 4.933 1.00 87.69 330 HIS A CA 1
ATOM 2570 C C . HIS A 1 330 ? 10.709 -8.289 5.759 1.00 87.69 330 HIS A C 1
ATOM 2572 O O . HIS A 1 330 ? 10.345 -8.458 6.922 1.00 87.69 330 HIS A O 1
ATOM 2578 N N . TRP A 1 331 ? 11.694 -9.002 5.205 1.00 90.88 331 TRP A N 1
ATOM 2579 C CA . TRP A 1 331 ? 12.437 -10.041 5.927 1.00 90.88 331 TRP A CA 1
ATOM 2580 C C . TRP A 1 331 ? 13.145 -9.501 7.164 1.00 90.88 331 TRP A C 1
ATOM 2582 O O . TRP A 1 331 ? 13.056 -10.112 8.229 1.00 90.88 331 TRP A O 1
ATOM 2592 N N . ILE A 1 332 ? 13.772 -8.328 7.051 1.00 92.44 332 ILE A N 1
ATOM 2593 C CA . ILE A 1 332 ? 14.518 -7.696 8.149 1.00 92.44 332 ILE A CA 1
ATOM 2594 C C . ILE A 1 332 ? 13.653 -6.809 9.057 1.00 92.44 332 ILE A C 1
ATOM 2596 O O . ILE A 1 332 ? 14.078 -6.468 10.160 1.00 92.44 332 ILE A O 1
ATOM 2600 N N . ALA A 1 333 ? 12.436 -6.435 8.646 1.00 90.44 333 ALA A N 1
ATOM 2601 C CA . ALA A 1 333 ? 11.564 -5.547 9.419 1.00 90.44 333 ALA A CA 1
ATOM 2602 C C . ALA A 1 333 ? 11.283 -6.025 10.859 1.00 90.44 333 ALA A C 1
ATOM 2604 O O . ALA A 1 333 ? 11.268 -5.176 11.758 1.00 90.44 333 ALA A O 1
ATOM 2605 N N . PRO A 1 334 ? 11.124 -7.336 11.144 1.00 89.81 334 PRO A N 1
ATOM 2606 C CA . PRO A 1 334 ? 10.973 -7.835 12.508 1.00 89.81 334 PRO A CA 1
ATOM 2607 C C . PRO A 1 334 ? 12.098 -7.444 13.470 1.00 89.81 334 PRO A C 1
ATOM 2609 O O . PRO A 1 334 ? 11.824 -7.316 14.661 1.00 89.81 334 PRO A O 1
ATOM 2612 N N . LEU A 1 335 ? 13.312 -7.151 12.986 1.00 92.50 335 LEU A N 1
ATOM 2613 C CA . LEU A 1 335 ? 14.401 -6.636 13.828 1.00 92.50 335 LEU A CA 1
ATOM 2614 C C . LEU A 1 335 ? 14.016 -5.321 14.521 1.00 92.50 335 LEU A C 1
ATOM 2616 O O . LEU A 1 335 ? 14.352 -5.122 15.684 1.00 92.50 335 LEU A O 1
ATOM 2620 N N . ALA A 1 336 ? 13.270 -4.449 13.837 1.00 91.94 336 ALA A N 1
ATOM 2621 C CA . ALA A 1 336 ? 12.744 -3.213 14.414 1.00 91.94 336 ALA A CA 1
ATOM 2622 C C . ALA A 1 336 ? 11.353 -3.405 15.049 1.00 91.94 336 ALA A C 1
ATOM 2624 O O . ALA A 1 336 ? 11.054 -2.780 16.065 1.00 91.94 336 ALA A O 1
ATOM 2625 N N . LEU A 1 337 ? 10.493 -4.262 14.482 1.00 88.69 337 LEU A N 1
ATOM 2626 C CA . LEU A 1 337 ? 9.115 -4.451 14.963 1.00 88.69 337 LEU A CA 1
ATOM 2627 C C . LEU A 1 337 ? 9.036 -5.240 16.282 1.00 88.69 337 LEU A C 1
ATOM 2629 O O . LEU A 1 337 ? 8.213 -4.915 17.135 1.00 88.69 337 LEU A O 1
ATOM 2633 N N . ILE A 1 338 ? 9.865 -6.272 16.476 1.00 88.94 338 ILE A N 1
ATOM 2634 C CA . ILE A 1 338 ? 9.806 -7.130 17.672 1.00 88.94 338 ILE A CA 1
ATOM 2635 C C . ILE A 1 338 ? 10.144 -6.343 18.948 1.00 88.94 338 ILE A C 1
ATOM 2637 O O . ILE A 1 338 ? 9.335 -6.381 19.880 1.00 88.94 338 ILE A O 1
ATOM 2641 N N . PRO A 1 339 ? 11.256 -5.577 19.028 1.00 90.94 339 PRO A N 1
ATOM 2642 C CA . PRO A 1 339 ? 11.539 -4.767 20.213 1.00 90.94 339 PRO A CA 1
ATOM 2643 C C . PRO A 1 339 ? 10.419 -3.766 20.519 1.00 90.94 339 PRO A C 1
ATOM 2645 O O . PRO A 1 339 ? 10.152 -3.494 21.690 1.00 90.94 339 PRO A O 1
ATOM 2648 N N . PHE A 1 340 ? 9.722 -3.270 19.491 1.00 88.69 340 PHE A N 1
ATOM 2649 C CA . PHE A 1 340 ? 8.650 -2.286 19.642 1.00 88.69 340 PHE A CA 1
ATOM 2650 C C . PHE A 1 340 ? 7.463 -2.893 20.378 1.00 88.69 340 PHE A C 1
ATOM 2652 O O . PHE A 1 340 ? 6.939 -2.322 21.335 1.00 88.69 340 PHE A O 1
ATOM 2659 N N . VAL A 1 341 ? 7.084 -4.092 19.949 1.00 84.88 341 VAL A N 1
ATOM 2660 C CA . VAL A 1 341 ? 5.982 -4.864 20.517 1.00 84.88 341 VAL A CA 1
ATOM 2661 C C . VAL A 1 341 ? 6.299 -5.364 21.925 1.00 84.88 341 VAL A C 1
ATOM 2663 O O . VAL A 1 341 ? 5.415 -5.381 22.776 1.00 84.88 341 VAL A O 1
ATOM 2666 N N . LEU A 1 342 ? 7.558 -5.710 22.202 1.00 86.62 342 LEU A N 1
ATOM 2667 C CA . LEU A 1 342 ? 8.021 -6.113 23.536 1.00 86.62 342 LEU A CA 1
ATOM 2668 C C . LEU A 1 342 ? 8.146 -4.936 24.526 1.00 86.62 342 LEU A C 1
ATOM 2670 O O . LEU A 1 342 ? 8.662 -5.108 25.627 1.00 86.62 342 LEU A O 1
ATOM 2674 N N . GLY A 1 343 ? 7.721 -3.727 24.143 1.00 85.62 343 GLY A N 1
ATOM 2675 C CA . GLY A 1 343 ? 7.771 -2.529 24.984 1.00 85.62 343 GLY A CA 1
ATOM 2676 C C . GLY A 1 343 ? 9.125 -1.812 24.995 1.00 85.62 343 GLY A C 1
ATOM 2677 O O . GLY A 1 343 ? 9.239 -0.729 25.566 1.00 85.62 343 GLY A O 1
ATOM 2678 N N . ARG A 1 344 ? 10.148 -2.335 24.306 1.00 91.19 344 ARG A N 1
ATOM 2679 C CA . ARG A 1 344 ? 11.482 -1.722 24.171 1.00 91.19 344 ARG A CA 1
ATOM 2680 C C . ARG A 1 344 ? 11.517 -0.735 22.999 1.00 91.19 344 ARG A C 1
ATOM 2682 O O . ARG A 1 344 ? 12.302 -0.866 22.055 1.00 91.19 344 ARG A O 1
ATOM 2689 N N . LYS A 1 345 ? 10.654 0.282 23.067 1.00 91.50 345 LYS A N 1
ATOM 2690 C CA . LYS A 1 345 ? 10.433 1.264 21.989 1.00 91.50 345 LYS A CA 1
ATOM 2691 C C . LYS A 1 345 ? 11.724 1.965 21.555 1.00 91.50 345 LYS A C 1
ATOM 2693 O O . LYS A 1 345 ? 11.969 2.072 20.358 1.00 91.50 345 LYS A O 1
ATOM 2698 N N . SER A 1 346 ? 12.584 2.361 22.498 1.00 94.38 346 SER A N 1
ATOM 2699 C CA . SER A 1 346 ? 13.855 3.041 22.199 1.00 94.38 346 SER A CA 1
ATOM 2700 C C . SER A 1 346 ? 14.764 2.211 21.290 1.00 94.38 346 SER A C 1
ATOM 2702 O O . SER A 1 346 ? 15.294 2.736 20.319 1.00 94.38 346 SER A O 1
ATOM 2704 N N . ILE A 1 347 ? 14.867 0.898 21.531 1.00 95.50 347 ILE A N 1
ATOM 2705 C CA . ILE A 1 347 ? 15.661 -0.015 20.690 1.00 95.50 347 ILE A CA 1
ATOM 2706 C C . ILE A 1 347 ? 15.112 -0.048 19.259 1.00 95.50 347 ILE A C 1
ATOM 2708 O O . ILE A 1 347 ? 15.873 -0.058 18.299 1.00 95.50 347 ILE A O 1
ATOM 2712 N N . SER A 1 348 ? 13.789 -0.002 19.108 1.00 93.06 348 SER A N 1
ATOM 2713 C CA . SER A 1 348 ? 13.132 -0.035 17.791 1.00 93.06 348 SER A CA 1
ATOM 2714 C C . SER A 1 348 ? 13.453 1.210 16.972 1.00 93.06 348 SER A C 1
ATOM 2716 O O . SER A 1 348 ? 13.784 1.111 15.792 1.00 93.06 348 SER A O 1
ATOM 2718 N N . PHE A 1 349 ? 13.398 2.383 17.615 1.00 95.25 349 PHE A N 1
ATOM 2719 C CA . PHE A 1 349 ? 13.784 3.649 16.995 1.00 95.25 349 PHE A CA 1
ATOM 2720 C C . PHE A 1 349 ? 15.277 3.691 16.664 1.00 95.25 349 PHE A C 1
A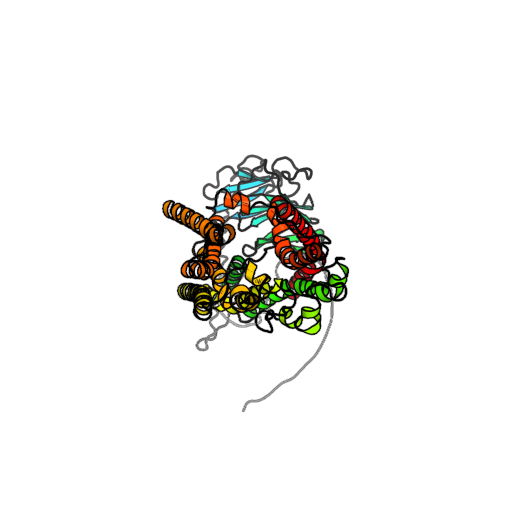TOM 2722 O O . PHE A 1 349 ? 15.630 4.165 15.588 1.00 95.25 349 PHE A O 1
ATOM 2729 N N . ILE A 1 350 ? 16.145 3.155 17.530 1.00 97.31 350 ILE A N 1
ATOM 2730 C CA . ILE A 1 350 ? 17.586 3.050 17.258 1.00 97.31 350 ILE A CA 1
ATOM 2731 C C . ILE A 1 350 ? 17.843 2.177 16.023 1.00 97.31 350 ILE A C 1
ATOM 2733 O O . ILE A 1 350 ? 18.536 2.620 15.112 1.00 97.31 350 ILE A O 1
ATOM 2737 N N . ILE A 1 351 ? 17.242 0.984 15.938 1.00 96.75 351 ILE A N 1
ATOM 2738 C CA . ILE A 1 351 ? 17.413 0.076 14.788 1.00 96.75 351 ILE A CA 1
ATOM 2739 C C . ILE A 1 351 ? 16.891 0.719 13.499 1.00 96.75 351 ILE A C 1
ATOM 2741 O O . ILE A 1 351 ? 17.577 0.708 12.479 1.00 96.75 351 ILE A O 1
ATOM 2745 N N . ALA A 1 352 ? 15.701 1.324 13.533 1.00 94.56 352 ALA A N 1
ATOM 2746 C CA . ALA A 1 352 ? 15.151 1.989 12.356 1.00 94.56 352 ALA A CA 1
ATOM 2747 C C . ALA A 1 352 ? 16.005 3.198 11.924 1.00 94.56 352 ALA A C 1
ATOM 2749 O O . ALA A 1 352 ? 16.214 3.412 10.733 1.00 94.56 352 ALA A O 1
ATOM 2750 N N . THR A 1 353 ? 16.565 3.951 12.873 1.00 96.81 353 THR A N 1
ATOM 2751 C CA . THR A 1 353 ? 17.486 5.062 12.577 1.00 96.81 353 THR A CA 1
ATOM 2752 C C . THR A 1 353 ? 18.799 4.549 11.988 1.00 96.81 353 THR A C 1
ATOM 2754 O O . THR A 1 353 ? 19.302 5.122 11.025 1.00 96.81 353 THR A O 1
ATOM 2757 N N . LEU A 1 354 ? 19.324 3.428 12.490 1.00 97.25 354 LEU A N 1
ATOM 2758 C CA . LEU A 1 354 ? 20.504 2.774 11.925 1.00 97.25 354 LEU A CA 1
ATOM 2759 C C . LEU A 1 354 ? 20.269 2.356 10.467 1.00 97.25 354 LEU A C 1
ATOM 2761 O O . LEU A 1 354 ? 21.138 2.579 9.632 1.00 97.25 354 LEU A O 1
ATOM 2765 N N . PHE A 1 355 ? 19.088 1.834 10.124 1.00 96.25 355 PHE A N 1
ATOM 2766 C CA . PHE A 1 355 ? 18.733 1.556 8.728 1.00 96.25 355 PHE A CA 1
ATOM 2767 C C . PHE A 1 355 ? 18.720 2.819 7.855 1.00 96.25 355 PHE A C 1
ATOM 2769 O O . PHE A 1 355 ? 19.200 2.775 6.723 1.00 96.25 355 PHE A O 1
ATOM 2776 N N . VAL A 1 356 ? 18.243 3.961 8.366 1.00 96.31 356 VAL A N 1
ATOM 2777 C CA . VAL A 1 356 ? 18.342 5.245 7.645 1.00 96.31 356 VAL A CA 1
ATOM 2778 C C . VAL A 1 356 ? 19.803 5.622 7.391 1.00 96.31 356 VAL A C 1
ATOM 2780 O O . VAL A 1 356 ? 20.152 5.964 6.259 1.00 96.31 356 VAL A O 1
ATOM 2783 N N . LEU A 1 357 ? 20.660 5.509 8.408 1.00 97.06 357 LEU A N 1
ATOM 2784 C CA . LEU A 1 357 ? 22.088 5.818 8.301 1.00 97.06 357 LEU A CA 1
ATOM 2785 C C . LEU A 1 357 ? 22.821 4.872 7.344 1.00 97.06 357 LEU A C 1
ATOM 2787 O O . LEU A 1 357 ? 23.634 5.342 6.555 1.00 97.06 357 LEU A O 1
ATOM 2791 N N . ILE A 1 358 ? 22.499 3.575 7.349 1.00 96.50 358 ILE A N 1
ATOM 2792 C CA . ILE A 1 358 ? 23.024 2.603 6.378 1.00 96.50 358 ILE A CA 1
ATOM 2793 C C . ILE A 1 358 ? 22.623 3.014 4.959 1.00 96.50 358 ILE A C 1
ATOM 2795 O O . ILE A 1 358 ? 23.470 3.024 4.070 1.00 96.50 358 ILE A O 1
ATOM 2799 N N . GLY A 1 359 ? 21.366 3.418 4.756 1.00 93.81 359 GLY A N 1
ATOM 2800 C CA . GLY A 1 359 ? 20.864 3.907 3.473 1.00 93.81 359 GLY A CA 1
ATOM 2801 C C . GLY A 1 359 ? 21.680 5.059 2.897 1.00 93.81 359 GLY A C 1
ATOM 2802 O O . GLY A 1 359 ? 22.203 4.979 1.785 1.00 93.81 359 GLY A O 1
ATOM 2803 N N . ILE A 1 360 ? 21.804 6.120 3.691 1.00 94.75 360 ILE A N 1
ATOM 2804 C CA . ILE A 1 360 ? 22.519 7.344 3.314 1.00 94.75 360 ILE A CA 1
ATOM 2805 C C . ILE A 1 360 ? 24.022 7.061 3.175 1.00 94.75 360 ILE A C 1
ATOM 2807 O O . ILE A 1 360 ? 24.633 7.419 2.170 1.00 94.75 360 ILE A O 1
ATOM 2811 N N . GLY A 1 361 ? 24.612 6.375 4.157 1.00 95.44 361 GLY A N 1
ATOM 2812 C CA . GLY A 1 361 ? 26.037 6.059 4.203 1.00 95.44 361 GLY A CA 1
ATOM 2813 C C . GLY A 1 361 ? 26.494 5.164 3.056 1.00 95.44 361 GLY A C 1
ATOM 2814 O O . GLY A 1 361 ? 27.580 5.374 2.526 1.00 95.44 361 GLY A O 1
ATOM 2815 N N . SER A 1 362 ? 25.660 4.221 2.608 1.00 94.12 362 SER A N 1
ATOM 2816 C CA . SER A 1 362 ? 26.009 3.356 1.476 1.00 94.12 362 SER A CA 1
ATOM 2817 C C . SER A 1 362 ? 26.073 4.126 0.159 1.00 94.12 362 SER A C 1
ATOM 2819 O O . SER A 1 362 ? 26.987 3.908 -0.630 1.00 94.12 362 SER A O 1
ATOM 2821 N N . ILE A 1 363 ? 25.134 5.050 -0.081 1.00 91.06 363 ILE A N 1
ATOM 2822 C CA . ILE A 1 363 ? 25.167 5.901 -1.282 1.00 91.06 363 ILE A CA 1
ATOM 2823 C C . ILE A 1 363 ? 26.406 6.800 -1.247 1.00 91.06 363 ILE A C 1
ATOM 2825 O O . ILE A 1 363 ? 27.142 6.855 -2.231 1.00 91.06 363 ILE A O 1
ATOM 2829 N N . LEU A 1 364 ? 26.672 7.441 -0.103 1.00 92.06 364 LEU A N 1
ATOM 2830 C CA . LEU A 1 364 ? 27.876 8.250 0.095 1.00 92.06 364 LEU A CA 1
ATOM 2831 C C . LEU A 1 364 ? 29.146 7.433 -0.171 1.00 92.06 364 LEU A C 1
ATOM 2833 O O . LEU A 1 364 ? 29.987 7.855 -0.958 1.00 92.06 364 LEU A O 1
ATOM 2837 N N . GLY A 1 365 ? 29.263 6.245 0.425 1.00 91.88 365 GLY A N 1
ATOM 2838 C CA . GLY A 1 365 ? 30.415 5.362 0.248 1.00 91.88 365 GLY A CA 1
ATOM 2839 C C . GLY A 1 365 ? 30.640 4.958 -1.210 1.00 91.88 365 GLY A C 1
ATOM 2840 O O . GLY A 1 365 ? 31.764 5.042 -1.697 1.00 91.88 365 GLY A O 1
ATOM 2841 N N . ILE A 1 366 ? 29.581 4.594 -1.938 1.00 90.38 366 ILE A N 1
ATOM 2842 C CA . ILE A 1 366 ? 29.677 4.219 -3.359 1.00 90.38 366 ILE A CA 1
ATOM 2843 C C . ILE A 1 366 ? 30.101 5.412 -4.222 1.00 90.38 366 ILE A C 1
ATOM 2845 O O . ILE A 1 366 ? 30.941 5.256 -5.107 1.00 90.38 366 ILE A O 1
ATOM 2849 N N . LEU A 1 367 ? 29.562 6.606 -3.965 1.00 87.75 367 LEU A N 1
ATOM 2850 C CA . LEU A 1 367 ? 29.903 7.811 -4.729 1.00 87.75 367 LEU A CA 1
ATOM 2851 C C . LEU A 1 367 ? 31.314 8.339 -4.434 1.00 87.75 367 LEU A C 1
ATOM 2853 O O . LEU A 1 367 ? 31.907 8.980 -5.306 1.00 87.75 367 LEU A O 1
ATOM 2857 N N . LEU A 1 368 ? 31.843 8.067 -3.237 1.00 88.31 368 LEU A N 1
ATOM 2858 C CA . LEU A 1 368 ? 33.241 8.319 -2.876 1.00 88.31 368 LEU A CA 1
ATOM 2859 C C . LEU A 1 368 ? 34.185 7.294 -3.515 1.00 88.31 368 LEU A C 1
ATOM 2861 O O . LEU A 1 368 ? 35.259 7.664 -3.978 1.00 88.31 368 LEU A O 1
ATOM 2865 N N . TYR A 1 369 ? 33.781 6.023 -3.565 1.00 88.88 369 TYR A N 1
ATOM 2866 C CA . TYR A 1 369 ? 34.573 4.954 -4.175 1.00 88.88 369 TYR A CA 1
ATOM 2867 C C . TYR A 1 369 ? 34.639 5.074 -5.706 1.00 88.88 369 TYR A C 1
ATOM 2869 O O . TYR A 1 369 ? 35.683 4.816 -6.301 1.00 88.88 369 TYR A O 1
ATOM 2877 N N . TYR A 1 370 ? 33.553 5.515 -6.349 1.00 84.25 370 TYR A N 1
ATOM 2878 C CA . TYR A 1 370 ? 33.487 5.768 -7.791 1.00 84.25 370 TYR A CA 1
ATOM 2879 C C . TYR A 1 370 ? 33.345 7.273 -8.093 1.00 84.25 370 TYR A C 1
ATOM 2881 O O . TYR A 1 370 ? 32.252 7.740 -8.443 1.00 84.25 370 TYR A O 1
ATOM 2889 N N . PRO A 1 371 ? 34.437 8.058 -8.007 1.00 75.81 371 PRO A N 1
ATOM 2890 C CA . PRO A 1 371 ? 34.387 9.513 -8.175 1.00 75.81 371 PRO A CA 1
ATOM 2891 C C . PRO A 1 371 ? 33.952 9.947 -9.582 1.00 75.81 371 PRO A C 1
ATOM 2893 O O . PRO A 1 371 ? 33.324 10.992 -9.726 1.00 75.81 371 PRO A O 1
ATOM 2896 N N . ASN A 1 372 ? 34.206 9.113 -10.595 1.00 74.56 372 ASN A N 1
ATOM 2897 C CA . ASN A 1 372 ? 33.882 9.389 -11.999 1.00 74.56 372 ASN A CA 1
ATOM 2898 C C . ASN A 1 372 ? 32.536 8.788 -12.445 1.00 74.56 372 ASN A C 1
ATOM 2900 O O . ASN A 1 372 ? 32.229 8.799 -13.632 1.00 74.56 372 ASN A O 1
ATOM 2904 N N . MET A 1 373 ? 31.743 8.219 -11.528 1.00 73.50 373 MET A N 1
ATOM 2905 C CA . MET A 1 373 ? 30.423 7.683 -11.876 1.00 73.50 373 MET A CA 1
ATOM 2906 C C . MET A 1 373 ? 29.511 8.825 -12.334 1.00 73.50 373 MET A C 1
ATOM 2908 O O . MET A 1 373 ? 29.277 9.755 -11.549 1.00 73.50 373 MET A O 1
ATOM 2912 N N . SER A 1 374 ? 28.981 8.734 -13.559 1.00 66.81 374 SER A N 1
ATOM 2913 C CA . SER A 1 374 ? 27.890 9.597 -14.003 1.00 66.81 374 SER A CA 1
ATOM 2914 C C . SER A 1 374 ? 26.655 9.312 -13.159 1.00 66.81 374 SER A C 1
ATOM 2916 O O . SER A 1 374 ? 26.311 8.169 -12.852 1.00 66.81 374 SER A O 1
ATOM 2918 N N . VAL A 1 375 ? 26.036 10.385 -12.690 1.00 64.06 375 VAL A N 1
ATOM 2919 C CA . VAL A 1 375 ? 24.909 10.330 -11.754 1.00 64.06 375 VAL A CA 1
ATOM 2920 C C . VAL A 1 375 ? 23.618 10.801 -12.429 1.00 64.06 375 VAL A C 1
ATOM 2922 O O . VAL A 1 375 ? 22.561 10.865 -11.798 1.00 64.06 375 VAL A O 1
ATOM 2925 N N . ASP A 1 376 ? 23.712 11.136 -13.715 1.00 59.66 376 ASP A N 1
ATOM 2926 C CA . ASP A 1 376 ? 22.565 11.447 -14.538 1.00 59.66 376 ASP A CA 1
ATOM 2927 C C . ASP A 1 376 ? 21.822 10.151 -14.880 1.00 59.66 376 ASP A C 1
ATOM 2929 O O . ASP A 1 376 ? 22.380 9.185 -15.405 1.00 59.66 376 ASP A O 1
ATOM 2933 N N . VAL A 1 377 ? 20.535 10.131 -14.538 1.00 52.31 377 VAL A N 1
ATOM 2934 C CA . VAL A 1 377 ? 19.635 9.015 -14.828 1.00 52.31 377 VAL A CA 1
ATOM 2935 C C . VAL A 1 377 ? 19.453 8.868 -16.338 1.00 52.31 377 VAL A C 1
ATOM 2937 O O . VAL A 1 377 ? 19.286 7.746 -16.801 1.00 52.31 377 VAL A O 1
ATOM 2940 N N . LEU A 1 378 ? 19.513 9.960 -17.108 1.00 49.34 378 LEU A N 1
ATOM 2941 C CA . LEU A 1 378 ? 19.375 9.919 -18.561 1.00 49.34 378 LEU A CA 1
ATOM 2942 C C . LEU A 1 378 ? 20.623 9.319 -19.226 1.00 49.34 378 LEU A C 1
ATOM 2944 O O . LEU A 1 378 ? 20.490 8.410 -20.044 1.00 49.34 378 LEU A O 1
ATOM 2948 N N . GLU A 1 379 ? 21.828 9.721 -18.805 1.00 49.66 379 GLU A N 1
ATOM 2949 C CA . GLU A 1 379 ? 23.076 9.060 -19.229 1.00 49.66 379 GLU A CA 1
ATOM 2950 C C . GLU A 1 379 ? 23.133 7.591 -18.788 1.00 49.66 379 GLU A C 1
ATOM 2952 O O . GLU A 1 379 ? 23.700 6.759 -19.497 1.00 49.66 379 GLU A O 1
ATOM 2957 N N . ALA A 1 380 ? 22.499 7.238 -17.661 1.00 46.72 380 ALA A N 1
ATOM 2958 C CA . ALA A 1 380 ? 22.471 5.862 -17.171 1.00 46.72 380 ALA A CA 1
ATOM 2959 C C . ALA A 1 380 ? 21.730 4.877 -18.098 1.00 46.72 380 ALA A C 1
ATOM 2961 O O . ALA A 1 380 ? 21.955 3.669 -17.991 1.00 46.72 380 ALA A O 1
ATOM 2962 N N . PHE A 1 381 ? 20.885 5.374 -19.009 1.00 48.56 381 PHE A N 1
ATOM 2963 C CA . PHE A 1 381 ? 20.183 4.565 -20.012 1.00 48.56 381 PHE A CA 1
ATOM 2964 C C . PHE A 1 381 ? 20.763 4.688 -21.431 1.00 48.56 381 PHE A C 1
ATOM 2966 O O . PHE A 1 381 ? 20.353 3.921 -22.301 1.00 48.56 381 PHE A O 1
ATOM 2973 N N . VAL A 1 382 ? 21.691 5.623 -21.680 1.00 50.50 382 VAL A N 1
ATOM 2974 C CA . VAL A 1 382 ? 22.162 5.963 -23.038 1.00 50.50 382 VAL A CA 1
ATOM 2975 C C . VAL A 1 382 ? 23.647 5.652 -23.262 1.00 50.50 382 VAL A C 1
ATOM 2977 O O . VAL A 1 382 ? 24.000 5.329 -24.393 1.00 50.50 382 VAL A O 1
ATOM 2980 N N . ASP A 1 383 ? 24.510 5.660 -22.233 1.00 39.47 383 ASP A N 1
ATOM 2981 C CA . ASP A 1 383 ? 25.956 5.475 -22.446 1.00 39.47 383 ASP A CA 1
ATOM 2982 C C . ASP A 1 383 ? 26.682 4.575 -21.422 1.00 39.47 383 ASP A C 1
ATOM 2984 O O . ASP A 1 383 ? 26.174 4.238 -20.348 1.00 39.47 383 ASP A O 1
ATOM 2988 N N . LYS A 1 384 ? 27.899 4.138 -21.777 1.00 41.25 384 LY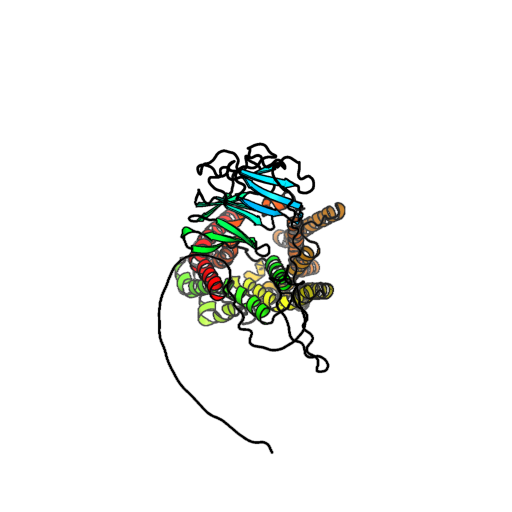S A N 1
ATOM 2989 C CA . LYS A 1 384 ? 28.647 3.028 -21.140 1.00 41.25 384 LYS A CA 1
ATOM 2990 C C . LYS A 1 384 ? 29.096 3.152 -19.657 1.00 41.25 384 LYS A C 1
ATOM 2992 O O . LYS A 1 384 ? 29.612 2.144 -19.168 1.00 41.25 384 LYS A O 1
ATOM 2997 N N . PRO A 1 385 ? 28.867 4.221 -18.859 1.00 45.56 385 PRO A N 1
ATOM 2998 C CA . PRO A 1 385 ? 28.918 4.106 -17.394 1.00 45.56 385 PRO A CA 1
ATOM 2999 C C . PRO A 1 385 ? 27.564 3.735 -16.747 1.00 45.56 385 PRO A C 1
ATOM 3001 O O . PRO A 1 385 ? 27.537 3.382 -15.562 1.00 45.56 385 PRO A O 1
ATOM 3004 N N . GLY A 1 386 ? 26.456 3.745 -17.496 1.00 51.62 386 GLY A N 1
ATOM 3005 C CA . GLY A 1 386 ? 25.091 3.511 -17.003 1.00 51.62 386 GLY A CA 1
ATOM 3006 C C . GLY A 1 386 ? 24.794 2.186 -16.279 1.00 51.62 386 GLY A C 1
ATOM 3007 O O . GLY A 1 386 ? 24.062 2.208 -15.280 1.00 51.62 386 GLY A O 1
ATOM 3008 N N . PRO A 1 387 ? 25.426 1.047 -16.636 1.00 61.09 387 PRO A N 1
ATOM 3009 C CA . PRO A 1 387 ? 25.237 -0.210 -15.909 1.00 61.09 387 PRO A CA 1
ATOM 3010 C C . PRO A 1 387 ? 25.699 -0.122 -14.447 1.00 61.09 387 PRO A C 1
ATOM 3012 O O . PRO A 1 387 ? 25.157 -0.810 -13.582 1.00 61.09 387 PRO A O 1
ATOM 3015 N N . THR A 1 388 ? 26.680 0.740 -14.155 1.00 72.81 388 THR A N 1
ATOM 3016 C CA . THR A 1 388 ? 27.312 0.847 -12.834 1.00 72.81 388 THR A CA 1
ATOM 3017 C C . THR A 1 388 ? 26.422 1.593 -11.843 1.00 72.81 388 THR A C 1
ATOM 3019 O O . THR A 1 388 ? 26.252 1.129 -10.715 1.00 72.81 388 THR A O 1
ATOM 3022 N N . PHE A 1 389 ? 25.809 2.712 -12.246 1.00 77.50 389 PHE A N 1
ATOM 3023 C CA . PHE A 1 389 ? 24.868 3.447 -11.391 1.00 77.50 389 PHE A CA 1
ATOM 3024 C C . PHE A 1 389 ? 23.609 2.620 -11.118 1.00 77.50 389 PHE A C 1
ATOM 3026 O O . PHE A 1 389 ? 23.190 2.477 -9.962 1.00 77.50 389 PHE A O 1
ATOM 3033 N N . TYR A 1 390 ? 23.032 2.036 -12.174 1.00 77.88 390 TYR A N 1
ATOM 3034 C CA . TYR A 1 390 ? 21.827 1.224 -12.057 1.00 77.88 390 TYR A CA 1
ATOM 3035 C C . TYR A 1 390 ? 22.041 0.058 -11.083 1.00 77.88 390 TYR A C 1
ATOM 3037 O O . TYR A 1 390 ? 21.289 -0.085 -10.115 1.00 77.88 390 TYR A O 1
ATOM 3045 N N . LYS A 1 391 ? 23.128 -0.700 -11.274 1.00 80.12 391 LYS A N 1
ATOM 3046 C CA . LYS A 1 391 ? 23.476 -1.855 -10.443 1.00 80.12 391 LYS A CA 1
ATOM 3047 C C . LYS A 1 391 ? 23.867 -1.500 -9.017 1.00 80.12 391 LYS A C 1
ATOM 3049 O O . LYS A 1 391 ? 23.485 -2.234 -8.117 1.00 80.12 391 LYS A O 1
ATOM 3054 N N . ASN A 1 392 ? 24.655 -0.444 -8.808 1.00 83.56 392 ASN A N 1
ATOM 3055 C CA . ASN A 1 392 ? 25.254 -0.179 -7.498 1.00 83.56 392 ASN A CA 1
ATOM 3056 C C . ASN A 1 392 ? 24.410 0.756 -6.624 1.00 83.56 392 ASN A C 1
ATOM 3058 O O . ASN A 1 392 ? 24.460 0.621 -5.403 1.00 83.56 392 ASN A O 1
ATOM 3062 N N . ILE A 1 393 ? 23.595 1.646 -7.200 1.00 84.56 393 ILE A N 1
ATOM 3063 C CA . ILE A 1 393 ? 22.817 2.649 -6.445 1.00 84.56 393 ILE A CA 1
ATOM 3064 C C . ILE A 1 393 ? 21.304 2.501 -6.645 1.00 84.56 393 ILE A C 1
ATOM 3066 O O . ILE A 1 393 ? 20.520 2.738 -5.711 1.00 84.56 393 ILE A O 1
ATOM 3070 N N . TYR A 1 394 ? 20.851 2.190 -7.861 1.00 83.12 394 TYR A N 1
ATOM 3071 C CA . TYR A 1 394 ? 19.426 2.266 -8.185 1.00 83.12 394 TYR A CA 1
ATOM 3072 C C . TYR A 1 394 ? 18.637 1.060 -7.670 1.00 83.12 394 TYR A C 1
ATOM 3074 O O . TYR A 1 394 ? 17.671 1.259 -6.929 1.00 83.12 394 TYR A O 1
ATOM 3082 N N . ILE A 1 395 ? 19.028 -0.160 -8.033 1.00 84.12 395 ILE A N 1
ATOM 3083 C CA . ILE A 1 395 ? 18.305 -1.388 -7.652 1.00 84.12 395 ILE A CA 1
ATOM 3084 C C . ILE A 1 395 ? 18.736 -1.944 -6.294 1.00 84.12 395 ILE A C 1
ATOM 3086 O O . ILE A 1 395 ? 18.042 -2.778 -5.722 1.00 84.12 395 ILE A O 1
ATOM 3090 N N . THR A 1 396 ? 19.863 -1.477 -5.771 1.00 88.75 396 THR A N 1
ATOM 3091 C CA . THR A 1 396 ? 20.524 -2.052 -4.605 1.00 88.75 396 THR A CA 1
ATOM 3092 C C . THR A 1 396 ? 19.754 -1.832 -3.298 1.00 88.75 396 THR A C 1
ATOM 3094 O O . THR A 1 396 ? 19.421 -0.682 -2.979 1.00 88.75 396 THR A O 1
ATOM 3097 N N . PRO A 1 397 ? 19.539 -2.872 -2.469 1.00 91.31 397 PRO A N 1
ATOM 3098 C CA . PRO A 1 397 ? 18.706 -2.770 -1.264 1.00 91.31 397 PRO A CA 1
ATOM 3099 C C . PRO A 1 397 ? 19.244 -1.787 -0.229 1.00 91.31 397 PRO A C 1
ATOM 3101 O O . PRO A 1 397 ? 18.509 -0.941 0.285 1.00 91.31 397 PRO A O 1
ATOM 3104 N N . TRP A 1 398 ? 20.543 -1.853 0.068 1.00 90.50 398 TRP A N 1
ATOM 3105 C CA . TRP A 1 398 ? 21.156 -1.007 1.092 1.00 90.50 398 TRP A CA 1
ATOM 3106 C C . TRP A 1 398 ? 21.188 0.473 0.703 1.00 90.50 398 TRP A C 1
ATOM 3108 O O . TRP A 1 398 ? 21.280 1.299 1.590 1.00 90.50 398 TRP A O 1
ATOM 3118 N N . CYS A 1 399 ? 21.018 0.839 -0.572 1.00 89.38 399 CYS A N 1
ATOM 3119 C CA . CYS A 1 399 ? 20.847 2.232 -1.022 1.00 89.38 399 CYS A CA 1
ATOM 3120 C C . CYS A 1 399 ? 19.375 2.692 -1.040 1.00 89.38 399 CYS A C 1
ATOM 3122 O O . CYS A 1 399 ? 19.062 3.825 -1.420 1.00 89.38 399 CYS A O 1
ATOM 3124 N N . ARG A 1 400 ? 18.433 1.808 -0.701 1.00 88.19 400 ARG A N 1
ATOM 3125 C CA . ARG A 1 400 ? 16.980 2.054 -0.750 1.00 88.19 400 ARG A CA 1
ATOM 3126 C C . ARG A 1 400 ? 16.303 1.900 0.611 1.00 88.19 400 ARG A C 1
ATOM 3128 O O . ARG A 1 400 ? 15.216 2.439 0.812 1.00 88.19 400 ARG A O 1
ATOM 3135 N N . ILE A 1 401 ? 16.966 1.231 1.553 1.00 92.69 401 ILE A N 1
ATOM 3136 C CA . ILE A 1 401 ? 16.445 0.936 2.890 1.00 92.69 401 ILE A CA 1
ATOM 3137 C C . ILE A 1 401 ? 16.085 2.193 3.706 1.00 92.69 401 ILE A C 1
ATOM 3139 O O . ILE A 1 401 ? 15.180 2.126 4.536 1.00 92.69 401 ILE A O 1
ATOM 3143 N N . SER A 1 402 ? 16.706 3.355 3.453 1.00 92.62 402 SER A N 1
ATOM 3144 C CA . SER A 1 402 ? 16.406 4.583 4.209 1.00 92.62 402 SER A CA 1
ATOM 3145 C C . SER A 1 402 ? 14.950 5.025 4.075 1.00 92.62 402 SER A C 1
ATOM 3147 O O . SER A 1 402 ? 14.317 5.350 5.078 1.00 92.62 402 SER A O 1
ATOM 3149 N N . ALA A 1 403 ? 14.381 4.978 2.868 1.00 91.25 403 ALA A N 1
ATOM 3150 C CA . ALA A 1 403 ? 12.986 5.348 2.638 1.00 91.25 403 ALA A CA 1
ATOM 3151 C C . ALA A 1 403 ? 12.015 4.383 3.343 1.00 91.25 403 ALA A C 1
ATOM 3153 O O . ALA A 1 403 ? 11.027 4.813 3.941 1.00 91.25 403 ALA A O 1
ATOM 3154 N N . TYR A 1 404 ? 12.329 3.083 3.334 1.00 89.81 404 TYR A N 1
ATOM 3155 C CA . TYR A 1 404 ? 11.561 2.064 4.053 1.00 89.81 404 TYR A CA 1
ATOM 3156 C C . TYR A 1 404 ? 11.606 2.287 5.572 1.00 89.81 404 TYR A C 1
ATOM 3158 O O . TYR A 1 404 ? 10.578 2.250 6.252 1.00 89.81 404 TYR A O 1
ATOM 3166 N N . ALA A 1 405 ? 12.795 2.572 6.104 1.00 92.69 405 ALA A N 1
ATOM 3167 C CA . ALA A 1 405 ? 13.019 2.799 7.523 1.00 92.69 405 ALA A CA 1
ATOM 3168 C C . ALA A 1 405 ? 12.325 4.068 8.041 1.00 92.69 405 ALA A C 1
ATOM 3170 O O . ALA A 1 405 ? 11.747 4.037 9.127 1.00 92.69 405 ALA A O 1
ATOM 3171 N N . VAL A 1 406 ? 12.283 5.150 7.253 1.00 92.81 406 VAL A N 1
ATOM 3172 C CA . VAL A 1 406 ? 11.461 6.332 7.576 1.00 92.81 406 VAL A CA 1
ATOM 3173 C C . VAL A 1 406 ? 9.987 5.944 7.717 1.00 92.81 406 VAL A C 1
ATOM 3175 O O . VAL A 1 406 ? 9.340 6.361 8.676 1.00 92.81 406 VAL A O 1
ATOM 3178 N N . GLY A 1 407 ? 9.473 5.081 6.835 1.00 88.50 407 GLY A N 1
ATOM 3179 C CA . GLY A 1 407 ? 8.121 4.530 6.952 1.00 88.50 407 GLY A CA 1
ATOM 3180 C C . GLY A 1 407 ? 7.889 3.766 8.262 1.00 88.50 407 GLY A C 1
ATOM 3181 O O . GLY A 1 407 ? 6.866 3.976 8.917 1.00 88.50 407 GLY A O 1
ATOM 3182 N N . LEU A 1 408 ? 8.845 2.934 8.698 1.00 89.31 408 LEU A N 1
ATOM 3183 C CA . LEU A 1 408 ? 8.780 2.262 10.006 1.00 89.31 408 LEU A CA 1
ATOM 3184 C C . LEU A 1 408 ? 8.740 3.268 11.162 1.00 89.31 408 LEU A C 1
ATOM 3186 O O . LEU A 1 408 ? 7.895 3.143 12.047 1.00 89.31 408 LEU A O 1
ATOM 3190 N N . ILE A 1 409 ? 9.605 4.287 11.133 1.00 92.44 409 ILE A N 1
ATOM 3191 C CA . ILE A 1 409 ? 9.651 5.350 12.148 1.00 92.44 409 ILE A CA 1
ATOM 3192 C C . ILE A 1 409 ? 8.312 6.091 12.201 1.00 92.44 409 ILE A C 1
ATOM 3194 O O . ILE A 1 409 ? 7.750 6.256 13.284 1.00 92.44 409 ILE A O 1
ATOM 3198 N N . THR A 1 410 ? 7.761 6.491 11.050 1.00 89.38 410 THR A N 1
ATOM 3199 C CA . THR A 1 410 ? 6.433 7.118 10.979 1.00 89.38 410 THR A CA 1
ATOM 3200 C C . THR A 1 410 ? 5.364 6.202 11.573 1.00 89.38 410 THR A C 1
ATOM 3202 O O . THR A 1 410 ? 4.564 6.655 12.389 1.00 89.38 410 THR A O 1
ATOM 3205 N N . GLY A 1 411 ? 5.372 4.908 11.239 1.00 85.12 411 GLY A N 1
ATOM 3206 C CA . GLY A 1 411 ? 4.448 3.928 11.814 1.00 85.12 411 GLY A CA 1
ATOM 3207 C C . GLY A 1 411 ? 4.558 3.826 13.338 1.00 85.12 411 GLY A C 1
ATOM 3208 O O . GLY A 1 411 ? 3.544 3.881 14.032 1.00 85.12 411 GLY A O 1
ATOM 3209 N N . PHE A 1 412 ? 5.776 3.757 13.877 1.00 88.94 412 PHE A N 1
ATOM 3210 C CA . PHE A 1 412 ? 6.022 3.739 15.321 1.00 88.94 412 PHE A CA 1
ATOM 3211 C C . PHE A 1 412 ? 5.524 5.001 16.023 1.00 88.94 412 PHE A C 1
ATOM 3213 O O . PHE A 1 412 ? 4.924 4.903 17.096 1.00 88.94 412 PHE A O 1
ATOM 3220 N N . ILE A 1 413 ? 5.738 6.174 15.423 1.00 89.00 413 ILE A N 1
ATOM 3221 C CA . ILE A 1 413 ? 5.234 7.449 15.944 1.00 89.00 413 ILE A CA 1
ATOM 3222 C C . ILE A 1 413 ? 3.705 7.424 15.976 1.00 89.00 413 ILE A C 1
ATOM 3224 O O . ILE A 1 413 ? 3.128 7.641 17.037 1.00 89.00 413 ILE A O 1
ATOM 3228 N N . VAL A 1 414 ? 3.051 7.086 14.860 1.00 85.25 414 VAL A N 1
ATOM 3229 C CA . VAL A 1 414 ? 1.581 7.050 14.756 1.00 85.25 414 VAL A CA 1
ATOM 3230 C C . VAL A 1 414 ? 0.965 6.092 15.781 1.00 85.25 414 VAL A C 1
ATOM 3232 O O . VAL A 1 414 ? -0.028 6.434 16.423 1.00 85.25 414 VAL A O 1
ATOM 3235 N N . ILE A 1 415 ? 1.560 4.912 15.983 1.00 82.56 415 ILE A N 1
ATOM 3236 C CA . ILE A 1 415 ? 1.069 3.932 16.964 1.00 82.56 415 ILE A CA 1
ATOM 3237 C C . ILE A 1 415 ? 1.251 4.434 18.401 1.00 82.56 415 ILE A C 1
ATOM 3239 O O . ILE A 1 415 ? 0.359 4.251 19.224 1.00 82.56 415 ILE A O 1
ATOM 3243 N N . ASN A 1 416 ? 2.396 5.043 18.719 1.00 85.19 416 ASN A N 1
ATOM 3244 C CA . ASN A 1 416 ? 2.687 5.518 20.074 1.00 85.19 416 ASN A CA 1
ATOM 3245 C C . ASN A 1 416 ? 1.840 6.715 20.483 1.00 85.19 416 ASN A C 1
ATOM 3247 O O . ASN A 1 416 ? 1.453 6.827 21.641 1.00 85.19 416 ASN A O 1
ATOM 3251 N N . VAL A 1 417 ? 1.631 7.620 19.537 1.00 86.19 417 VAL A N 1
ATOM 3252 C CA . VAL A 1 417 ? 0.976 8.901 19.758 1.00 86.19 417 VAL A CA 1
ATOM 3253 C C . VAL A 1 417 ? -0.549 8.749 19.746 1.00 86.19 417 VAL A C 1
ATOM 3255 O O . VAL A 1 417 ? -1.241 9.412 20.515 1.00 86.19 417 VAL A O 1
ATOM 3258 N N . GLY A 1 418 ? -1.076 7.836 18.927 1.00 76.00 418 GLY A N 1
ATOM 3259 C CA . GLY A 1 418 ? -2.512 7.608 18.789 1.00 76.00 418 GLY A CA 1
ATOM 3260 C C . GLY A 1 418 ? -3.200 8.614 17.859 1.00 76.00 418 GLY A C 1
ATOM 3261 O O . GLY A 1 418 ? -2.639 9.640 17.476 1.00 76.00 418 GLY A O 1
ATOM 3262 N N . ARG A 1 419 ? -4.443 8.300 17.467 1.00 74.94 419 ARG A N 1
ATOM 3263 C CA . ARG A 1 419 ? -5.222 9.092 16.492 1.00 74.94 419 ARG A CA 1
ATOM 3264 C C . ARG A 1 419 ? -5.707 10.438 17.043 1.00 74.94 419 ARG A C 1
ATOM 3266 O O . ARG A 1 419 ? -5.902 11.369 16.273 1.00 74.94 419 ARG A O 1
ATOM 3273 N N . GLU A 1 420 ? -5.897 10.547 18.357 1.00 78.06 420 GLU A N 1
ATOM 3274 C CA . GLU A 1 420 ? -6.476 11.738 19.003 1.00 78.06 420 GLU A CA 1
ATOM 3275 C C . GLU A 1 420 ? -5.441 12.789 19.418 1.00 78.06 420 GLU A C 1
ATOM 3277 O O . GLU A 1 420 ? -5.787 13.850 19.941 1.00 78.06 420 GLU A O 1
ATOM 3282 N N . TYR A 1 421 ? -4.159 12.518 19.183 1.00 85.81 421 TYR A N 1
ATOM 3283 C CA . TYR A 1 421 ? -3.104 13.448 19.541 1.00 85.81 421 TYR A CA 1
ATOM 3284 C C . TYR A 1 421 ? -3.227 14.770 18.792 1.00 85.81 421 TYR A C 1
ATOM 3286 O O . TYR A 1 421 ? -3.433 14.798 17.577 1.00 85.81 421 TYR A O 1
ATOM 3294 N N . ARG A 1 422 ? -3.027 15.873 19.519 1.00 88.50 422 ARG A N 1
ATOM 3295 C CA . ARG A 1 422 ? -3.056 17.237 18.985 1.00 88.50 422 ARG A CA 1
ATOM 3296 C C . ARG A 1 422 ? -1.654 17.833 18.991 1.00 88.50 422 ARG A C 1
ATOM 3298 O O . ARG A 1 422 ? -1.042 17.967 20.045 1.00 88.50 422 ARG A O 1
ATOM 3305 N N . LEU A 1 423 ? -1.159 18.212 17.812 1.00 89.94 423 LEU A N 1
ATOM 3306 C CA . LEU A 1 423 ? 0.133 18.888 17.692 1.00 89.94 423 LEU A CA 1
ATOM 3307 C C . LEU A 1 423 ? 0.013 20.339 18.138 1.00 89.94 423 LEU A C 1
ATOM 3309 O O . LEU A 1 423 ? -1.004 20.997 17.909 1.00 89.94 423 LEU A O 1
ATOM 3313 N N . ASN A 1 424 ? 1.106 20.864 18.690 1.00 92.75 424 ASN A N 1
ATOM 3314 C CA . ASN A 1 424 ? 1.241 22.299 18.882 1.00 92.75 424 ASN A CA 1
ATOM 3315 C C . ASN A 1 424 ? 1.144 23.017 17.521 1.00 92.75 424 ASN A C 1
ATOM 3317 O O . ASN A 1 424 ? 1.753 22.585 16.537 1.00 92.75 424 ASN A O 1
ATOM 3321 N N . LYS A 1 425 ? 0.397 24.126 17.465 1.00 91.19 425 LYS A N 1
ATOM 3322 C CA . LYS A 1 425 ? 0.180 24.912 16.240 1.00 91.19 425 LYS A CA 1
ATOM 3323 C C . LYS A 1 425 ? 1.503 25.348 15.608 1.00 91.19 425 LYS A C 1
ATOM 3325 O O . LYS A 1 425 ? 1.652 25.245 14.394 1.00 91.19 425 LYS A O 1
ATOM 3330 N N . THR A 1 426 ? 2.472 25.769 16.418 1.00 92.81 426 THR A N 1
ATOM 3331 C CA . THR A 1 426 ? 3.804 26.179 15.943 1.00 92.81 426 THR A CA 1
ATOM 3332 C C . THR A 1 426 ? 4.571 25.017 15.320 1.00 92.81 426 THR A C 1
ATOM 3334 O O . THR A 1 426 ? 5.054 25.141 14.199 1.00 92.81 426 THR A O 1
ATOM 3337 N N . ALA A 1 427 ? 4.611 23.860 15.987 1.00 92.19 427 ALA A N 1
ATOM 3338 C CA . ALA A 1 427 ? 5.257 22.653 15.468 1.00 92.19 427 ALA A CA 1
ATOM 3339 C C . ALA A 1 427 ? 4.612 22.176 14.157 1.00 92.19 427 ALA A C 1
ATOM 3341 O O . ALA A 1 427 ? 5.309 21.780 13.225 1.00 92.19 427 ALA A O 1
ATOM 3342 N N . LYS A 1 428 ? 3.280 22.272 14.055 1.00 92.94 428 LYS A N 1
ATOM 3343 C CA . LYS A 1 428 ? 2.544 21.956 12.829 1.00 92.94 428 LYS A CA 1
ATOM 3344 C C . LYS A 1 428 ? 2.931 22.886 11.677 1.00 92.94 428 LYS A C 1
ATOM 3346 O O . LYS A 1 428 ? 3.184 22.399 10.576 1.00 92.94 428 LYS A O 1
ATOM 3351 N N . ILE A 1 429 ? 2.979 24.198 11.916 1.00 92.94 429 ILE A N 1
ATOM 3352 C CA . ILE A 1 429 ? 3.360 25.194 10.902 1.00 92.94 429 ILE A CA 1
ATOM 3353 C C . ILE A 1 429 ? 4.803 24.962 10.456 1.00 92.94 429 ILE A C 1
ATOM 3355 O O . ILE A 1 429 ? 5.049 24.812 9.263 1.00 92.94 429 ILE A O 1
ATOM 3359 N N . PHE A 1 430 ? 5.734 24.850 11.405 1.00 95.62 430 PHE A N 1
ATOM 3360 C CA . PHE A 1 430 ? 7.148 24.641 11.105 1.00 95.62 430 PHE A CA 1
ATOM 3361 C C . PHE A 1 430 ? 7.381 23.348 10.319 1.00 95.62 430 PHE A C 1
ATOM 3363 O O . PHE A 1 430 ? 8.030 23.373 9.277 1.00 95.62 430 PHE A O 1
ATOM 3370 N N . GLY A 1 431 ? 6.788 22.233 10.756 1.00 93.88 431 GLY A N 1
ATOM 3371 C CA . GLY A 1 431 ? 6.897 20.964 10.039 1.00 93.88 431 GLY A CA 1
ATOM 3372 C C . GLY A 1 431 ? 6.278 21.017 8.640 1.00 93.88 431 GLY A C 1
ATOM 3373 O O . GLY A 1 431 ? 6.832 20.448 7.706 1.00 93.88 431 GLY A O 1
ATOM 3374 N N . THR A 1 432 ? 5.183 21.763 8.458 1.00 93.25 432 THR A N 1
ATOM 3375 C CA . THR A 1 432 ? 4.561 21.953 7.136 1.00 93.25 432 THR A CA 1
ATOM 3376 C C . THR A 1 432 ? 5.436 22.800 6.207 1.00 93.25 432 THR A C 1
ATOM 3378 O O . THR A 1 432 ? 5.616 22.441 5.049 1.00 93.25 432 THR A O 1
ATOM 3381 N N . ILE A 1 433 ? 6.034 23.887 6.701 1.00 95.69 433 ILE A N 1
ATOM 3382 C CA . ILE A 1 433 ? 6.985 24.699 5.923 1.00 95.69 433 ILE A CA 1
ATOM 3383 C C . ILE A 1 433 ? 8.206 23.857 5.541 1.00 95.69 433 ILE A C 1
ATOM 3385 O O . ILE A 1 433 ? 8.624 23.862 4.383 1.00 95.69 433 ILE A O 1
ATOM 3389 N N . LEU A 1 434 ? 8.733 23.078 6.489 1.00 95.50 434 LEU A N 1
ATOM 3390 C CA . LEU A 1 434 ? 9.872 22.199 6.258 1.00 95.50 434 LEU A CA 1
ATOM 3391 C C . LEU A 1 434 ? 9.593 21.195 5.132 1.00 95.50 434 LEU A C 1
ATOM 3393 O O . LEU A 1 434 ? 10.413 21.070 4.226 1.00 95.50 434 LEU A O 1
ATOM 3397 N N . ILE A 1 435 ? 8.440 20.514 5.130 1.00 94.75 435 ILE A N 1
ATOM 3398 C CA . ILE A 1 435 ? 8.139 19.550 4.059 1.00 94.75 435 ILE A CA 1
ATOM 3399 C C . ILE A 1 435 ? 7.919 20.211 2.697 1.00 94.75 435 ILE A C 1
ATOM 3401 O O . ILE A 1 435 ? 8.259 19.603 1.685 1.00 94.75 435 ILE A O 1
ATOM 3405 N N . ILE A 1 436 ? 7.408 21.445 2.643 1.00 95.12 436 ILE A N 1
ATOM 3406 C CA . ILE A 1 436 ? 7.279 22.198 1.386 1.00 95.12 436 ILE A CA 1
ATOM 3407 C C . ILE A 1 436 ? 8.671 22.501 0.824 1.00 95.12 436 ILE A C 1
ATOM 3409 O O . ILE A 1 436 ? 8.927 22.228 -0.347 1.00 95.12 436 ILE A O 1
ATOM 3413 N N . ILE A 1 437 ? 9.596 22.974 1.665 1.00 95.94 437 ILE A N 1
ATOM 3414 C CA . ILE A 1 437 ? 10.989 23.232 1.271 1.00 95.94 437 ILE A CA 1
ATOM 3415 C C . ILE A 1 437 ? 11.659 21.941 0.785 1.00 95.94 437 ILE A C 1
ATOM 3417 O O . ILE A 1 437 ? 12.244 21.922 -0.296 1.00 95.94 437 ILE A O 1
ATOM 3421 N N . LEU A 1 438 ? 11.531 20.843 1.537 1.00 95.06 438 LEU A N 1
ATOM 3422 C CA . LEU A 1 438 ? 12.095 19.547 1.145 1.00 95.06 438 LEU A CA 1
ATOM 3423 C C . LEU A 1 438 ? 11.515 19.041 -0.181 1.00 95.06 438 LEU A C 1
ATOM 3425 O O . LEU A 1 438 ? 12.252 18.484 -0.991 1.00 95.06 438 LEU A O 1
ATOM 3429 N N . THR A 1 439 ? 10.222 19.264 -0.426 1.00 93.88 439 THR A N 1
ATOM 3430 C CA . THR A 1 439 ? 9.560 18.911 -1.691 1.00 93.88 439 THR A CA 1
ATOM 3431 C C . THR A 1 439 ? 10.148 19.702 -2.856 1.00 93.88 439 THR A C 1
ATOM 3433 O O . THR A 1 439 ? 10.511 19.110 -3.870 1.00 93.88 439 THR A O 1
ATOM 3436 N N . ILE A 1 440 ? 10.307 21.020 -2.700 1.00 93.75 440 ILE A N 1
ATOM 3437 C CA . ILE A 1 440 ? 10.906 21.890 -3.723 1.00 93.75 440 ILE A CA 1
ATOM 3438 C C . ILE A 1 440 ? 12.343 21.448 -4.024 1.00 93.75 440 ILE A C 1
ATOM 3440 O O . ILE A 1 440 ? 12.699 21.293 -5.190 1.00 93.75 440 ILE A O 1
ATOM 3444 N N . ILE A 1 441 ? 13.147 21.165 -2.994 1.00 90.44 441 ILE A N 1
ATOM 3445 C CA . ILE A 1 441 ? 14.519 20.663 -3.166 1.00 90.44 441 ILE A CA 1
ATOM 3446 C C . ILE A 1 441 ? 14.516 19.332 -3.928 1.00 90.44 441 ILE A C 1
ATOM 3448 O O . ILE A 1 441 ? 15.272 19.174 -4.882 1.00 90.44 441 ILE A O 1
ATOM 3452 N N . CYS A 1 442 ? 13.659 18.380 -3.550 1.00 89.75 442 CYS A N 1
ATOM 3453 C CA . CYS A 1 442 ? 13.603 17.077 -4.216 1.00 89.75 442 CYS A CA 1
ATOM 3454 C C . CYS A 1 442 ? 13.235 17.192 -5.703 1.00 89.75 442 CYS A C 1
ATOM 3456 O O . CYS A 1 442 ? 13.783 16.439 -6.506 1.00 89.75 442 CYS A O 1
ATOM 3458 N N . LEU A 1 443 ? 12.340 18.117 -6.065 1.00 88.25 443 LEU A N 1
ATOM 3459 C CA . LEU A 1 443 ? 11.850 18.281 -7.437 1.00 88.25 443 LEU A CA 1
ATOM 3460 C C . LEU A 1 443 ? 12.773 19.123 -8.328 1.00 88.25 443 LEU A C 1
ATOM 3462 O O . LEU A 1 443 ? 12.890 18.826 -9.512 1.00 88.25 443 LEU A O 1
ATOM 3466 N N . PHE A 1 444 ? 13.411 20.165 -7.786 1.00 86.06 444 PHE A N 1
ATOM 3467 C CA . PHE A 1 444 ? 14.091 21.180 -8.600 1.00 86.06 444 PHE A CA 1
ATOM 3468 C C . PHE A 1 444 ? 15.614 21.229 -8.435 1.00 86.06 444 PHE A C 1
ATOM 3470 O O . PHE A 1 444 ? 16.270 21.916 -9.213 1.00 86.06 444 PHE A O 1
ATOM 3477 N N . ALA A 1 445 ? 16.216 20.512 -7.479 1.00 83.19 445 ALA A N 1
ATOM 3478 C CA . ALA A 1 445 ? 17.663 20.609 -7.245 1.00 83.19 445 ALA A CA 1
ATOM 3479 C C . ALA A 1 445 ? 18.528 20.169 -8.443 1.00 83.19 445 ALA A C 1
ATOM 3481 O O . ALA A 1 445 ? 19.632 20.680 -8.605 1.00 83.19 445 ALA A O 1
ATOM 3482 N N . THR A 1 446 ? 18.037 19.261 -9.291 1.00 77.25 446 THR A N 1
ATOM 3483 C CA . THR A 1 446 ? 18.743 18.788 -10.499 1.00 77.25 446 THR A CA 1
ATOM 3484 C C . THR A 1 446 ? 18.351 19.544 -11.771 1.00 77.25 446 THR A C 1
ATOM 3486 O O . THR A 1 446 ? 18.911 19.295 -12.834 1.00 77.25 446 THR A O 1
ATOM 3489 N N . TYR A 1 447 ? 17.406 20.483 -11.684 1.00 76.81 447 TYR A N 1
ATOM 3490 C CA . TYR A 1 447 ? 16.903 21.235 -12.836 1.00 76.81 447 TYR A CA 1
ATOM 3491 C C . TYR A 1 447 ? 17.979 22.068 -13.564 1.00 76.81 447 TYR A C 1
ATOM 3493 O O . TYR A 1 447 ? 17.980 22.058 -14.796 1.00 76.81 447 TYR A O 1
ATOM 3501 N N . PRO A 1 448 ? 18.919 22.750 -12.868 1.00 73.25 448 PRO A N 1
ATOM 3502 C CA . PRO A 1 448 ? 19.976 23.511 -13.538 1.00 73.25 448 PRO A CA 1
ATOM 3503 C C . PRO A 1 448 ? 20.881 22.645 -14.419 1.00 73.25 448 PRO A C 1
ATOM 3505 O O . PRO A 1 448 ? 21.222 23.066 -15.517 1.00 73.25 448 PRO A O 1
ATOM 3508 N N . ASP A 1 449 ? 21.214 21.426 -13.981 1.00 68.00 449 ASP A N 1
ATOM 3509 C CA . ASP A 1 449 ? 22.037 20.491 -14.766 1.00 68.00 449 ASP A CA 1
ATOM 3510 C C . ASP A 1 449 ? 21.351 20.118 -16.080 1.00 68.00 449 ASP A C 1
ATOM 3512 O O . ASP A 1 449 ? 21.964 20.145 -17.142 1.00 68.00 449 ASP A O 1
ATOM 3516 N N . TYR A 1 450 ? 20.049 19.832 -15.998 1.00 65.50 450 TYR A N 1
ATOM 3517 C CA . TYR A 1 450 ? 19.264 19.334 -17.121 1.00 65.50 450 TYR A CA 1
ATOM 3518 C C . TYR A 1 450 ? 19.085 20.368 -18.242 1.00 65.50 450 TYR A C 1
ATOM 3520 O O . TYR A 1 450 ? 19.045 20.003 -19.413 1.00 65.50 450 TYR A O 1
ATOM 3528 N N . ILE A 1 451 ? 18.957 21.655 -17.902 1.00 65.88 451 ILE A N 1
ATOM 3529 C CA . ILE A 1 451 ? 18.677 22.713 -18.890 1.00 65.88 451 ILE A CA 1
ATOM 3530 C C . ILE A 1 451 ? 19.925 23.477 -19.302 1.00 65.88 451 ILE A C 1
ATOM 3532 O O . ILE A 1 451 ? 20.078 23.815 -20.473 1.00 65.88 451 ILE A O 1
ATOM 3536 N N . LEU A 1 452 ? 20.786 23.809 -18.342 1.00 62.66 452 LEU A N 1
ATOM 3537 C CA . LEU A 1 452 ? 21.914 24.699 -18.598 1.00 62.66 452 LEU A CA 1
ATOM 3538 C C . LEU A 1 452 ? 23.166 23.927 -19.016 1.00 62.66 452 LEU A C 1
ATOM 3540 O O . LEU A 1 452 ? 24.151 24.569 -19.371 1.00 62.66 452 LEU A O 1
ATOM 3544 N N . ALA A 1 453 ? 23.151 22.585 -18.933 1.00 64.81 453 ALA A N 1
ATOM 3545 C CA . ALA A 1 453 ? 24.327 21.722 -19.085 1.00 64.81 453 ALA A CA 1
ATOM 3546 C C . ALA A 1 453 ? 25.536 22.243 -18.279 1.00 64.81 453 ALA A C 1
ATOM 3548 O O . ALA A 1 453 ? 26.692 22.034 -18.641 1.00 64.81 453 ALA A O 1
ATOM 3549 N N . SER A 1 454 ? 25.263 22.983 -17.198 1.00 61.22 454 SER A N 1
ATOM 3550 C CA . SER A 1 454 ? 26.259 23.801 -16.510 1.00 61.22 454 SER A CA 1
ATOM 3551 C C . SER A 1 454 ? 27.151 22.982 -15.582 1.00 61.22 454 SER A C 1
ATOM 3553 O O . SER A 1 454 ? 28.095 23.537 -15.030 1.00 61.22 454 SER A O 1
ATOM 3555 N N . GLY A 1 455 ? 26.846 21.693 -15.398 1.00 64.62 455 GLY A N 1
ATOM 3556 C CA . GLY A 1 455 ? 27.531 20.802 -14.473 1.00 64.62 455 GLY A CA 1
ATOM 3557 C C . GLY A 1 455 ? 27.288 21.221 -13.026 1.00 64.62 455 GLY A C 1
ATOM 3558 O O . GLY A 1 455 ? 27.918 22.145 -12.509 1.00 64.62 455 GLY A O 1
ATOM 3559 N N . LEU A 1 456 ? 26.379 20.549 -12.324 1.00 72.25 456 LEU A N 1
ATOM 3560 C CA . LEU A 1 456 ? 26.239 20.735 -10.879 1.00 72.25 456 LEU A CA 1
ATOM 3561 C C . LEU A 1 456 ? 27.533 20.332 -10.157 1.00 72.25 456 LEU A C 1
ATOM 3563 O O . LEU A 1 456 ? 28.152 19.310 -10.457 1.00 72.25 456 LEU A O 1
ATOM 3567 N N . ASN A 1 457 ? 27.907 21.102 -9.128 1.00 80.88 457 ASN A N 1
ATOM 3568 C CA . ASN A 1 457 ? 29.015 20.734 -8.248 1.00 80.88 457 ASN A CA 1
ATOM 3569 C C . ASN A 1 457 ? 28.818 19.306 -7.719 1.00 80.88 457 ASN A C 1
ATOM 3571 O O . ASN A 1 457 ? 27.763 18.978 -7.169 1.00 80.88 457 ASN A O 1
ATOM 3575 N N . ARG A 1 458 ? 29.865 18.473 -7.808 1.00 78.31 458 ARG A N 1
ATOM 3576 C CA . ARG A 1 458 ? 29.846 17.066 -7.365 1.00 78.31 458 ARG A CA 1
ATOM 3577 C C . ARG A 1 458 ? 29.308 16.912 -5.939 1.00 78.31 458 ARG A C 1
ATOM 3579 O O . ARG A 1 458 ? 28.559 15.981 -5.671 1.00 78.31 458 ARG A O 1
ATOM 3586 N N . SER A 1 459 ? 29.640 17.833 -5.035 1.00 83.44 459 SER A N 1
ATOM 3587 C CA . SER A 1 459 ? 29.140 17.840 -3.654 1.00 83.44 459 SER A CA 1
ATOM 3588 C C . SER A 1 459 ? 27.614 17.960 -3.567 1.00 83.44 459 SER A C 1
ATOM 3590 O O . SER A 1 459 ? 26.996 17.264 -2.763 1.00 83.44 459 SER A O 1
ATOM 3592 N N . ILE A 1 460 ? 26.998 18.779 -4.423 1.00 82.88 460 ILE A N 1
ATOM 3593 C CA . ILE A 1 460 ? 25.541 18.951 -4.500 1.00 82.88 460 ILE A CA 1
ATOM 3594 C C . ILE A 1 460 ? 24.896 17.681 -5.054 1.00 82.88 460 ILE A C 1
ATOM 3596 O O . ILE A 1 460 ? 23.920 17.198 -4.485 1.00 82.88 460 ILE A O 1
ATOM 3600 N N . VAL A 1 461 ? 25.475 17.096 -6.105 1.00 80.19 461 VAL A N 1
ATOM 3601 C CA . VAL A 1 461 ? 25.000 15.834 -6.692 1.00 80.19 461 VAL A CA 1
ATOM 3602 C C . VAL A 1 461 ? 25.056 14.701 -5.663 1.00 80.19 461 VAL A C 1
ATOM 3604 O O . VAL A 1 461 ? 24.075 13.984 -5.467 1.00 80.19 461 VAL A O 1
ATOM 3607 N N . VAL A 1 462 ? 26.174 14.573 -4.944 1.00 85.25 462 VAL A N 1
ATOM 3608 C CA . VAL A 1 462 ? 26.357 13.563 -3.892 1.00 85.25 462 VAL A CA 1
ATOM 3609 C C . VAL A 1 462 ? 25.359 13.763 -2.751 1.00 85.25 462 VAL A C 1
ATOM 3611 O O . VAL A 1 462 ? 24.724 12.797 -2.316 1.00 85.25 462 VAL A O 1
ATOM 3614 N N . ALA A 1 463 ? 25.172 15.003 -2.291 1.00 88.25 463 ALA A N 1
ATOM 3615 C CA . ALA A 1 463 ? 24.191 15.325 -1.259 1.00 88.25 463 ALA A CA 1
ATOM 3616 C C . ALA A 1 463 ? 22.765 14.994 -1.719 1.00 88.25 463 ALA A C 1
ATOM 3618 O O . ALA A 1 463 ? 22.015 14.336 -0.993 1.00 88.25 463 ALA A O 1
ATOM 3619 N N . TYR A 1 464 ? 22.407 15.380 -2.944 1.00 87.06 464 TYR A N 1
ATOM 3620 C CA . TYR A 1 464 ? 21.093 15.119 -3.518 1.00 87.06 464 TYR A CA 1
ATOM 3621 C C . TYR A 1 464 ? 20.813 13.618 -3.634 1.00 87.06 464 TYR A C 1
ATOM 3623 O O . TYR A 1 464 ? 19.783 13.150 -3.148 1.00 87.06 464 TYR A O 1
ATOM 3631 N N . GLN A 1 465 ? 21.730 12.833 -4.201 1.00 84.00 465 GLN A N 1
ATOM 3632 C CA . GLN A 1 465 ? 21.523 11.388 -4.347 1.00 84.00 465 GLN A CA 1
ATOM 3633 C C . GLN A 1 465 ? 21.409 10.663 -3.008 1.00 84.00 465 GLN A C 1
ATOM 3635 O O . GLN A 1 465 ? 20.626 9.721 -2.879 1.00 84.00 465 GLN A O 1
ATOM 3640 N N . SER A 1 466 ? 22.166 11.108 -2.006 1.00 89.12 466 SER A N 1
ATOM 3641 C CA . SER A 1 466 ? 22.196 10.462 -0.692 1.00 89.12 466 SER A CA 1
ATOM 3642 C C . SER A 1 466 ? 20.965 10.799 0.155 1.00 89.12 466 SER A C 1
ATOM 3644 O O . SER A 1 466 ? 20.521 9.970 0.950 1.00 89.12 466 SER A O 1
ATOM 3646 N N . LEU A 1 467 ? 20.394 12.000 -0.006 1.00 91.19 467 LEU A N 1
ATOM 3647 C CA . LEU A 1 467 ? 19.342 12.517 0.878 1.00 91.19 467 LEU A CA 1
ATOM 3648 C C . LEU A 1 467 ? 17.944 12.543 0.253 1.00 91.19 467 LEU A C 1
ATOM 3650 O O . LEU A 1 467 ? 16.972 12.340 0.980 1.00 91.19 467 LEU A O 1
ATOM 3654 N N . SER A 1 468 ? 17.817 12.750 -1.061 1.00 88.56 468 SER A N 1
ATOM 3655 C CA . SER A 1 468 ? 16.525 12.976 -1.740 1.00 88.56 468 SER A CA 1
ATOM 3656 C C . SER A 1 468 ? 15.484 11.893 -1.447 1.00 88.56 468 SER A C 1
ATOM 3658 O O . SER A 1 468 ? 14.347 12.201 -1.097 1.00 88.56 468 SER A O 1
ATOM 3660 N N . ARG A 1 469 ? 15.872 10.612 -1.497 1.00 86.62 469 ARG A N 1
ATOM 3661 C CA . ARG A 1 469 ? 14.985 9.467 -1.207 1.00 86.62 469 ARG A CA 1
ATOM 3662 C C . ARG A 1 469 ? 14.458 9.500 0.230 1.00 86.62 469 ARG A C 1
ATOM 3664 O O . ARG A 1 469 ? 13.280 9.242 0.470 1.00 86.62 469 ARG A O 1
ATOM 3671 N N . THR A 1 470 ? 15.332 9.828 1.180 1.00 91.44 470 THR A N 1
ATOM 3672 C CA . THR A 1 470 ? 14.995 9.931 2.605 1.00 91.44 470 THR A CA 1
ATOM 3673 C C . THR A 1 470 ? 14.108 11.148 2.858 1.00 91.44 470 THR A C 1
ATOM 3675 O O . THR A 1 470 ? 13.101 11.035 3.550 1.00 91.44 470 THR A O 1
ATOM 3678 N N . PHE A 1 471 ? 14.429 12.296 2.257 1.00 93.44 471 PHE A N 1
ATOM 3679 C CA . PHE A 1 471 ? 13.624 13.515 2.351 1.00 93.44 471 PHE A CA 1
ATOM 3680 C C . PHE A 1 471 ? 12.228 13.317 1.776 1.00 93.44 471 PHE A C 1
ATOM 3682 O O . PHE A 1 471 ? 11.252 13.651 2.444 1.00 93.44 471 PHE A O 1
ATOM 3689 N N . TRP A 1 472 ? 12.114 12.688 0.607 1.00 91.81 472 TRP A N 1
ATOM 3690 C CA . TRP A 1 472 ? 10.821 12.344 0.026 1.00 91.81 472 TRP A CA 1
ATOM 3691 C C . TRP A 1 472 ? 10.001 11.439 0.954 1.00 91.81 472 TRP A C 1
ATOM 3693 O O . TRP A 1 472 ? 8.824 11.698 1.203 1.00 91.81 472 TRP A O 1
ATOM 3703 N N . ALA A 1 473 ? 10.627 10.420 1.548 1.00 91.88 473 ALA A N 1
ATOM 3704 C CA . ALA A 1 473 ? 9.957 9.561 2.521 1.00 91.88 473 ALA A CA 1
ATOM 3705 C C . ALA A 1 473 ? 9.506 10.328 3.778 1.00 91.88 473 ALA A C 1
ATOM 3707 O O . ALA A 1 473 ? 8.420 10.058 4.288 1.00 91.88 473 ALA A O 1
ATOM 3708 N N . ILE A 1 474 ? 10.287 11.305 4.258 1.00 93.06 474 ILE A N 1
ATOM 3709 C CA . ILE A 1 474 ? 9.919 12.169 5.396 1.00 93.06 474 ILE A CA 1
ATOM 3710 C C . ILE A 1 474 ? 8.723 13.058 5.039 1.00 93.06 474 ILE A C 1
ATOM 3712 O O . ILE A 1 474 ? 7.806 13.185 5.850 1.00 93.06 474 ILE A O 1
ATOM 3716 N N . VAL A 1 475 ? 8.697 13.631 3.831 1.00 93.56 475 VAL A N 1
ATOM 3717 C CA . VAL A 1 475 ? 7.563 14.424 3.329 1.00 93.56 475 VAL A CA 1
ATOM 3718 C C . VAL A 1 475 ? 6.281 13.590 3.360 1.00 93.56 475 VAL A C 1
ATOM 3720 O O . VAL A 1 475 ? 5.289 14.000 3.968 1.00 93.56 475 VAL A O 1
ATOM 3723 N N . ILE A 1 476 ? 6.313 12.387 2.779 1.00 90.56 476 ILE A N 1
ATOM 3724 C CA . ILE A 1 476 ? 5.161 11.475 2.787 1.00 90.56 476 ILE A CA 1
ATOM 3725 C C . ILE A 1 476 ? 4.810 11.044 4.218 1.00 90.56 476 ILE A C 1
ATOM 3727 O O . ILE A 1 476 ? 3.635 11.028 4.583 1.00 90.56 476 ILE A O 1
ATOM 3731 N N . GLY A 1 477 ? 5.806 10.752 5.057 1.00 90.44 477 GLY A N 1
ATOM 3732 C CA . GLY A 1 477 ? 5.615 10.379 6.458 1.00 90.44 477 GLY A CA 1
ATOM 3733 C C . GLY A 1 477 ? 4.917 11.465 7.280 1.00 90.44 477 GLY A C 1
ATOM 3734 O O . GLY A 1 477 ? 4.003 11.166 8.048 1.00 90.44 477 GLY A O 1
ATOM 3735 N N . TRP A 1 478 ? 5.271 12.735 7.074 1.00 93.31 478 TRP A N 1
ATOM 3736 C CA . TRP A 1 478 ? 4.618 13.873 7.724 1.00 93.31 478 TRP A CA 1
ATOM 3737 C C . TRP A 1 478 ? 3.164 14.043 7.275 1.00 93.31 478 TRP A C 1
ATOM 3739 O O . TRP A 1 478 ? 2.277 14.227 8.111 1.00 93.31 478 TRP A O 1
ATOM 3749 N N . ILE A 1 479 ? 2.895 13.928 5.968 1.00 91.69 479 ILE A N 1
ATOM 3750 C CA . ILE A 1 479 ? 1.527 13.973 5.427 1.00 91.69 479 ILE A CA 1
ATOM 3751 C C . ILE A 1 479 ? 0.688 12.840 6.029 1.00 91.69 479 ILE A C 1
ATOM 3753 O O . ILE A 1 479 ? -0.418 13.087 6.515 1.00 91.69 479 ILE A O 1
ATOM 3757 N N . LEU A 1 480 ? 1.224 11.616 6.056 1.00 87.25 480 LEU A N 1
ATOM 3758 C CA . LEU A 1 480 ? 0.567 10.457 6.661 1.00 87.25 480 LEU A CA 1
ATOM 3759 C C . LEU A 1 480 ? 0.293 10.675 8.150 1.00 87.25 480 LEU A C 1
ATOM 3761 O O . LEU A 1 480 ? -0.814 10.402 8.611 1.00 87.25 480 LEU A O 1
ATOM 3765 N N . PHE A 1 481 ? 1.258 11.209 8.895 1.00 89.00 481 PHE A N 1
ATOM 3766 C CA . PHE A 1 481 ? 1.101 11.521 10.311 1.00 89.00 481 PHE A CA 1
ATOM 3767 C C . PHE A 1 481 ? -0.027 12.538 10.550 1.00 89.00 481 PHE A C 1
ATOM 3769 O O . PHE A 1 481 ? -0.926 12.276 11.356 1.00 89.00 481 PHE A O 1
ATOM 3776 N N . LEU A 1 482 ? -0.063 13.641 9.796 1.00 90.75 482 LEU A N 1
ATOM 3777 C CA . LEU A 1 482 ? -1.140 14.635 9.883 1.00 90.75 482 LEU A CA 1
ATOM 3778 C C . LEU A 1 482 ? -2.509 14.062 9.491 1.00 90.75 482 LEU A C 1
ATOM 3780 O O . LEU A 1 482 ? -3.512 14.389 10.126 1.00 90.75 482 LEU A O 1
ATOM 3784 N N . CYS A 1 483 ? -2.577 13.210 8.467 1.00 86.50 483 CYS A N 1
ATOM 3785 C CA . CYS A 1 483 ? -3.831 12.568 8.064 1.00 86.50 483 CYS A CA 1
ATOM 3786 C C . CYS A 1 483 ? -4.313 11.567 9.125 1.00 86.50 483 CYS A C 1
ATOM 3788 O O . CYS A 1 483 ? -5.486 11.570 9.490 1.00 86.50 483 CYS A O 1
ATOM 3790 N N . SER A 1 484 ? -3.400 10.776 9.697 1.00 83.75 484 SER A N 1
ATOM 3791 C CA . SER A 1 484 ? -3.716 9.773 10.725 1.00 83.75 484 SER A CA 1
ATOM 3792 C C . SER A 1 484 ? -4.186 10.364 12.059 1.00 83.75 484 SER A C 1
ATOM 3794 O O . SER A 1 484 ? -4.914 9.701 12.792 1.00 83.75 484 SER A O 1
ATOM 3796 N N . THR A 1 485 ? -3.793 11.607 12.354 1.00 82.75 485 THR A N 1
ATOM 3797 C CA . THR A 1 485 ? -4.182 12.362 13.560 1.00 82.75 485 THR A CA 1
ATOM 3798 C C . THR A 1 485 ? -5.351 13.322 13.310 1.00 82.75 485 THR A C 1
ATOM 3800 O O . THR A 1 485 ? -5.630 14.192 14.131 1.00 82.75 485 THR A O 1
ATOM 3803 N N . HIS A 1 486 ? -6.027 13.215 12.157 1.00 83.69 486 HIS A N 1
ATOM 3804 C CA . HIS A 1 486 ? -7.133 14.091 11.734 1.00 83.69 486 HIS A CA 1
ATOM 3805 C C . HIS A 1 486 ? -6.774 15.587 11.618 1.00 83.69 486 HIS A C 1
ATOM 3807 O O . HIS A 1 486 ? -7.648 16.453 11.598 1.00 83.69 486 HIS A O 1
ATOM 3813 N N . GLN A 1 487 ? -5.489 15.915 11.475 1.00 85.69 487 GLN A N 1
ATOM 3814 C CA . GLN A 1 487 ? -4.981 17.288 11.388 1.00 85.69 487 GLN A CA 1
ATOM 3815 C C . GLN A 1 487 ? -4.575 17.716 9.968 1.00 85.69 487 GLN A C 1
ATOM 3817 O O . GLN A 1 487 ? -4.162 18.863 9.778 1.00 85.69 487 GLN A O 1
ATOM 3822 N N . GLY A 1 488 ? -4.711 16.841 8.969 1.00 84.00 488 GLY A N 1
ATOM 3823 C CA . GLY A 1 488 ? -4.341 17.104 7.570 1.00 84.00 488 GLY A CA 1
ATOM 3824 C C . GLY A 1 488 ? -5.287 18.027 6.785 1.00 84.00 488 GLY A C 1
ATOM 3825 O O . GLY A 1 488 ? -4.965 18.399 5.661 1.00 84.00 488 GLY A O 1
ATOM 3826 N N . GLY A 1 489 ? -6.443 18.414 7.338 1.00 87.94 489 GLY A N 1
ATOM 3827 C CA . GLY A 1 489 ? -7.361 19.376 6.709 1.00 87.94 489 GLY A CA 1
ATOM 3828 C C . GLY A 1 489 ? -7.794 18.973 5.291 1.00 87.94 489 GLY A C 1
ATOM 3829 O O . GLY A 1 489 ? -8.301 17.870 5.086 1.00 87.94 489 GLY A O 1
ATOM 3830 N N . ILE A 1 490 ? -7.571 19.863 4.315 1.00 89.44 490 ILE A N 1
ATOM 3831 C CA . ILE A 1 490 ? -7.914 19.649 2.895 1.00 89.44 490 ILE A CA 1
ATOM 3832 C C . ILE A 1 490 ? -7.192 18.423 2.329 1.00 89.44 490 ILE A C 1
ATOM 3834 O O . ILE A 1 490 ? -7.807 17.627 1.624 1.00 89.44 490 ILE A O 1
ATOM 3838 N N . VAL A 1 491 ? -5.918 18.234 2.683 1.00 87.56 491 VAL A N 1
ATOM 3839 C CA . VAL A 1 491 ? -5.116 17.100 2.204 1.00 87.56 491 VAL A CA 1
ATOM 3840 C C . VAL A 1 491 ? -5.730 15.786 2.675 1.00 87.56 491 VAL A C 1
ATOM 3842 O O . VAL A 1 491 ? -5.906 14.873 1.876 1.00 87.56 491 VAL A O 1
ATOM 3845 N N . ASN A 1 492 ? -6.149 15.714 3.943 1.00 85.88 492 ASN A N 1
ATOM 3846 C CA . ASN A 1 492 ? -6.824 14.524 4.457 1.00 85.88 492 ASN A CA 1
ATOM 3847 C C . ASN A 1 492 ? -8.152 14.271 3.731 1.00 85.88 492 ASN A C 1
ATOM 3849 O O . ASN A 1 492 ? -8.422 13.136 3.371 1.00 85.88 492 ASN A O 1
ATOM 3853 N N . LYS A 1 493 ? -8.951 15.317 3.470 1.00 82.88 493 LYS A N 1
ATOM 3854 C CA . LYS A 1 493 ? -10.225 15.202 2.736 1.00 82.88 493 LYS A CA 1
ATOM 3855 C C . LYS A 1 493 ? -10.030 14.703 1.299 1.00 82.88 493 LYS A C 1
ATOM 3857 O O . LYS A 1 493 ? -10.833 13.914 0.815 1.00 82.88 493 LYS A O 1
ATOM 3862 N N . PHE A 1 494 ? -8.979 15.165 0.624 1.00 86.56 494 PHE A N 1
ATOM 3863 C CA . PHE A 1 494 ? -8.654 14.741 -0.736 1.00 86.56 494 PHE A CA 1
ATOM 3864 C C . PHE A 1 494 ? -8.133 13.301 -0.777 1.00 86.56 494 PHE A C 1
ATOM 3866 O O . PHE A 1 494 ? -8.611 12.506 -1.580 1.00 86.56 494 PHE A O 1
ATOM 3873 N N . LEU A 1 495 ? -7.192 12.943 0.104 1.00 81.25 495 LEU A N 1
ATOM 3874 C CA . LEU A 1 495 ? -6.584 11.607 0.132 1.00 81.25 495 LEU A CA 1
ATOM 3875 C C . LEU A 1 495 ? -7.530 10.521 0.663 1.00 81.25 495 LEU A C 1
ATOM 3877 O O . LEU A 1 495 ? -7.376 9.358 0.303 1.00 81.25 495 LEU A O 1
ATOM 3881 N N . SER A 1 496 ? -8.516 10.876 1.491 1.00 79.50 496 SER A N 1
ATOM 3882 C CA . SER A 1 496 ? -9.544 9.945 1.978 1.00 79.50 496 SER A CA 1
ATOM 3883 C C . SER A 1 496 ? -10.758 9.825 1.053 1.00 79.50 496 SER A C 1
ATOM 3885 O O . SER A 1 496 ? -11.724 9.139 1.391 1.00 79.50 496 SER A O 1
ATOM 3887 N N . TRP A 1 497 ? -10.736 10.484 -0.110 1.00 80.00 497 TRP A N 1
ATOM 3888 C CA . TRP A 1 497 ? -11.876 10.505 -1.017 1.00 80.00 497 TRP A CA 1
ATOM 3889 C C . TRP A 1 497 ? -12.177 9.091 -1.566 1.00 80.00 497 TRP A C 1
ATOM 3891 O O . TRP A 1 497 ? -11.261 8.433 -2.068 1.00 80.00 497 TRP A O 1
ATOM 3901 N N . PRO A 1 498 ? -13.437 8.597 -1.524 1.00 77.12 498 PRO A N 1
ATOM 3902 C CA . PRO A 1 498 ? -13.751 7.214 -1.895 1.00 77.12 498 PRO A CA 1
ATOM 3903 C C . PRO A 1 498 ? -13.425 6.839 -3.342 1.00 77.12 498 PRO A C 1
ATOM 3905 O O . PRO A 1 498 ? -13.254 5.656 -3.628 1.00 77.12 498 PRO A O 1
ATOM 3908 N N . ILE A 1 499 ? -13.284 7.819 -4.242 1.00 83.06 499 ILE A N 1
ATOM 3909 C CA . ILE A 1 499 ? -12.870 7.580 -5.632 1.00 83.06 499 ILE A CA 1
ATOM 3910 C C . ILE A 1 499 ? -11.492 6.907 -5.726 1.00 83.06 499 ILE A C 1
ATOM 3912 O O . ILE A 1 499 ? -11.235 6.151 -6.661 1.00 83.06 499 ILE A O 1
ATOM 3916 N N . TRP A 1 500 ? -10.623 7.111 -4.728 1.00 80.75 500 TRP A N 1
ATOM 3917 C CA . TRP A 1 500 ? -9.310 6.471 -4.664 1.00 80.75 500 TRP A CA 1
ATOM 3918 C C . TRP A 1 500 ? -9.380 5.000 -4.265 1.00 80.75 500 TRP A C 1
ATOM 3920 O O . TRP A 1 500 ? -8.450 4.258 -4.559 1.00 80.75 500 TRP A O 1
ATOM 3930 N N . ALA A 1 501 ? -10.454 4.545 -3.615 1.00 76.88 501 ALA A N 1
ATOM 3931 C CA . ALA A 1 501 ? -10.558 3.178 -3.112 1.00 76.88 501 ALA A CA 1
ATOM 3932 C C . ALA A 1 501 ? -10.422 2.093 -4.205 1.00 76.88 501 ALA A C 1
ATOM 3934 O O . ALA A 1 501 ? -9.631 1.168 -3.998 1.00 76.88 501 ALA A O 1
ATOM 3935 N N . PRO A 1 502 ? -11.127 2.155 -5.357 1.00 80.00 502 PRO A N 1
ATOM 3936 C CA . PRO A 1 502 ? -10.929 1.178 -6.430 1.00 80.00 502 PRO A CA 1
ATOM 3937 C C . PRO A 1 502 ? -9.518 1.244 -7.031 1.00 80.00 502 PRO A C 1
ATOM 3939 O O . PRO A 1 502 ? -8.899 0.203 -7.228 1.00 80.00 502 PRO A O 1
ATOM 3942 N N . LEU A 1 503 ? -8.973 2.445 -7.247 1.00 82.44 503 LEU A N 1
ATOM 3943 C CA . LEU A 1 503 ? -7.628 2.625 -7.809 1.00 82.44 503 LEU A CA 1
ATOM 3944 C C . LEU A 1 503 ? -6.542 2.087 -6.871 1.00 82.44 503 LEU A C 1
ATOM 3946 O O . LEU A 1 503 ? -5.644 1.370 -7.303 1.00 82.44 503 LEU A O 1
ATOM 3950 N N . ALA A 1 504 ? -6.669 2.353 -5.570 1.00 78.38 504 ALA A N 1
ATOM 3951 C CA . ALA A 1 504 ? -5.763 1.834 -4.556 1.00 78.38 504 ALA A CA 1
ATOM 3952 C C . ALA A 1 504 ? -5.751 0.301 -4.560 1.00 78.38 504 ALA A C 1
ATOM 3954 O O . ALA A 1 504 ? -4.675 -0.291 -4.528 1.00 78.38 504 ALA A O 1
ATOM 3955 N N . ARG A 1 505 ? -6.925 -0.345 -4.661 1.00 76.56 505 ARG A N 1
ATOM 3956 C CA . ARG A 1 505 ? -7.052 -1.815 -4.712 1.00 76.56 505 ARG A CA 1
ATOM 3957 C C . ARG A 1 505 ? -6.365 -2.434 -5.928 1.00 76.56 505 ARG A C 1
ATOM 3959 O O . ARG A 1 505 ? -5.820 -3.519 -5.794 1.00 76.56 505 ARG A O 1
ATOM 3966 N N . LEU A 1 506 ? -6.365 -1.746 -7.069 1.00 86.25 506 LEU A N 1
ATOM 3967 C CA . LEU A 1 506 ? -5.722 -2.202 -8.306 1.00 86.25 506 LEU A CA 1
ATOM 3968 C C . LEU A 1 506 ? -4.229 -1.853 -8.381 1.00 86.25 506 LEU A C 1
ATOM 3970 O O . LEU A 1 506 ? -3.546 -2.299 -9.299 1.00 86.25 506 LEU A O 1
ATOM 3974 N N . ASN A 1 507 ? -3.709 -1.054 -7.444 1.00 85.38 507 ASN A N 1
ATOM 3975 C CA . ASN A 1 507 ? -2.387 -0.439 -7.560 1.00 85.38 507 ASN A CA 1
ATOM 3976 C C . ASN A 1 507 ? -1.250 -1.460 -7.719 1.00 85.38 507 ASN A C 1
ATOM 3978 O O . ASN A 1 507 ? -0.322 -1.216 -8.482 1.00 85.38 507 ASN A O 1
ATOM 3982 N N . TYR A 1 508 ? -1.320 -2.611 -7.040 1.00 87.56 508 TYR A N 1
ATOM 3983 C CA . TYR A 1 508 ? -0.293 -3.648 -7.181 1.00 87.56 508 TYR A CA 1
ATOM 3984 C C . TYR A 1 508 ? -0.292 -4.267 -8.584 1.00 87.56 508 TYR A C 1
ATOM 3986 O O . TYR A 1 508 ? 0.745 -4.305 -9.243 1.00 87.56 508 TYR A O 1
ATOM 3994 N N . SER A 1 509 ? -1.461 -4.677 -9.074 1.00 91.06 509 SER A N 1
ATOM 3995 C CA . SER A 1 509 ? -1.609 -5.219 -10.426 1.00 91.06 509 SER A CA 1
ATOM 3996 C C . SER A 1 509 ? -1.268 -4.179 -11.502 1.00 91.06 509 SER A C 1
ATOM 3998 O O . SER A 1 509 ? -0.566 -4.493 -12.460 1.00 91.06 509 SER A O 1
ATOM 4000 N N . CYS A 1 510 ? -1.649 -2.913 -11.312 1.00 92.75 510 CYS A N 1
ATOM 4001 C CA . CYS A 1 510 ? -1.249 -1.808 -12.189 1.00 92.75 510 CYS A CA 1
ATOM 4002 C C . CYS A 1 510 ? 0.272 -1.619 -12.200 1.00 92.75 510 CYS A C 1
ATOM 4004 O O . CYS A 1 510 ? 0.876 -1.474 -13.262 1.00 92.75 510 CYS A O 1
ATOM 4006 N N . TYR A 1 511 ? 0.910 -1.675 -11.031 1.00 91.00 511 TYR A N 1
ATOM 4007 C CA . TYR A 1 511 ? 2.360 -1.606 -10.913 1.00 91.00 511 TYR A CA 1
ATOM 4008 C C . TYR A 1 511 ? 3.069 -2.778 -11.611 1.00 91.00 511 TYR A C 1
ATOM 4010 O O . TYR A 1 511 ? 4.137 -2.587 -12.177 1.00 91.00 511 TYR A O 1
ATOM 4018 N N . LEU A 1 512 ? 2.498 -3.978 -11.650 1.00 90.94 512 LEU A N 1
ATOM 4019 C CA . LEU A 1 512 ? 3.115 -5.072 -12.400 1.00 90.94 512 LEU A CA 1
ATOM 4020 C C . LEU A 1 512 ? 2.936 -4.926 -13.920 1.00 90.94 512 LEU A C 1
ATOM 4022 O O . LEU A 1 512 ? 3.854 -5.219 -14.682 1.00 90.94 512 LEU A O 1
ATOM 4026 N N . VAL A 1 513 ? 1.770 -4.453 -14.363 1.00 93.00 513 VAL A N 1
ATOM 4027 C CA . VAL A 1 513 ? 1.397 -4.442 -15.786 1.00 93.00 513 VAL A CA 1
ATOM 4028 C C . VAL A 1 513 ? 1.906 -3.208 -16.539 1.00 93.00 513 VAL A C 1
ATOM 4030 O O . VAL A 1 513 ? 2.181 -3.302 -17.735 1.00 93.00 513 VAL A O 1
ATOM 4033 N N . HIS A 1 514 ? 2.070 -2.057 -15.874 1.00 92.44 514 HIS A N 1
ATOM 4034 C CA . HIS A 1 514 ? 2.386 -0.799 -16.567 1.00 92.44 514 HIS A CA 1
ATOM 4035 C C . HIS A 1 514 ? 3.671 -0.858 -17.402 1.00 92.44 514 HIS A C 1
ATOM 4037 O O . HIS A 1 514 ? 3.711 -0.280 -18.483 1.00 92.44 514 HIS A O 1
ATOM 4043 N N . SER A 1 515 ? 4.701 -1.581 -16.944 1.00 88.31 515 SER A N 1
ATOM 4044 C CA . SER A 1 515 ? 5.958 -1.734 -17.691 1.00 88.31 515 SER A CA 1
ATOM 4045 C C . SER A 1 515 ? 5.723 -2.440 -19.031 1.00 88.31 515 SER A C 1
ATOM 4047 O O . SER A 1 515 ? 6.222 -2.013 -20.068 1.00 88.31 515 SER A O 1
ATOM 4049 N N . THR A 1 516 ? 4.884 -3.478 -19.043 1.00 90.25 516 THR A N 1
ATOM 4050 C CA . THR A 1 516 ? 4.514 -4.210 -20.261 1.00 90.25 516 THR A CA 1
ATOM 4051 C C . THR A 1 516 ? 3.720 -3.336 -21.231 1.00 90.25 516 THR A C 1
ATOM 4053 O O . THR A 1 516 ? 3.981 -3.367 -22.435 1.00 90.25 516 THR A O 1
ATOM 4056 N N . VAL A 1 517 ? 2.784 -2.523 -20.729 1.00 91.94 517 VAL A N 1
ATOM 4057 C CA . VAL A 1 517 ? 2.023 -1.562 -21.553 1.00 91.94 517 VAL A CA 1
ATOM 4058 C C . VAL A 1 517 ? 2.960 -0.506 -22.144 1.00 91.94 517 VAL A C 1
ATOM 4060 O O . VAL A 1 517 ? 2.900 -0.223 -23.343 1.00 91.94 517 VAL A O 1
ATOM 4063 N N . LEU A 1 518 ? 3.882 0.012 -21.328 1.00 89.25 518 LEU A N 1
ATOM 4064 C CA . LEU A 1 518 ? 4.873 1.000 -21.734 1.00 89.25 518 LEU A CA 1
ATOM 4065 C C . LEU A 1 518 ? 5.774 0.470 -22.852 1.00 89.25 518 LEU A C 1
ATOM 4067 O O . LEU A 1 518 ? 5.849 1.089 -23.914 1.00 89.25 518 LEU A O 1
ATOM 4071 N N . HIS A 1 519 ? 6.394 -0.694 -22.653 1.00 86.75 519 HIS A N 1
ATOM 4072 C CA . HIS A 1 519 ? 7.244 -1.332 -23.659 1.00 86.75 519 HIS A CA 1
ATOM 4073 C C . HIS A 1 519 ? 6.476 -1.637 -24.945 1.00 86.75 519 HIS A C 1
ATOM 4075 O O . HIS A 1 519 ? 6.964 -1.327 -26.029 1.00 86.75 519 HIS A O 1
ATOM 4081 N N . THR A 1 520 ? 5.253 -2.162 -24.844 1.00 89.31 520 THR A N 1
ATOM 4082 C CA . THR A 1 520 ? 4.425 -2.452 -26.026 1.00 89.31 520 THR A CA 1
ATOM 4083 C C . THR A 1 520 ? 4.197 -1.195 -26.861 1.00 89.31 520 THR A C 1
ATOM 4085 O O . THR A 1 520 ? 4.369 -1.227 -28.081 1.00 89.31 520 THR A O 1
ATOM 4088 N N . MET A 1 521 ? 3.858 -0.073 -26.221 1.00 87.19 521 MET A N 1
ATOM 4089 C CA . MET A 1 521 ? 3.638 1.190 -26.924 1.00 87.19 521 MET A CA 1
ATOM 4090 C C . MET A 1 521 ? 4.922 1.755 -27.529 1.00 87.19 521 MET A C 1
ATOM 4092 O O . MET A 1 521 ? 4.889 2.179 -28.680 1.00 87.19 521 MET A O 1
ATOM 4096 N N . ILE A 1 522 ? 6.035 1.752 -26.787 1.00 84.44 522 ILE A N 1
ATOM 4097 C CA . ILE A 1 522 ? 7.319 2.298 -27.256 1.00 84.44 522 ILE A CA 1
ATOM 4098 C C . ILE A 1 522 ? 7.867 1.468 -28.421 1.00 84.44 522 ILE A C 1
ATOM 4100 O O . ILE A 1 522 ? 8.166 2.021 -29.476 1.00 84.44 522 ILE A O 1
ATOM 4104 N N . TYR A 1 523 ? 7.949 0.144 -28.281 1.00 85.69 523 TYR A N 1
ATOM 4105 C CA . TYR A 1 523 ? 8.522 -0.721 -29.316 1.00 85.69 523 TYR A CA 1
ATOM 4106 C C . TYR A 1 523 ? 7.655 -0.830 -30.575 1.00 85.69 523 TYR A C 1
ATOM 4108 O O . TYR A 1 523 ? 8.166 -1.148 -31.649 1.00 85.69 523 TYR A O 1
ATOM 4116 N N . SER A 1 524 ? 6.353 -0.554 -30.470 1.00 87.06 524 SER A N 1
ATOM 4117 C CA . SER A 1 524 ? 5.452 -0.512 -31.629 1.00 87.06 524 SER A CA 1
ATOM 4118 C C . SER A 1 524 ? 5.517 0.814 -32.400 1.00 87.06 524 SER A C 1
ATOM 4120 O O . SER A 1 524 ? 4.873 0.946 -33.444 1.00 87.06 524 SER A O 1
ATOM 4122 N N . GLN A 1 525 ? 6.282 1.809 -31.929 1.00 84.69 525 GLN A N 1
ATOM 4123 C CA . GLN A 1 525 ? 6.460 3.062 -32.662 1.00 84.69 525 GLN A CA 1
ATOM 4124 C C . GLN A 1 525 ? 7.214 2.818 -33.973 1.00 84.69 525 GLN A C 1
ATOM 4126 O O . GLN A 1 525 ? 8.261 2.175 -34.014 1.00 84.69 525 GLN A O 1
ATOM 4131 N N . ARG A 1 526 ? 6.672 3.362 -35.067 1.00 86.19 526 ARG A N 1
ATOM 4132 C CA . ARG A 1 526 ? 7.264 3.279 -36.414 1.00 86.19 526 ARG A CA 1
ATOM 4133 C C . ARG A 1 526 ? 7.992 4.554 -36.835 1.00 86.19 526 ARG A C 1
ATOM 4135 O O . ARG A 1 526 ? 8.660 4.554 -37.860 1.00 86.19 526 ARG A O 1
ATOM 4142 N N . MET A 1 527 ? 7.836 5.629 -36.065 1.00 84.38 527 MET A N 1
ATOM 4143 C CA . MET A 1 527 ? 8.436 6.935 -36.325 1.00 84.38 527 MET A CA 1
ATOM 4144 C C . MET A 1 527 ? 9.163 7.438 -35.072 1.00 84.38 527 MET A C 1
ATOM 4146 O O . MET A 1 527 ? 8.754 7.073 -33.967 1.00 84.38 527 MET A O 1
ATOM 4150 N N . PRO A 1 528 ? 10.200 8.281 -35.223 1.00 80.19 528 PRO A N 1
ATOM 4151 C CA . PRO A 1 528 ? 10.888 8.899 -34.094 1.00 80.19 528 PRO A CA 1
ATOM 4152 C C . PRO A 1 528 ? 9.933 9.707 -33.209 1.00 80.19 528 PRO A C 1
ATOM 4154 O O . PRO A 1 528 ? 9.046 10.408 -33.702 1.00 80.19 528 PRO A O 1
ATOM 4157 N N . PHE A 1 529 ? 10.137 9.631 -31.895 1.00 78.88 529 PHE A N 1
ATOM 4158 C CA . PHE A 1 529 ? 9.362 10.395 -30.925 1.00 78.88 529 PHE A CA 1
ATOM 4159 C C . PHE A 1 529 ? 9.916 11.819 -30.788 1.00 78.88 529 PHE A C 1
ATOM 4161 O O . PHE A 1 529 ? 11.039 12.017 -30.327 1.00 78.88 529 PHE A O 1
ATOM 4168 N N . PHE A 1 530 ? 9.115 12.822 -31.151 1.00 80.50 530 PHE A N 1
ATOM 4169 C CA . PHE A 1 530 ? 9.457 14.224 -30.913 1.00 80.50 530 PHE A CA 1
ATOM 4170 C C . PHE A 1 530 ? 9.133 14.601 -29.467 1.00 80.50 530 PHE A C 1
ATOM 4172 O O . PHE A 1 530 ? 7.975 14.567 -29.048 1.00 80.50 530 PHE A O 1
ATOM 4179 N N . TYR A 1 531 ? 10.153 14.984 -28.699 1.00 79.81 531 TYR A N 1
ATOM 4180 C CA . TYR A 1 531 ? 9.981 15.349 -27.296 1.00 79.81 531 TYR A CA 1
ATOM 4181 C C . TYR A 1 531 ? 9.290 16.714 -27.166 1.00 79.81 531 TYR A C 1
ATOM 4183 O O . TYR A 1 531 ? 9.919 17.767 -27.255 1.00 79.81 531 TYR A O 1
ATOM 4191 N N . GLN A 1 532 ? 7.972 16.696 -26.969 1.00 86.12 532 GLN A N 1
ATOM 4192 C CA . GLN A 1 532 ? 7.157 17.885 -26.718 1.00 86.12 532 GLN A CA 1
ATOM 4193 C C . GLN A 1 532 ? 6.259 17.655 -25.504 1.00 86.12 532 GLN A C 1
ATOM 4195 O O . GLN A 1 532 ? 5.676 16.581 -25.352 1.00 86.12 532 GLN A O 1
ATOM 4200 N N . ALA A 1 533 ? 6.106 18.676 -24.654 1.00 86.81 533 ALA A N 1
ATOM 4201 C CA . ALA A 1 533 ? 5.404 18.548 -23.374 1.00 86.81 533 ALA A CA 1
ATOM 4202 C C . ALA A 1 533 ? 3.983 17.973 -23.518 1.00 86.81 533 ALA A C 1
ATOM 4204 O O . ALA A 1 533 ? 3.603 17.073 -22.774 1.00 86.81 533 ALA A O 1
ATOM 4205 N N . HIS A 1 534 ? 3.214 18.427 -24.512 1.00 88.62 534 HIS A N 1
ATOM 4206 C CA . HIS A 1 534 ? 1.851 17.937 -24.725 1.00 88.62 534 HIS A CA 1
ATOM 4207 C C . HIS A 1 534 ? 1.808 16.468 -25.188 1.00 88.62 534 HIS A C 1
ATOM 4209 O O . HIS A 1 534 ? 0.935 15.721 -24.753 1.00 88.62 534 HIS A O 1
ATOM 4215 N N . LEU A 1 535 ? 2.766 16.023 -26.012 1.00 88.12 535 LEU A N 1
ATOM 4216 C CA . LEU A 1 535 ? 2.870 14.623 -26.444 1.00 88.12 535 LEU A CA 1
ATOM 4217 C C . LEU A 1 535 ? 3.233 13.711 -25.270 1.00 88.12 535 LEU A C 1
ATOM 4219 O O . LEU A 1 535 ? 2.666 12.630 -25.131 1.00 88.12 535 LEU A O 1
ATOM 4223 N N . VAL A 1 536 ? 4.129 14.168 -24.391 1.00 87.69 536 VAL A N 1
ATOM 4224 C CA . VAL A 1 536 ? 4.486 13.446 -23.161 1.00 87.69 536 VAL A CA 1
ATOM 4225 C C . VAL A 1 536 ? 3.272 13.313 -22.240 1.00 87.69 536 VAL A C 1
ATOM 4227 O O . VAL A 1 536 ? 3.008 12.219 -21.745 1.00 87.69 536 VAL A O 1
ATOM 4230 N N . VAL A 1 537 ? 2.486 14.381 -22.060 1.00 91.44 537 VAL A N 1
ATOM 4231 C CA . VAL A 1 537 ? 1.251 14.345 -21.256 1.00 91.44 537 VAL A CA 1
ATOM 4232 C C . VAL A 1 537 ? 0.208 13.403 -21.868 1.00 91.44 537 VAL A C 1
ATOM 4234 O O . VAL A 1 537 ? -0.360 12.580 -21.150 1.00 91.44 537 VAL A O 1
ATOM 4237 N N . ASN A 1 538 ? -0.008 13.456 -23.184 1.00 89.94 538 ASN A N 1
ATOM 4238 C CA . ASN A 1 538 ? -0.949 12.565 -23.872 1.00 89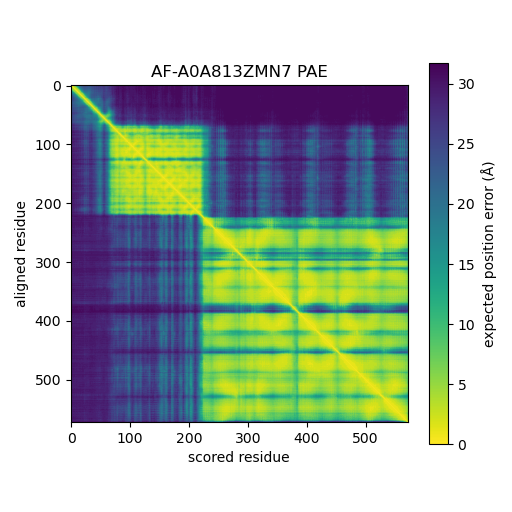.94 538 ASN A CA 1
ATOM 4239 C C . ASN A 1 538 ? -0.545 11.090 -23.739 1.00 89.94 538 ASN A C 1
ATOM 4241 O O . ASN A 1 538 ? -1.385 10.233 -23.446 1.00 89.94 538 ASN A O 1
ATOM 4245 N N . ASN A 1 539 ? 0.748 10.796 -23.892 1.00 88.44 539 ASN A N 1
ATOM 4246 C CA . ASN A 1 539 ? 1.278 9.456 -23.677 1.00 88.44 539 ASN A CA 1
ATOM 4247 C C . ASN A 1 539 ? 1.103 9.021 -22.223 1.00 88.44 539 ASN A C 1
ATOM 4249 O O . ASN A 1 539 ? 0.633 7.916 -21.980 1.00 88.44 539 ASN A O 1
ATOM 4253 N N . PHE A 1 540 ? 1.401 9.885 -21.254 1.00 90.94 540 PHE A N 1
ATOM 4254 C CA . PHE A 1 540 ? 1.236 9.581 -19.833 1.00 90.94 540 PHE A CA 1
ATOM 4255 C C . PHE A 1 540 ? -0.212 9.228 -19.466 1.00 90.94 540 PHE A C 1
ATOM 4257 O O . PHE A 1 540 ? -0.452 8.210 -18.814 1.00 90.94 540 PHE A O 1
ATOM 4264 N N . ILE A 1 541 ? -1.185 10.020 -19.927 1.00 93.94 541 ILE A N 1
ATOM 4265 C CA . ILE A 1 541 ? -2.614 9.758 -19.688 1.00 93.94 541 ILE A CA 1
ATOM 4266 C C . ILE A 1 541 ? -3.020 8.414 -20.302 1.00 93.94 541 ILE A C 1
ATOM 4268 O O . ILE A 1 541 ? -3.681 7.608 -19.644 1.00 93.94 541 ILE A O 1
ATOM 4272 N N . SER A 1 542 ? -2.578 8.147 -21.533 1.00 92.81 542 SER A N 1
ATOM 4273 C CA . SER A 1 542 ? -2.857 6.886 -22.227 1.00 92.81 542 SER A CA 1
ATOM 4274 C C . SER A 1 542 ? -2.271 5.691 -21.469 1.00 92.81 542 SER A C 1
ATOM 4276 O O . SER A 1 542 ? -2.973 4.716 -21.213 1.00 92.81 542 SER A O 1
ATOM 4278 N N . GLN A 1 543 ? -1.013 5.787 -21.034 1.00 91.19 543 GLN A N 1
ATOM 4279 C CA . GLN A 1 543 ? -0.328 4.739 -20.274 1.00 91.19 543 GLN A CA 1
ATOM 4280 C C . GLN A 1 543 ? -1.048 4.416 -18.966 1.00 91.19 543 GLN A C 1
ATOM 4282 O O . GLN A 1 543 ? -1.277 3.244 -18.667 1.00 91.19 543 GLN A O 1
ATOM 4287 N N . ILE A 1 544 ? -1.456 5.438 -18.208 1.00 93.69 544 ILE A N 1
ATOM 4288 C CA . ILE A 1 544 ? -2.240 5.250 -16.982 1.00 93.69 544 ILE A CA 1
ATOM 4289 C C . ILE A 1 544 ? -3.542 4.522 -17.295 1.00 93.69 544 ILE A C 1
ATOM 4291 O O . ILE A 1 544 ? -3.851 3.519 -16.651 1.00 93.69 544 ILE A O 1
ATOM 4295 N N . PHE A 1 545 ? -4.291 5.002 -18.286 1.00 95.00 545 PHE A N 1
ATOM 4296 C CA . PHE A 1 545 ? -5.583 4.430 -18.637 1.00 95.00 545 PHE A CA 1
ATOM 4297 C C . PHE A 1 545 ? -5.462 2.943 -18.998 1.00 95.00 545 PHE A C 1
ATOM 4299 O O . PHE A 1 545 ? -6.110 2.104 -18.370 1.00 95.00 545 PHE A O 1
ATOM 4306 N N . PHE A 1 546 ? -4.581 2.595 -19.939 1.00 95.31 546 PHE A N 1
ATOM 4307 C CA . PHE A 1 546 ? -4.409 1.206 -20.370 1.00 95.31 546 PHE A CA 1
ATOM 4308 C C . PHE A 1 546 ? -3.821 0.310 -19.274 1.00 95.31 546 PHE A C 1
ATOM 4310 O O . PHE A 1 546 ? -4.224 -0.848 -19.163 1.00 95.31 546 PHE A O 1
ATOM 4317 N N . SER A 1 547 ? -2.942 0.838 -18.417 1.00 95.75 547 SER A N 1
ATOM 4318 C CA . SER A 1 547 ? -2.396 0.082 -17.282 1.00 95.75 547 SER A CA 1
ATOM 4319 C C . SER A 1 547 ? -3.474 -0.276 -16.262 1.00 95.75 547 SER A C 1
ATOM 4321 O O . SER A 1 547 ? -3.520 -1.420 -15.816 1.00 95.75 547 SER A O 1
ATOM 4323 N N . TYR A 1 548 ? -4.380 0.649 -15.926 1.00 94.31 548 TYR A N 1
ATOM 4324 C CA . TYR A 1 548 ? -5.494 0.351 -15.019 1.00 94.31 548 TYR A CA 1
ATOM 4325 C C . TYR A 1 548 ? -6.523 -0.589 -15.648 1.00 94.31 548 TYR A C 1
ATOM 4327 O O . TYR A 1 548 ? -7.015 -1.481 -14.958 1.00 94.31 548 TYR A O 1
ATOM 4335 N N . VAL A 1 549 ? -6.816 -0.444 -16.944 1.00 94.88 549 VAL A N 1
ATOM 4336 C CA . VAL A 1 549 ? -7.689 -1.386 -17.662 1.00 94.88 549 VAL A CA 1
ATOM 4337 C C . VAL A 1 549 ? -7.107 -2.796 -17.594 1.00 94.88 549 VAL A C 1
ATOM 4339 O O . VAL A 1 549 ? -7.805 -3.721 -17.190 1.00 94.88 549 VAL A O 1
ATOM 4342 N N . ALA A 1 550 ? -5.822 -2.966 -17.902 1.00 94.00 550 ALA A N 1
ATOM 4343 C CA . ALA A 1 550 ? -5.164 -4.267 -17.839 1.00 94.00 550 ALA A CA 1
ATOM 4344 C C . ALA A 1 550 ? -5.041 -4.803 -16.394 1.00 94.00 550 ALA A C 1
ATOM 4346 O O . ALA A 1 550 ? -5.227 -5.999 -16.158 1.00 94.00 550 ALA A O 1
ATOM 4347 N N . ALA A 1 551 ? -4.823 -3.925 -15.409 1.00 94.25 551 ALA A N 1
ATOM 4348 C CA . ALA A 1 551 ? -4.785 -4.285 -13.991 1.00 94.25 551 ALA A CA 1
ATOM 4349 C C . ALA A 1 551 ? -6.099 -4.901 -13.497 1.00 94.25 551 ALA A C 1
ATOM 4351 O O . ALA A 1 551 ? -6.060 -5.818 -12.682 1.00 94.25 551 ALA A O 1
ATOM 4352 N N . ILE A 1 552 ? -7.253 -4.445 -14.002 1.00 91.88 552 ILE A N 1
ATOM 4353 C CA . ILE A 1 552 ? -8.561 -5.024 -13.655 1.00 91.88 552 ILE A CA 1
ATOM 4354 C C . ILE A 1 552 ? -8.596 -6.516 -13.998 1.00 91.88 552 ILE A C 1
ATOM 4356 O O . ILE A 1 552 ? -9.025 -7.320 -13.171 1.00 91.88 552 ILE A O 1
ATOM 4360 N N . PHE A 1 553 ? -8.099 -6.904 -15.176 1.00 91.50 553 PHE A N 1
ATOM 4361 C CA . PHE A 1 553 ? -8.050 -8.310 -15.581 1.00 91.50 553 PHE A CA 1
ATOM 4362 C C . PHE A 1 553 ? -7.134 -9.120 -14.658 1.00 91.50 553 PHE A C 1
ATOM 4364 O O . PHE A 1 553 ? -7.548 -10.156 -14.137 1.00 91.50 553 PHE A O 1
ATOM 4371 N N . VAL A 1 554 ? -5.924 -8.629 -14.380 1.00 90.00 554 VAL A N 1
ATOM 4372 C CA . VAL A 1 554 ? -4.987 -9.320 -13.477 1.00 90.00 554 VAL A CA 1
ATOM 4373 C C . VAL A 1 554 ? -5.579 -9.476 -12.071 1.00 90.00 554 VAL A C 1
ATOM 4375 O O . VAL A 1 554 ? -5.532 -10.567 -11.493 1.00 90.00 554 VAL A O 1
ATOM 4378 N N . THR A 1 555 ? -6.218 -8.434 -11.536 1.00 88.00 555 THR A N 1
ATOM 4379 C CA . THR A 1 555 ? -6.811 -8.486 -10.197 1.00 88.00 555 THR A CA 1
ATOM 4380 C C . THR A 1 555 ? -8.017 -9.426 -10.122 1.00 88.00 555 THR A C 1
ATOM 4382 O O . THR A 1 555 ? -8.155 -10.161 -9.140 1.00 88.00 555 THR A O 1
ATOM 4385 N N . ILE A 1 556 ? -8.902 -9.430 -11.122 1.00 87.31 556 ILE A N 1
ATOM 4386 C CA . ILE A 1 556 ? -10.112 -10.270 -11.111 1.00 87.31 556 ILE A CA 1
ATOM 4387 C C . ILE A 1 556 ? -9.767 -11.744 -11.326 1.00 87.31 556 ILE A C 1
ATOM 4389 O O . ILE A 1 556 ? -10.285 -12.595 -10.605 1.00 87.31 556 ILE A O 1
ATOM 4393 N N . PHE A 1 557 ? -8.902 -12.055 -12.293 1.00 85.31 557 PHE A N 1
ATOM 4394 C CA . PHE A 1 557 ? -8.634 -13.442 -12.683 1.00 85.31 557 PHE A CA 1
ATOM 4395 C C . PHE A 1 557 ? -7.562 -14.126 -11.830 1.00 85.31 557 PHE A C 1
ATOM 4397 O O . PHE A 1 557 ? -7.585 -15.350 -11.715 1.00 85.31 557 PHE A O 1
ATOM 4404 N N . PHE A 1 558 ? -6.653 -13.371 -11.204 1.00 84.19 558 PHE A N 1
ATOM 4405 C CA . PHE A 1 558 ? -5.539 -13.946 -10.443 1.00 84.19 558 PHE A CA 1
ATOM 4406 C C . PHE A 1 558 ? -5.489 -13.438 -9.002 1.00 84.19 558 PHE A C 1
ATOM 4408 O O . PHE A 1 558 ? -5.613 -14.232 -8.074 1.00 84.19 558 PHE A O 1
ATOM 4415 N N . GLU A 1 559 ? -5.372 -12.133 -8.767 1.00 81.06 559 GLU A N 1
ATOM 4416 C CA . GLU A 1 559 ? -5.175 -11.621 -7.398 1.00 81.06 559 GLU A CA 1
ATOM 4417 C C . GLU A 1 559 ? -6.332 -12.001 -6.451 1.00 81.06 559 GLU A C 1
ATOM 4419 O O . GLU A 1 559 ? -6.110 -12.522 -5.355 1.00 81.06 559 GLU A O 1
ATOM 4424 N N . THR A 1 560 ? -7.581 -11.810 -6.887 1.00 81.50 560 THR A N 1
ATOM 4425 C CA . THR A 1 560 ? -8.771 -12.048 -6.055 1.00 81.50 560 THR A CA 1
ATOM 4426 C C . THR A 1 560 ? -8.995 -13.536 -5.750 1.00 81.50 560 THR A C 1
ATOM 4428 O O . THR A 1 560 ? -9.193 -13.861 -4.576 1.00 81.50 560 THR A O 1
ATOM 4431 N N . PRO A 1 561 ? -8.942 -14.471 -6.723 1.00 83.56 561 PRO A N 1
ATOM 4432 C CA . PRO A 1 561 ? -9.090 -15.899 -6.441 1.00 83.56 561 PRO A CA 1
ATOM 4433 C C . PRO A 1 561 ? -8.021 -16.445 -5.492 1.00 83.56 561 PRO A C 1
ATOM 4435 O O . PRO A 1 561 ? -8.358 -17.155 -4.543 1.00 83.56 561 PRO A O 1
ATOM 4438 N N . PHE A 1 562 ? -6.751 -16.079 -5.695 1.00 80.75 562 PHE A N 1
ATOM 4439 C CA . PHE A 1 562 ? -5.662 -16.530 -4.824 1.00 80.75 562 PHE A CA 1
ATOM 4440 C C . PHE A 1 562 ? -5.775 -15.944 -3.412 1.00 80.75 562 PHE A C 1
ATOM 4442 O O . PHE A 1 562 ? -5.541 -16.656 -2.437 1.00 80.75 562 PHE A O 1
ATOM 4449 N N . PHE A 1 563 ? -6.238 -14.701 -3.276 1.00 71.81 563 PHE A N 1
ATOM 4450 C CA . PHE A 1 563 ? -6.543 -14.117 -1.970 1.00 71.81 563 PHE A CA 1
ATOM 4451 C C . PHE A 1 563 ? -7.687 -14.845 -1.243 1.00 71.81 563 PHE A C 1
ATOM 4453 O O . PHE A 1 563 ? -7.625 -15.083 -0.036 1.00 71.81 563 PHE A O 1
ATOM 4460 N N . GLN A 1 564 ? -8.739 -15.247 -1.960 1.00 76.12 564 GLN A N 1
ATOM 4461 C CA . GLN A 1 564 ? -9.822 -16.042 -1.366 1.00 76.12 564 GLN A CA 1
ATOM 4462 C C . GLN A 1 564 ? -9.357 -17.453 -0.987 1.00 76.12 564 GLN A C 1
ATOM 4464 O O . GLN A 1 564 ? -9.794 -17.998 0.030 1.00 76.12 564 GLN A O 1
ATOM 4469 N N . LEU A 1 565 ? -8.452 -18.040 -1.773 1.00 77.38 565 LEU A N 1
ATOM 4470 C CA . LEU A 1 565 ? -7.829 -19.321 -1.454 1.00 77.38 565 LEU A CA 1
ATOM 4471 C C . LEU A 1 565 ? -6.986 -19.222 -0.178 1.00 77.38 565 LEU A C 1
ATOM 4473 O O . LEU A 1 565 ? -7.131 -20.062 0.707 1.00 77.38 565 LEU A O 1
ATOM 4477 N N . GLU A 1 566 ? -6.170 -18.176 -0.047 1.00 73.75 566 GLU A N 1
ATOM 4478 C CA . GLU A 1 566 ? -5.385 -17.894 1.157 1.00 73.75 566 GLU A CA 1
ATOM 4479 C C . GLU A 1 566 ? -6.283 -17.835 2.401 1.00 73.75 566 GLU A C 1
ATOM 4481 O O . GLU A 1 566 ? -6.026 -18.528 3.387 1.00 73.75 566 GLU A O 1
ATOM 4486 N N . LYS A 1 567 ? -7.386 -17.078 2.345 1.00 67.44 567 LYS A N 1
ATOM 4487 C CA . LYS A 1 567 ? -8.348 -16.994 3.457 1.00 67.44 567 LYS A CA 1
ATOM 4488 C C . LYS A 1 567 ? -8.900 -18.355 3.866 1.00 67.44 567 LYS A C 1
ATOM 4490 O O . LYS A 1 567 ? -8.991 -18.649 5.057 1.00 67.44 567 LYS A O 1
ATOM 4495 N N . LYS A 1 568 ? -9.248 -19.197 2.889 1.00 73.38 568 LYS A N 1
ATOM 4496 C CA . LYS A 1 568 ? -9.753 -20.553 3.146 1.00 73.38 568 LYS A CA 1
ATOM 4497 C C . LYS A 1 568 ? -8.679 -21.463 3.742 1.00 73.38 568 LYS A C 1
ATOM 4499 O O . LYS A 1 568 ? -8.983 -22.216 4.665 1.00 73.38 568 LYS A O 1
ATOM 4504 N N . LEU A 1 569 ? -7.443 -21.386 3.244 1.00 71.19 569 LEU A N 1
ATOM 4505 C CA . LEU A 1 569 ? -6.314 -22.199 3.711 1.00 71.19 569 LEU A CA 1
ATOM 4506 C C . LEU A 1 569 ? -5.909 -21.854 5.146 1.00 71.19 569 LEU A C 1
ATOM 4508 O O . LEU A 1 569 ? -5.669 -22.751 5.951 1.00 71.19 569 LEU A O 1
ATOM 4512 N N . PHE A 1 570 ? -5.871 -20.566 5.485 1.00 66.12 570 PHE A N 1
ATOM 4513 C CA . PHE A 1 570 ? -5.422 -20.106 6.800 1.00 66.12 570 PHE A CA 1
ATOM 4514 C C . PHE A 1 570 ? -6.551 -19.890 7.813 1.00 66.12 570 PHE A C 1
ATOM 4516 O O . PHE A 1 570 ? -6.262 -19.336 8.872 1.00 66.12 570 PHE A O 1
ATOM 4523 N N . LYS A 1 571 ? -7.784 -20.349 7.509 1.00 41.88 571 LYS A N 1
ATOM 4524 C CA . LYS A 1 571 ? -9.004 -20.278 8.347 1.00 41.88 571 LYS A CA 1
ATOM 4525 C C . LYS A 1 571 ? -8.927 -19.163 9.394 1.00 41.88 571 LYS A C 1
ATOM 4527 O O . LYS A 1 571 ? -8.675 -19.412 10.576 1.00 41.88 571 LYS A O 1
ATOM 4532 N N . ARG A 1 572 ? -9.126 -17.936 8.925 1.00 46.88 572 ARG A N 1
ATOM 4533 C CA . ARG A 1 572 ? -9.583 -16.834 9.765 1.00 46.88 572 ARG A CA 1
ATOM 4534 C C . ARG A 1 572 ? -11.041 -16.564 9.483 1.00 46.88 572 ARG A C 1
ATOM 4536 O O . ARG A 1 572 ? -11.368 -16.431 8.283 1.00 46.88 572 ARG A O 1
#

InterPro domains:
  IPR003609 PAN/Apple domain [PF00024] (2-44)
  IPR011042 Six-bladed beta-propeller, TolB-like [G3DSA:2.120.10.30] (59-241)
  IPR052728 Oxygen and lipid transport regulator [PTHR11161] (223-572)

Nearest PDB structures (foldseek):
  8jxc-assembly1_A  TM=8.503E-01  e=1.751E-02  Rattus norvegicus
  6rte-assembly2_B  TM=6.865E-01  e=3.896E-01  Pseudomonas aeruginosa
  4ja4-assembly2_B  TM=2.544E-01  e=6.944E+00  Escherichia coli K-12
  6r1j-assembly1_D-2  TM=1.514E-01  e=9.899E+00  Aeromonas hydrophila J-1

Sequence (572 aa):
MISSKTECAHKCLTYTMCQTATYYEQIQICSLYSEKYSVGQILGGINQASSVLEMKNREPTIRVLSSQSTWSQSAITLAGNSAGISGSGGSHLYIPIPFYYDQPNNLIIVGDNGNSRVIQFHLNNPSSNGTVIAGGNGNSCTSLNQFYNTVGIALDSSRHLYVSDSGCSRILMFPPNSNSSTFGVLIITLSIPEGIFINSLTDDLYVAVYSTSSVVMIAKNSTVSVVVAAVLFVRQIQKEKKLSFRLLILYYIHRYIRLTPALLLMILVSINLTPYFGQGPVYPTQKGFESDDCRYVHWWTSILYIGNFINSHEMCLGITWYLHNDMQFHWIAPLALIPFVLGRKSISFIIATLFVLIGIGSILGILLYYPNMSVDVLEAFVDKPGPTFYKNIYITPWCRISAYAVGLITGFIVINVGREYRLNKTAKIFGTILIIILTIICLFATYPDYILASGLNRSIVVAYQSLSRTFWAIVIGWILFLCSTHQGGIVNKFLSWPIWAPLARLNYSCYLVHSTVLHTMIYSQRMPFFYQAHLVVNNFISQIFFSYVAAIFVTIFFETPFFQLEKKLFKR

Radius of gyration: 33.69 Å; Cα contacts (8 Å, |Δi|>4): 798; chains: 1; bounding box: 79×90×100 Å

Solvent-accessible surface area (backbone atoms only — not comparable to full-atom values): 32276 Å² total; per-residue (Å²): 134,89,80,85,88,82,83,90,83,87,88,83,92,82,90,84,89,86,88,87,84,81,86,84,90,86,88,81,79,89,82,81,87,83,86,91,80,90,85,84,84,73,90,84,81,82,93,61,62,70,71,57,86,54,84,57,92,93,47,86,52,83,52,77,49,65,76,70,75,91,66,74,95,72,88,78,79,63,69,44,42,87,84,72,56,71,40,83,53,56,42,30,41,27,65,70,64,20,62,38,78,43,72,95,76,46,32,42,36,35,24,21,34,72,57,18,25,31,35,35,34,50,59,91,46,44,87,50,67,34,47,55,42,31,20,57,70,46,75,36,74,88,48,58,26,29,28,56,32,46,47,14,40,33,57,42,84,80,47,32,41,37,37,19,23,26,69,58,23,27,33,34,39,34,62,67,90,38,30,40,88,40,66,35,44,81,75,49,77,42,65,37,27,34,55,43,46,44,42,77,87,66,49,26,39,36,36,34,25,62,79,74,74,42,73,47,77,48,73,56,85,72,70,69,49,70,37,51,50,53,50,53,53,46,54,52,39,66,72,64,76,53,91,46,72,68,56,58,51,47,58,52,48,56,56,47,65,64,51,47,60,51,52,51,49,52,52,52,41,29,55,70,45,37,38,72,68,51,65,32,89,72,34,49,62,90,54,17,66,62,8,61,33,26,69,76,74,25,50,68,33,50,76,70,38,42,25,59,77,54,62,57,89,48,34,33,50,70,80,46,34,58,58,18,37,52,53,53,51,56,71,54,41,54,75,30,50,49,37,39,67,74,68,40,46,69,60,16,54,50,48,30,49,49,38,29,50,46,10,31,49,46,39,48,50,51,51,65,73,41,74,83,62,70,82,50,71,68,51,36,78,73,47,95,64,12,68,54,41,45,57,67,48,67,44,24,50,59,46,48,38,17,31,56,22,41,35,50,51,39,32,52,49,49,67,73,60,40,52,83,48,78,77,55,69,66,59,50,50,53,53,51,54,49,37,51,53,50,50,50,48,64,72,48,70,63,48,59,39,74,74,65,69,68,64,71,56,66,68,57,54,52,50,46,71,34,40,37,58,41,50,52,29,47,40,53,34,51,52,50,48,30,38,61,29,74,65,32,60,70,59,34,58,61,74,67,34,70,81,49,52,65,56,52,69,35,41,66,39,21,64,66,41,33,61,59,54,50,50,38,58,59,31,33,42,82,65,88,84,74,93,41,76,68,57,54,51,54,48,50,55,49,50,53,52,54,17,49,59,53,8,51,54,48,35,64,74,40,42,47,54,51,50,54,48,49,44,64,73,66,68,118

Organism: NCBI:txid433720

Foldseek 3Di:
DDDDDDDYDYDDDDDDDDDDDDDDDDPDDDDDDDDDDDPPPDPPDDPDWDWDFDDDPNDTDIDTDPPDPPDDPDDDQQAADPVPDADDWLRHAAPWAEWDQPVVQCKIWTCRFVQQFIWMDHSVCSRDGTATQAANPDQDLPFQRGAPGWAEWDAELQGWIWTDRQVNQFIWTHHPPHHSPGGTDTPDGHHRWHYWDADRLQRWIWTCGDVVRDIDIHGPDDPDDLLNLLSSLLSVCVVVVDDDPVSVVCSLVVVLLQQQFLVLVLLVCQQPPQLPLADAPLAPNVQGPLNCLSPPPEVVCLSVLNQLPPPLVSRRQVLCLVVSLVSVLSVCLCQLSVCLSVVVNVSSLVVLVVLLCLQLVQLLVLCVVCVPQDLDCVCLPVDDSNVVCCNRQNSDNSNQSNLSSLSSVLSSCCVVQDQQHDDDPVVLVVLVVLLVVLVCCLPCVCVCCVPVVPDDDSVSSSCNSSCSSNSVSSSVSSCVSCLSNVNNPPSVVVVVDCVCVLVSSLVSLLSSCLVSLVCSVVSNDHDDDDDDPVVVVVVVVVSSVVSSVRSVVSCVVTSVVSSVVVCVVVPD